Protein AF-A0A2N2J973-F1 (afdb_monomer_lite)

Foldseek 3Di:
DDPDPDPDDPDDPLNVVVVVVLVVCLDPVNVVVVLVVLLVVLCVLCPVPPLSVVLSVLVSVVSCCSSVPPPPDPPDPCDPVNVCVVCVVVVVVNVVSDDVVSVVVSCVVCVPVVVVVVVVVVVVVVVPVVVVVVVVVCVVSVVVVVVVVVVVVCVVVVVDDPVVNVVVVVVVVVVDDVVVVVVVVVVVVVVVVVVQVVQCVPDDPPDRPCVVVVVVVVVVVVVPDPVVVVVVVVVVVVVVVVVVVVVVVVVVVVPVVVVVVVVVVVVVVVVVVVVVVVVVVVVCPVPDDPVRCVVVVVVVVVPDDPVVVVVVVVVVVVVVVVCCVVPVVPVVVVVVVVVVPDDPVVVVVVCVVVVVVVVVVCVVVCVPPVVVVVVVVVVVLPDDPVDDDPVSVVVVVVVVCVVVVVVVVD

Sequence (410 aa):
MNCVEKSVQPDTAADVTGKIVWKVAKTPAARKLVIAVVREALKDWSGDSRLKARMSATVEQVVDQVLSSKAEVPGMIVSDADYAETLRPVVRELIESIDFGELKEAADFHKDNIAAVVRMANEEMWRYPAKVICLLSLLPAAVNMAVSATNETLKPINNLAPDLLGDVVFSLVDDIDGKNIGRLINELSELVRKIHIGSTLLGEPGKPQSANNLSRLTRETMSTVDINLLLKARTYITEIKEISLKTFIDQLEHSPELSSEFFQNHFLSIVAFIRTWSRKADAFERLFSEEDIAREFAKGMGEIDAQEVANTISRLCGIVNRVRAVTPGVIRNTLSQAVNSLDAQEVGETARWLTGDIVESLKPVASEVLPPLIRGIADLLRPDPAGGSREINEALAYLKSAINSKEAVL

pLDDT: mean 78.6, std 12.37, range [34.59, 93.0]

Secondary structure (DSSP, 8-state):
------------HHHHHHHHHHHHHTSHHHHHHHHHHHHHHHHHHHTT-HHHHHHHHHHHHHHHHHHH-----TT----HHHHHHHHHHHHHHHHHH--HHHHHHHHHHTHHHHHHHHHHHHHHHHT-HHHHHHHHTTHHHHHHHHHHHHHHHHHHHTTS-HHHHHHHHHHHHHT--HHHHHHHHHHHHHHHHHHHHHHHHHSBTTB-HHHHHHHHHHHHHHHHS-HHHHHHHHHHHHHHHHHHHHHHHHHHTT-HHHHHHHHHHHHHHHHHHHHHHHHHHHHHHHHS-HHHHHHHHHHHHHTS-HHHHHHHHHHHHHHHHHHHHH-HHHHHHHHHHHHTTS-HHHHHHHHHHHHHHHHHHHGGGHHHHHHHHHHHHHHHTSPPTT---HHHHHHHHHHHHHHHHHHT--

Structure (mmCIF, N/CA/C/O backbone):
data_AF-A0A2N2J973-F1
#
_entry.id   AF-A0A2N2J973-F1
#
loop_
_atom_site.group_PDB
_atom_site.id
_atom_site.type_symbol
_atom_site.label_atom_id
_atom_site.label_alt_id
_atom_site.label_comp_id
_atom_site.label_asym_id
_atom_site.label_entity_id
_atom_site.label_seq_id
_atom_site.pdbx_PDB_ins_code
_atom_site.Cartn_x
_atom_site.Cartn_y
_atom_site.Cartn_z
_atom_site.occupancy
_atom_site.B_iso_or_equiv
_atom_site.auth_seq_id
_atom_site.auth_comp_id
_atom_site.auth_asym_id
_atom_site.auth_atom_id
_atom_site.pdbx_PDB_model_num
ATOM 1 N N . MET A 1 1 ? 61.821 7.245 3.175 1.00 37.53 1 MET A N 1
ATOM 2 C CA . MET A 1 1 ? 61.093 6.149 2.500 1.00 37.53 1 MET A CA 1
ATOM 3 C C . MET A 1 1 ? 59.629 6.302 2.869 1.00 37.53 1 MET A C 1
ATOM 5 O O . MET A 1 1 ? 59.263 5.940 3.975 1.00 37.53 1 MET A O 1
ATOM 9 N N . ASN A 1 2 ? 58.829 6.925 2.001 1.00 34.59 2 ASN A N 1
ATOM 10 C CA . ASN A 1 2 ? 57.386 7.061 2.202 1.00 34.59 2 ASN A CA 1
ATOM 11 C C . ASN A 1 2 ? 56.704 5.917 1.447 1.00 34.59 2 ASN A C 1
ATOM 13 O O . ASN A 1 2 ? 56.583 5.979 0.224 1.00 34.59 2 ASN A O 1
ATOM 17 N N . CYS A 1 3 ? 56.312 4.862 2.163 1.00 39.69 3 CYS A N 1
ATOM 18 C CA . CYS A 1 3 ? 55.383 3.866 1.637 1.00 39.69 3 CYS A CA 1
ATOM 19 C C . CYS A 1 3 ? 53.994 4.501 1.593 1.00 39.69 3 CYS A C 1
ATOM 21 O O . CYS A 1 3 ? 53.332 4.641 2.616 1.00 39.69 3 CYS A O 1
ATOM 23 N N . VAL A 1 4 ? 53.581 4.922 0.402 1.00 41.97 4 VAL A N 1
ATOM 24 C CA . VAL A 1 4 ? 52.192 5.270 0.112 1.00 41.97 4 VAL A CA 1
ATOM 25 C C . VAL A 1 4 ? 51.436 3.954 -0.053 1.00 41.97 4 VAL A C 1
ATOM 27 O O . VAL A 1 4 ? 51.569 3.284 -1.078 1.00 41.97 4 VAL A O 1
ATOM 30 N N . GLU A 1 5 ? 50.673 3.562 0.965 1.00 37.84 5 GLU A N 1
ATOM 31 C CA . GLU A 1 5 ? 49.643 2.531 0.836 1.00 37.84 5 GLU A CA 1
ATOM 32 C C . GLU A 1 5 ? 48.567 3.042 -0.129 1.00 37.84 5 GLU A C 1
ATOM 34 O O . GLU A 1 5 ? 47.763 3.913 0.200 1.00 37.84 5 GLU A O 1
ATOM 39 N N . LYS A 1 6 ? 48.570 2.522 -1.360 1.00 37.09 6 LYS A N 1
ATOM 40 C CA . LYS A 1 6 ? 47.431 2.657 -2.270 1.00 37.09 6 LYS A CA 1
ATOM 41 C C . LYS A 1 6 ? 46.314 1.759 -1.748 1.00 37.09 6 LYS A C 1
ATOM 43 O O . LYS A 1 6 ? 46.415 0.538 -1.849 1.00 37.09 6 LYS A O 1
ATOM 48 N N . SER A 1 7 ? 45.252 2.359 -1.222 1.00 34.72 7 SER A N 1
ATOM 49 C CA . SER A 1 7 ? 44.003 1.650 -0.967 1.00 34.72 7 SER A CA 1
ATOM 50 C C . SER A 1 7 ? 43.410 1.198 -2.306 1.00 34.72 7 SER A C 1
ATOM 52 O O . SER A 1 7 ? 42.997 1.999 -3.141 1.00 34.72 7 SER A O 1
ATOM 54 N N . VAL A 1 8 ? 43.417 -0.111 -2.542 1.00 36.06 8 VAL A N 1
ATOM 55 C CA . VAL A 1 8 ? 42.703 -0.726 -3.662 1.00 36.06 8 VAL A CA 1
ATOM 56 C C . VAL A 1 8 ? 41.240 -0.824 -3.239 1.00 36.06 8 VAL A C 1
ATOM 58 O O . VAL A 1 8 ? 40.898 -1.655 -2.399 1.00 36.06 8 VAL A O 1
ATOM 61 N N . GLN A 1 9 ? 40.381 0.051 -3.767 1.00 42.12 9 GLN A N 1
ATOM 62 C CA . GLN A 1 9 ? 38.936 -0.151 -3.662 1.00 42.12 9 GLN A CA 1
ATOM 63 C C . GLN A 1 9 ? 38.563 -1.406 -4.469 1.00 42.12 9 GLN A C 1
ATOM 65 O O . GLN A 1 9 ? 39.000 -1.531 -5.614 1.00 42.12 9 GLN A O 1
ATOM 70 N N . PRO A 1 10 ? 37.807 -2.357 -3.897 1.00 43.53 10 PRO A N 1
ATOM 71 C CA . PRO A 1 10 ? 37.325 -3.499 -4.656 1.00 43.53 10 PRO A CA 1
ATOM 72 C C . PRO A 1 10 ? 36.281 -3.022 -5.673 1.00 43.53 10 PRO A C 1
ATOM 74 O O . PRO A 1 10 ? 35.293 -2.403 -5.281 1.00 43.53 10 PRO A O 1
ATOM 77 N N . ASP A 1 11 ? 36.507 -3.322 -6.959 1.00 49.56 11 ASP A N 1
ATOM 78 C CA . ASP A 1 11 ? 35.513 -3.163 -8.031 1.00 49.56 11 ASP A CA 1
ATOM 79 C C . ASP A 1 11 ? 34.160 -3.702 -7.541 1.00 49.56 11 ASP A C 1
ATOM 81 O O . ASP A 1 11 ? 34.072 -4.833 -7.040 1.00 49.56 11 ASP A O 1
ATOM 85 N N . THR A 1 12 ? 33.095 -2.908 -7.664 1.00 57.88 12 THR A N 1
ATOM 86 C CA . THR A 1 12 ? 31.776 -3.360 -7.227 1.00 57.88 12 THR A CA 1
ATOM 87 C C . THR A 1 12 ? 31.307 -4.501 -8.135 1.00 57.88 12 THR A C 1
ATOM 89 O O . THR A 1 12 ? 31.668 -4.595 -9.310 1.00 57.88 12 THR A O 1
ATOM 92 N N . ALA A 1 13 ? 30.479 -5.415 -7.621 1.00 45.31 13 ALA A N 1
ATOM 93 C CA . ALA A 1 13 ? 29.954 -6.526 -8.425 1.00 45.31 13 ALA A CA 1
ATOM 94 C C . ALA A 1 13 ? 29.183 -6.046 -9.679 1.00 45.31 13 ALA A C 1
ATOM 96 O O . ALA A 1 13 ? 29.111 -6.767 -10.680 1.00 45.31 13 ALA A O 1
ATOM 97 N N . ALA A 1 14 ? 28.647 -4.820 -9.644 1.00 43.47 14 ALA A N 1
ATOM 98 C CA . ALA A 1 14 ? 28.042 -4.150 -10.789 1.00 43.47 14 ALA A CA 1
ATOM 99 C C . ALA A 1 14 ? 29.081 -3.820 -11.875 1.00 43.47 14 ALA A C 1
ATOM 101 O O . ALA A 1 14 ? 28.824 -4.095 -13.047 1.00 43.47 14 ALA A O 1
ATOM 102 N N . ASP A 1 15 ? 30.277 -3.361 -11.498 1.00 55.12 15 ASP A N 1
ATOM 103 C CA . ASP A 1 15 ? 31.367 -3.036 -12.430 1.00 55.12 15 ASP A CA 1
ATOM 104 C C . ASP A 1 15 ? 31.890 -4.282 -13.131 1.00 55.12 15 ASP A C 1
ATOM 106 O O . ASP A 1 15 ? 32.106 -4.294 -14.344 1.00 55.12 15 ASP A O 1
ATOM 110 N N . VAL A 1 16 ? 32.050 -5.376 -12.385 1.00 56.62 16 VAL A N 1
ATOM 111 C CA . VAL A 1 16 ? 32.486 -6.657 -12.952 1.00 56.62 16 VAL A CA 1
ATOM 112 C C . VAL A 1 16 ? 31.434 -7.194 -13.924 1.00 56.62 16 VAL A C 1
ATOM 114 O O . VAL A 1 16 ? 31.775 -7.619 -15.030 1.00 56.62 16 VAL A O 1
ATOM 117 N N . THR A 1 17 ? 30.150 -7.114 -13.565 1.00 45.75 17 THR A N 1
ATOM 118 C CA . THR A 1 17 ? 29.047 -7.579 -14.420 1.00 45.75 17 THR A CA 1
ATOM 119 C C . THR A 1 17 ? 28.894 -6.704 -15.666 1.00 45.75 17 THR A C 1
ATOM 121 O O . THR A 1 17 ? 28.789 -7.237 -16.769 1.00 45.75 17 THR A O 1
ATOM 124 N N . GLY A 1 18 ? 28.981 -5.378 -15.530 1.00 50.25 18 GLY A N 1
ATOM 125 C CA . GLY A 1 18 ? 28.966 -4.430 -16.646 1.00 50.25 18 GLY A CA 1
ATOM 126 C C . GLY A 1 18 ? 30.138 -4.646 -17.603 1.00 50.25 18 GLY A C 1
ATOM 127 O O . GLY A 1 18 ? 29.937 -4.749 -18.814 1.00 50.25 18 GLY A O 1
ATOM 128 N N . LYS A 1 19 ? 31.355 -4.846 -17.074 1.00 61.28 19 LYS A N 1
ATOM 129 C CA . LYS A 1 19 ? 32.549 -5.191 -17.867 1.00 61.28 19 LYS A CA 1
ATOM 130 C C . LYS A 1 19 ? 32.376 -6.521 -18.611 1.00 61.28 19 LYS A C 1
ATOM 132 O O . LYS A 1 19 ? 32.827 -6.633 -19.751 1.00 61.28 19 LYS A O 1
ATOM 137 N N . ILE A 1 20 ? 31.736 -7.525 -18.005 1.00 59.41 20 ILE A N 1
ATOM 138 C CA . ILE A 1 20 ? 31.469 -8.823 -18.649 1.00 59.41 20 ILE A CA 1
ATOM 139 C C . ILE A 1 20 ? 30.407 -8.683 -19.743 1.00 59.41 20 ILE A C 1
ATOM 141 O O . ILE A 1 20 ? 30.661 -9.104 -20.869 1.00 59.41 20 ILE A O 1
ATOM 145 N N . VAL A 1 21 ? 29.262 -8.053 -19.460 1.00 57.09 21 VAL A N 1
ATOM 146 C CA . VAL A 1 21 ? 28.190 -7.818 -20.446 1.00 57.09 21 VAL A CA 1
ATOM 147 C C . VAL A 1 21 ? 28.720 -7.016 -21.633 1.00 57.09 21 VAL A C 1
ATOM 149 O O . VAL A 1 21 ? 28.484 -7.388 -22.780 1.00 57.09 21 VAL A O 1
ATOM 152 N N . TRP A 1 22 ? 29.525 -5.984 -21.380 1.00 66.75 22 TRP A N 1
ATOM 153 C CA . TRP A 1 22 ? 30.167 -5.183 -22.420 1.00 66.75 22 TRP A CA 1
ATOM 154 C C . TRP A 1 22 ? 31.164 -5.985 -23.263 1.00 66.75 22 TRP A C 1
ATOM 156 O O . TRP A 1 22 ? 31.155 -5.905 -24.492 1.00 66.75 22 TRP A O 1
ATOM 166 N N . LYS A 1 23 ? 32.000 -6.817 -22.628 1.00 69.50 23 LYS A N 1
ATOM 167 C CA . LYS A 1 23 ? 32.915 -7.722 -23.341 1.00 69.50 23 LYS A CA 1
ATOM 168 C C . LYS A 1 23 ? 32.160 -8.742 -24.192 1.00 69.50 23 LYS A C 1
ATOM 170 O O . LYS A 1 23 ? 32.586 -9.019 -25.310 1.00 69.50 23 LYS A O 1
ATOM 175 N N . VAL A 1 24 ? 31.042 -9.268 -23.691 1.00 64.25 24 VAL A N 1
ATOM 176 C CA . VAL A 1 24 ? 30.175 -10.199 -24.425 1.00 64.25 24 VAL A CA 1
ATOM 177 C C . VAL A 1 24 ? 29.510 -9.494 -25.607 1.00 64.25 24 VAL A C 1
ATOM 179 O O . VAL A 1 24 ? 29.578 -10.017 -26.717 1.00 64.25 24 VAL A O 1
ATOM 182 N N . ALA A 1 25 ? 28.960 -8.291 -25.415 1.00 63.19 25 ALA A N 1
ATOM 183 C CA . ALA A 1 25 ? 28.346 -7.480 -26.470 1.00 63.19 25 ALA A CA 1
ATOM 184 C C . ALA A 1 25 ? 29.337 -7.112 -27.590 1.00 63.19 25 ALA A C 1
ATOM 186 O O . ALA A 1 25 ? 28.960 -7.055 -28.760 1.00 63.19 25 ALA A O 1
ATOM 187 N N . LYS A 1 26 ? 30.622 -6.941 -27.252 1.00 71.06 26 LYS A N 1
ATOM 188 C CA . LYS A 1 26 ? 31.707 -6.698 -28.216 1.00 71.06 26 LYS A CA 1
ATOM 189 C C . LYS A 1 26 ? 32.214 -7.946 -28.940 1.00 71.06 26 LYS A C 1
ATOM 191 O O . LYS A 1 26 ? 33.024 -7.816 -29.860 1.00 71.06 26 LYS A O 1
ATOM 196 N N . THR A 1 27 ? 31.765 -9.151 -28.580 1.00 74.50 27 THR A N 1
ATOM 197 C CA . THR A 1 27 ? 32.134 -10.342 -29.359 1.00 74.50 27 THR A CA 1
ATOM 198 C C . THR A 1 27 ? 31.600 -10.212 -30.790 1.00 74.50 27 THR A C 1
ATOM 200 O O . THR A 1 27 ? 30.485 -9.725 -30.981 1.00 74.50 27 THR A O 1
ATOM 203 N N . PRO A 1 28 ? 32.336 -10.671 -31.821 1.00 72.44 28 PRO A N 1
ATOM 204 C CA . PRO A 1 28 ? 31.882 -10.554 -33.207 1.00 72.44 28 PRO A CA 1
ATOM 205 C C . PRO A 1 28 ? 30.499 -11.170 -33.454 1.00 72.44 28 PRO A C 1
ATOM 207 O O . PRO A 1 28 ? 29.755 -10.684 -34.301 1.00 72.44 28 PRO A O 1
ATOM 210 N N . ALA A 1 29 ? 30.145 -12.226 -32.713 1.00 64.88 29 ALA A N 1
ATOM 211 C CA . ALA A 1 29 ? 28.846 -12.882 -32.816 1.00 64.88 29 ALA A CA 1
ATOM 212 C C . ALA A 1 29 ? 27.722 -12.045 -32.178 1.00 64.88 29 ALA A C 1
ATOM 214 O O . ALA A 1 29 ? 26.703 -11.817 -32.826 1.00 64.88 29 ALA A O 1
ATOM 215 N N . ALA A 1 30 ? 27.920 -11.533 -30.957 1.00 65.44 30 ALA A N 1
ATOM 216 C CA . ALA A 1 30 ? 26.933 -10.682 -30.292 1.00 65.44 30 ALA A CA 1
ATOM 217 C C . ALA A 1 30 ? 26.776 -9.334 -30.999 1.00 65.44 30 ALA A C 1
ATOM 219 O O . ALA A 1 30 ? 25.655 -8.888 -31.196 1.00 65.44 30 ALA A O 1
ATOM 220 N N . ARG A 1 31 ? 27.870 -8.726 -31.471 1.00 79.19 31 ARG A N 1
ATOM 221 C CA . ARG A 1 31 ? 27.820 -7.499 -32.274 1.00 79.19 31 ARG A CA 1
ATOM 222 C C . ARG A 1 31 ? 27.002 -7.699 -33.546 1.00 79.19 31 ARG A C 1
ATOM 224 O O . ARG A 1 31 ? 26.146 -6.876 -33.843 1.00 79.19 31 ARG A O 1
ATOM 231 N N . LYS A 1 32 ? 27.232 -8.793 -34.284 1.00 75.50 32 LYS A N 1
ATOM 232 C CA . LYS A 1 32 ? 26.430 -9.120 -35.475 1.00 75.50 32 LYS A CA 1
ATOM 233 C C . LYS A 1 32 ? 24.955 -9.292 -35.130 1.00 75.50 32 LYS A C 1
ATOM 235 O O . LYS A 1 32 ? 24.120 -8.801 -35.876 1.00 75.50 32 LYS A O 1
ATOM 240 N N . LEU A 1 33 ? 24.649 -9.948 -34.011 1.00 64.62 33 LEU A N 1
ATOM 241 C CA . LEU A 1 33 ? 23.278 -10.129 -33.540 1.00 64.62 33 LEU A CA 1
ATOM 242 C C . LEU A 1 33 ? 22.625 -8.787 -33.179 1.00 64.62 33 LEU A C 1
ATOM 244 O O . LEU A 1 33 ? 21.550 -8.490 -33.679 1.00 64.62 33 LEU A O 1
ATOM 248 N N . VAL A 1 34 ? 23.285 -7.961 -32.363 1.00 71.06 34 VAL A N 1
ATOM 249 C CA . VAL A 1 34 ? 22.781 -6.647 -31.937 1.00 71.06 34 VAL A CA 1
ATOM 250 C C . VAL A 1 34 ? 22.574 -5.739 -33.143 1.00 71.06 34 VAL A C 1
ATOM 252 O O . VAL A 1 34 ? 21.501 -5.170 -33.280 1.00 71.06 34 VAL A O 1
ATOM 255 N N . ILE A 1 35 ? 23.544 -5.658 -34.059 1.00 79.75 35 ILE A N 1
ATOM 256 C CA . ILE A 1 35 ? 23.408 -4.856 -35.283 1.00 79.75 35 ILE A CA 1
ATOM 257 C C . ILE A 1 35 ? 22.289 -5.398 -36.170 1.00 79.75 35 ILE A C 1
ATOM 259 O O . ILE A 1 35 ? 21.535 -4.606 -36.716 1.00 79.75 35 ILE A O 1
ATOM 263 N N . ALA A 1 36 ? 22.148 -6.718 -36.317 1.00 74.56 36 ALA A N 1
ATOM 264 C CA . ALA A 1 36 ? 21.074 -7.298 -37.120 1.00 74.56 36 ALA A CA 1
ATOM 265 C C . ALA A 1 36 ? 19.690 -7.007 -36.523 1.00 74.56 36 ALA A C 1
ATOM 267 O O . ALA A 1 36 ? 18.786 -6.633 -37.260 1.00 74.56 36 ALA A O 1
ATOM 268 N N . VAL A 1 37 ? 19.537 -7.125 -35.201 1.00 69.56 37 VAL A N 1
ATOM 269 C CA . VAL A 1 37 ? 18.284 -6.814 -34.498 1.00 69.56 37 VAL A CA 1
ATOM 270 C C . VAL A 1 37 ? 17.970 -5.322 -34.579 1.00 69.56 37 VAL A C 1
ATOM 272 O O . VAL A 1 37 ? 16.848 -4.962 -34.915 1.00 69.56 37 VAL A O 1
ATOM 275 N N . VAL A 1 38 ? 18.957 -4.459 -34.321 1.00 72.38 38 VAL A N 1
ATOM 276 C CA . VAL A 1 38 ? 18.807 -3.000 -34.419 1.00 72.38 38 VAL A CA 1
ATOM 277 C C . VAL A 1 38 ? 18.446 -2.600 -35.845 1.00 72.38 38 VAL A C 1
ATOM 279 O O . VAL A 1 38 ? 17.493 -1.860 -36.034 1.00 72.38 38 VAL A O 1
ATOM 282 N N . ARG A 1 39 ? 19.140 -3.136 -36.852 1.00 83.81 39 ARG A N 1
ATOM 283 C CA . ARG A 1 39 ? 18.861 -2.864 -38.265 1.00 83.81 39 ARG A CA 1
ATOM 284 C C . ARG A 1 39 ? 17.472 -3.321 -38.681 1.00 83.81 39 ARG A C 1
ATOM 286 O O . ARG A 1 39 ? 16.779 -2.570 -39.352 1.00 83.81 39 ARG A O 1
ATOM 293 N N . GLU A 1 40 ? 17.053 -4.526 -38.303 1.00 74.50 40 GLU A N 1
ATOM 294 C CA . GLU A 1 40 ? 15.723 -5.020 -38.672 1.00 74.50 40 GLU A CA 1
ATOM 295 C C . GLU A 1 40 ? 14.621 -4.207 -37.979 1.00 74.50 40 GLU A C 1
ATOM 297 O O . GLU A 1 40 ? 13.669 -3.795 -38.634 1.00 74.50 40 GLU A O 1
ATOM 302 N N . ALA A 1 41 ? 14.791 -3.876 -36.693 1.00 63.78 41 ALA A N 1
ATOM 303 C CA . ALA A 1 41 ? 13.853 -3.030 -35.954 1.00 63.78 41 ALA A CA 1
ATOM 304 C C . ALA A 1 41 ? 13.779 -1.601 -36.519 1.00 63.78 41 ALA A C 1
ATOM 306 O O . ALA A 1 41 ? 12.695 -1.043 -36.659 1.00 63.78 41 ALA A O 1
ATOM 307 N N . LEU A 1 42 ? 14.921 -1.010 -36.879 1.00 73.00 42 LEU A N 1
ATOM 308 C CA . LEU A 1 42 ? 14.985 0.323 -37.477 1.00 73.00 42 LEU A CA 1
ATOM 309 C C . LEU A 1 42 ? 14.450 0.344 -38.911 1.00 73.00 42 LEU A C 1
ATOM 311 O O . LEU A 1 42 ? 13.844 1.326 -39.336 1.00 73.00 42 LEU A O 1
ATOM 315 N N . LYS A 1 43 ? 14.635 -0.739 -39.666 1.00 80.75 43 LYS A N 1
ATOM 316 C CA . LYS A 1 43 ? 14.061 -0.897 -41.003 1.00 80.75 43 LYS A CA 1
ATOM 317 C C . LYS A 1 43 ? 12.537 -1.007 -40.946 1.00 80.75 43 LYS A C 1
ATOM 319 O O . LYS A 1 43 ? 11.865 -0.334 -41.720 1.00 80.75 43 LYS A O 1
ATOM 324 N N . ASP A 1 44 ? 12.009 -1.801 -40.017 1.00 74.00 44 ASP A N 1
ATOM 325 C CA . ASP A 1 44 ? 10.564 -1.913 -39.792 1.00 74.00 44 ASP A CA 1
ATOM 326 C C . ASP A 1 44 ? 9.970 -0.574 -39.320 1.00 74.00 44 ASP A C 1
ATOM 328 O O . ASP A 1 44 ? 8.954 -0.120 -39.840 1.00 74.00 44 ASP A O 1
ATOM 332 N N . TRP A 1 45 ? 10.667 0.129 -38.419 1.00 74.81 45 TRP A N 1
ATOM 333 C CA . TRP A 1 45 ? 10.270 1.456 -37.936 1.00 74.81 45 TRP A CA 1
ATOM 334 C C . TRP A 1 45 ? 10.328 2.550 -39.014 1.00 74.81 45 TRP A C 1
ATOM 336 O O . TRP A 1 45 ? 9.466 3.434 -39.064 1.00 74.81 45 TRP A O 1
ATOM 346 N N . SER A 1 46 ? 11.352 2.531 -39.872 1.00 78.94 46 SER A N 1
ATOM 347 C CA . SER A 1 46 ? 11.540 3.578 -40.880 1.00 78.94 46 SER A CA 1
ATOM 348 C C . SER A 1 46 ? 10.564 3.484 -42.044 1.00 78.94 46 SER A C 1
ATOM 350 O O . SER A 1 46 ? 10.196 4.531 -42.589 1.00 78.94 46 SER A O 1
ATOM 352 N N . GLY A 1 47 ? 10.098 2.276 -42.383 1.00 83.75 47 GLY A N 1
ATOM 353 C CA . GLY A 1 47 ? 9.172 2.048 -43.491 1.00 83.75 47 GLY A CA 1
ATOM 354 C C . GLY A 1 47 ? 9.631 2.771 -44.763 1.00 83.75 47 GLY A C 1
ATOM 355 O O . GLY A 1 47 ? 10.796 2.686 -45.150 1.00 83.75 47 GLY A O 1
ATOM 356 N N . ASP A 1 48 ? 8.733 3.553 -45.371 1.00 84.44 48 ASP A N 1
ATOM 357 C CA . ASP A 1 48 ? 9.033 4.388 -46.548 1.00 84.44 48 ASP A CA 1
ATOM 358 C C . ASP A 1 48 ? 9.450 5.838 -46.200 1.00 84.44 48 ASP A C 1
ATOM 360 O O . ASP A 1 48 ? 9.681 6.665 -47.092 1.00 84.44 48 ASP A O 1
ATOM 364 N N . SER A 1 49 ? 9.546 6.196 -44.912 1.00 79.81 49 SER A N 1
ATOM 365 C CA . SER A 1 49 ? 9.847 7.571 -44.497 1.00 79.81 49 SER A CA 1
ATOM 366 C C . SER A 1 49 ? 11.334 7.891 -44.631 1.00 79.81 49 SER A C 1
ATOM 368 O O . SER A 1 49 ? 12.192 7.331 -43.949 1.00 79.81 49 SER A O 1
ATOM 370 N N . ARG A 1 50 ? 11.650 8.886 -45.468 1.00 71.94 50 ARG A N 1
ATOM 371 C CA . ARG A 1 50 ? 13.028 9.366 -45.676 1.00 71.94 50 ARG A CA 1
ATOM 372 C C . ARG A 1 50 ? 13.656 9.961 -44.415 1.00 71.94 50 ARG A C 1
ATOM 374 O O . ARG A 1 50 ? 14.866 9.843 -44.238 1.00 71.94 50 ARG A O 1
ATOM 381 N N . LEU A 1 51 ? 12.856 10.599 -43.558 1.00 61.56 51 LEU A N 1
ATOM 382 C CA . LEU A 1 51 ? 13.341 11.164 -42.298 1.00 61.56 51 LEU A CA 1
ATOM 383 C C . LEU A 1 51 ? 13.695 10.044 -41.314 1.00 61.56 51 LEU A C 1
ATOM 385 O O . LEU A 1 51 ? 14.816 10.005 -40.809 1.00 61.56 51 LEU A O 1
ATOM 389 N N . LYS A 1 52 ? 12.799 9.064 -41.150 1.00 66.06 52 LYS A N 1
ATOM 390 C CA . LYS A 1 52 ? 13.028 7.908 -40.275 1.00 66.06 52 LYS A CA 1
ATOM 391 C C . LYS A 1 52 ? 14.169 7.024 -40.768 1.00 66.06 52 LYS A C 1
ATOM 393 O O . LYS A 1 52 ? 14.953 6.531 -39.963 1.00 66.06 52 LYS A O 1
ATOM 398 N N . ALA A 1 53 ? 14.334 6.873 -42.082 1.00 78.19 53 ALA A N 1
ATOM 399 C CA . ALA A 1 53 ? 15.483 6.179 -42.661 1.00 78.19 53 ALA A CA 1
ATOM 400 C C . ALA A 1 53 ? 16.807 6.886 -42.321 1.00 78.19 53 ALA A C 1
ATOM 402 O O . ALA A 1 53 ? 17.807 6.232 -42.025 1.00 78.19 53 ALA A O 1
ATOM 403 N N . ARG A 1 54 ? 16.814 8.226 -42.303 1.00 70.56 54 ARG A N 1
ATOM 404 C CA . ARG A 1 54 ? 17.988 9.013 -41.906 1.00 70.56 54 ARG A CA 1
ATOM 405 C C . ARG A 1 54 ? 18.290 8.870 -40.414 1.00 70.56 54 ARG A C 1
ATOM 407 O O . ARG A 1 54 ? 19.443 8.653 -40.067 1.00 70.56 54 ARG A O 1
ATOM 414 N N . MET A 1 55 ? 17.273 8.924 -39.556 1.00 64.69 55 MET A N 1
ATOM 415 C CA . MET A 1 55 ? 17.431 8.693 -38.114 1.00 64.69 55 MET A CA 1
ATOM 416 C C . MET A 1 55 ? 17.913 7.269 -37.820 1.00 64.69 55 MET A C 1
ATOM 418 O O . MET A 1 55 ? 18.833 7.075 -37.033 1.00 64.69 55 MET A O 1
ATOM 422 N N . SER A 1 56 ? 17.358 6.279 -38.519 1.00 76.50 56 SER A N 1
ATOM 423 C CA . SER A 1 56 ? 17.774 4.877 -38.438 1.00 76.50 56 SER A CA 1
ATOM 424 C C . SER A 1 56 ? 19.242 4.700 -38.803 1.00 76.50 56 SER A C 1
ATOM 426 O O . SER A 1 56 ? 19.981 4.039 -38.083 1.00 76.50 56 SER A O 1
ATOM 428 N N . ALA A 1 57 ? 19.696 5.350 -39.876 1.00 77.75 57 ALA A N 1
ATOM 429 C CA . ALA A 1 57 ? 21.101 5.329 -40.259 1.00 77.75 57 ALA A CA 1
ATOM 430 C C . ALA A 1 57 ? 22.006 5.943 -39.176 1.00 77.75 57 ALA A C 1
ATOM 432 O O . ALA A 1 57 ? 23.059 5.379 -38.883 1.00 77.75 57 ALA A O 1
ATOM 433 N N . THR A 1 58 ? 21.585 7.042 -38.538 1.00 71.50 58 THR A N 1
ATOM 434 C CA . THR A 1 58 ? 22.317 7.646 -37.413 1.00 71.50 58 THR A CA 1
ATOM 435 C C . THR A 1 58 ? 22.382 6.697 -36.215 1.00 71.50 58 THR A C 1
ATOM 437 O O . THR A 1 58 ? 23.456 6.497 -35.655 1.00 71.50 58 THR A O 1
ATOM 440 N N . VAL A 1 59 ? 21.273 6.047 -35.846 1.00 71.88 59 VAL A N 1
ATOM 441 C CA . VAL A 1 59 ? 21.244 5.075 -34.740 1.00 71.88 59 VAL A CA 1
ATOM 442 C C . VAL A 1 59 ? 22.103 3.848 -35.058 1.00 71.88 59 VAL A C 1
ATOM 444 O O . VAL A 1 59 ? 22.882 3.421 -34.208 1.00 71.88 59 VAL A O 1
ATOM 447 N N . GLU A 1 60 ? 22.035 3.304 -36.278 1.00 80.94 60 GLU A N 1
ATOM 448 C CA . GLU A 1 60 ? 22.914 2.211 -36.714 1.00 80.94 60 GLU A CA 1
ATOM 449 C C . GLU A 1 60 ? 24.389 2.608 -36.637 1.00 80.94 60 GLU A C 1
ATOM 451 O O . GLU A 1 60 ? 25.206 1.828 -36.148 1.00 80.94 60 GLU A O 1
ATOM 456 N N . GLN A 1 61 ? 24.731 3.818 -37.085 1.00 78.00 61 GLN A N 1
ATOM 457 C CA . GLN A 1 61 ? 26.093 4.339 -37.042 1.00 78.00 61 GLN A CA 1
ATOM 458 C C . GLN A 1 61 ? 26.583 4.500 -35.601 1.00 78.00 61 GLN A C 1
ATOM 460 O O . GLN A 1 61 ? 27.709 4.111 -35.295 1.00 78.00 61 GLN A O 1
ATOM 465 N N . VAL A 1 62 ? 25.737 5.010 -34.704 1.00 72.62 62 VAL A N 1
ATOM 466 C CA . VAL A 1 62 ? 26.046 5.134 -33.276 1.00 72.62 62 VAL A CA 1
ATOM 467 C C . VAL A 1 62 ? 26.265 3.760 -32.651 1.00 72.62 62 VAL A C 1
ATOM 469 O O . VAL A 1 62 ? 27.289 3.537 -32.006 1.00 72.62 62 VAL A O 1
ATOM 472 N N . VAL A 1 63 ? 25.351 2.812 -32.869 1.00 75.31 63 VAL A N 1
ATOM 473 C CA . VAL A 1 63 ? 25.470 1.444 -32.344 1.00 75.31 63 VAL A CA 1
ATOM 474 C C . VAL A 1 63 ? 26.733 0.773 -32.878 1.00 75.31 63 VAL A C 1
ATOM 476 O O . VAL A 1 63 ? 27.485 0.171 -32.108 1.00 75.31 63 VAL A O 1
ATOM 479 N N . ASP A 1 64 ? 27.020 0.916 -34.171 1.00 80.38 64 ASP A N 1
ATOM 480 C CA . ASP A 1 64 ? 28.225 0.354 -34.766 1.00 80.38 64 ASP A CA 1
ATOM 481 C C . ASP A 1 64 ? 29.495 1.017 -34.227 1.00 80.38 64 ASP A C 1
ATOM 483 O O . ASP A 1 64 ? 30.441 0.308 -33.897 1.00 80.38 64 ASP A O 1
ATOM 487 N N . GLN A 1 65 ? 29.526 2.340 -34.049 1.00 76.50 65 GLN A N 1
ATOM 488 C CA . GLN A 1 65 ? 30.666 3.072 -33.489 1.00 76.50 65 GLN A CA 1
ATOM 489 C C . GLN A 1 65 ? 30.926 2.687 -32.027 1.00 76.50 65 GLN A C 1
ATOM 491 O O . GLN A 1 65 ? 32.067 2.426 -31.637 1.00 76.50 65 GLN A O 1
ATOM 496 N N . VAL A 1 66 ? 29.867 2.579 -31.225 1.00 72.25 66 VAL A N 1
ATOM 497 C CA . VAL A 1 66 ? 29.919 2.177 -29.814 1.00 72.25 66 VAL A CA 1
ATOM 498 C C . VAL A 1 66 ? 30.452 0.744 -29.685 1.00 72.25 66 VAL A C 1
ATOM 500 O O . VAL A 1 66 ? 31.375 0.495 -28.901 1.00 72.25 66 VAL A O 1
ATOM 503 N N . LEU A 1 67 ? 29.960 -0.183 -30.513 1.00 74.69 67 LEU A N 1
ATOM 504 C CA . LEU A 1 67 ? 30.402 -1.582 -30.530 1.00 74.69 67 LEU A CA 1
ATOM 505 C C . LEU A 1 67 ? 31.779 -1.775 -31.193 1.00 74.69 67 LEU A C 1
ATOM 507 O O . LEU A 1 67 ? 32.502 -2.706 -30.831 1.00 74.69 67 LEU A O 1
ATOM 511 N N . SER A 1 68 ? 32.162 -0.903 -32.131 1.00 75.38 68 SER A N 1
ATOM 512 C CA . SER A 1 68 ? 33.449 -0.928 -32.847 1.00 75.38 68 SER A CA 1
ATOM 513 C C . SER A 1 68 ? 34.578 -0.222 -32.124 1.00 75.38 68 SER A C 1
ATOM 515 O O . SER A 1 68 ? 35.732 -0.462 -32.476 1.00 75.38 68 SER A O 1
ATOM 517 N N . SER A 1 69 ? 34.276 0.647 -31.154 1.00 72.06 69 SER A N 1
ATOM 518 C CA . SER A 1 69 ? 35.286 1.375 -30.387 1.00 72.06 69 SER A CA 1
ATOM 519 C C . SER A 1 69 ? 36.312 0.387 -29.813 1.00 72.06 69 SER A C 1
ATOM 521 O O . SER A 1 69 ? 36.044 -0.375 -28.873 1.00 72.06 69 SER A O 1
ATOM 523 N N . LYS A 1 70 ? 37.499 0.334 -30.430 1.00 55.78 70 LYS A N 1
ATOM 524 C CA . LYS A 1 70 ? 38.624 -0.455 -29.932 1.00 55.78 70 LYS A CA 1
ATOM 525 C C . LYS A 1 70 ? 39.002 0.140 -28.583 1.00 55.78 70 LYS A C 1
ATOM 527 O O . LYS A 1 70 ? 39.461 1.274 -28.515 1.00 55.78 70 LYS A O 1
ATOM 532 N N . ALA A 1 71 ? 38.830 -0.628 -27.512 1.00 51.88 71 ALA A N 1
ATOM 533 C CA . ALA A 1 71 ? 39.458 -0.322 -26.235 1.00 51.88 71 ALA A CA 1
ATOM 534 C C . ALA A 1 71 ? 40.956 -0.665 -26.338 1.00 51.88 71 ALA A C 1
ATOM 536 O O . ALA A 1 71 ? 41.430 -1.611 -25.719 1.00 51.88 71 ALA A O 1
ATOM 537 N N . GLU A 1 72 ? 41.691 0.047 -27.190 1.00 47.09 72 GLU A N 1
ATOM 538 C CA . GLU A 1 72 ? 43.153 0.021 -27.201 1.00 47.09 72 GLU A CA 1
ATOM 539 C C . GLU A 1 72 ? 43.659 1.222 -26.401 1.00 47.09 72 GLU A C 1
ATOM 541 O O . GLU A 1 72 ? 44.138 2.206 -26.949 1.00 47.09 72 GLU A O 1
ATOM 546 N N . VAL A 1 73 ? 43.557 1.125 -25.075 1.00 46.56 73 VAL A N 1
ATOM 547 C CA . VAL A 1 73 ? 44.510 1.790 -24.179 1.00 46.56 73 VAL A CA 1
ATOM 548 C C . VAL A 1 73 ? 45.015 0.726 -23.203 1.00 46.56 73 VAL A C 1
ATOM 550 O O . VAL A 1 73 ? 44.348 0.423 -22.211 1.00 46.56 73 VAL A O 1
ATOM 553 N N . PRO A 1 74 ? 46.161 0.085 -23.490 1.00 40.19 74 PRO A N 1
ATOM 554 C CA . PRO A 1 74 ? 46.773 -0.856 -22.567 1.00 40.19 74 PRO A CA 1
ATOM 555 C C . PRO A 1 74 ? 47.253 -0.084 -21.331 1.00 40.19 74 PRO A C 1
ATOM 557 O O . PRO A 1 74 ? 48.196 0.696 -21.412 1.00 40.19 74 PRO A O 1
ATOM 560 N N . GLY A 1 75 ? 46.599 -0.297 -20.187 1.00 49.94 75 GLY A N 1
ATOM 561 C CA . GLY A 1 75 ? 47.100 0.142 -18.879 1.00 49.94 75 GLY A CA 1
ATOM 562 C C . GLY A 1 75 ? 46.366 1.301 -18.202 1.00 49.94 75 GLY A C 1
ATOM 563 O O . GLY A 1 75 ? 46.750 1.660 -17.092 1.00 49.94 75 GLY A O 1
ATOM 564 N N . MET A 1 76 ? 45.306 1.856 -18.793 1.00 42.41 76 MET A N 1
ATOM 565 C CA . MET A 1 76 ? 44.488 2.868 -18.120 1.00 42.41 76 MET A CA 1
ATOM 566 C C . MET A 1 76 ? 43.231 2.198 -17.562 1.00 42.41 76 MET A C 1
ATOM 568 O O . MET A 1 76 ? 42.415 1.660 -18.309 1.00 42.41 76 MET A O 1
ATOM 572 N N . ILE A 1 77 ? 43.108 2.170 -16.234 1.00 47.94 77 ILE A N 1
ATOM 573 C CA . ILE A 1 77 ? 41.841 1.870 -15.565 1.00 47.94 77 ILE A CA 1
ATOM 574 C C . ILE A 1 77 ? 40.887 2.970 -16.033 1.00 47.94 77 ILE A C 1
ATOM 576 O O . ILE A 1 77 ? 41.019 4.107 -15.592 1.00 47.94 77 ILE A O 1
ATOM 580 N N . VAL A 1 78 ? 40.020 2.660 -16.999 1.00 50.34 78 VAL A N 1
ATOM 581 C CA . VAL A 1 78 ? 38.969 3.575 -17.453 1.00 50.34 78 VAL A CA 1
ATOM 582 C C . VAL A 1 78 ? 38.111 3.854 -16.228 1.00 50.34 78 VAL A C 1
ATOM 584 O O . VAL A 1 78 ? 37.480 2.932 -15.708 1.00 50.34 78 VAL A O 1
ATOM 587 N N . SER A 1 79 ? 38.176 5.081 -15.718 1.00 56.25 79 SER A N 1
ATOM 588 C CA . SER A 1 79 ? 37.330 5.498 -14.605 1.00 56.25 79 SER A CA 1
ATOM 589 C C . SER A 1 79 ? 35.904 5.705 -15.121 1.00 56.25 79 SER A C 1
ATOM 591 O O . SER A 1 79 ? 35.716 6.022 -16.297 1.00 56.25 79 SER A O 1
ATOM 593 N N . ASP A 1 80 ? 34.888 5.552 -14.272 1.00 54.69 80 ASP A N 1
ATOM 594 C CA . ASP A 1 80 ? 33.482 5.750 -14.669 1.00 54.69 80 ASP A CA 1
ATOM 595 C C . ASP A 1 80 ? 33.227 7.139 -15.288 1.00 54.69 80 ASP A C 1
ATOM 597 O O . ASP A 1 80 ? 32.373 7.297 -16.165 1.00 54.69 80 ASP A O 1
ATOM 601 N N . ALA A 1 81 ? 34.030 8.135 -14.894 1.00 57.69 81 ALA A N 1
ATOM 602 C CA . ALA A 1 81 ? 34.007 9.481 -15.455 1.00 57.69 81 ALA A CA 1
ATOM 603 C C . ALA A 1 81 ? 34.408 9.513 -16.943 1.00 57.69 81 ALA A C 1
ATOM 605 O O . ALA A 1 81 ? 33.804 10.249 -17.722 1.00 57.69 81 ALA A O 1
ATOM 606 N N . ASP A 1 82 ? 35.354 8.673 -17.372 1.00 66.06 82 ASP A N 1
ATOM 607 C CA . ASP A 1 82 ? 35.830 8.642 -18.761 1.00 66.06 82 ASP A CA 1
ATOM 608 C C . ASP A 1 82 ? 34.774 8.056 -19.719 1.00 66.06 82 ASP A C 1
ATOM 610 O O . ASP A 1 82 ? 34.687 8.452 -20.885 1.00 66.06 82 ASP A O 1
ATOM 614 N N . TYR A 1 83 ? 33.924 7.139 -19.240 1.00 68.62 83 TYR A N 1
ATOM 615 C CA . TYR A 1 83 ? 32.864 6.528 -20.049 1.00 68.62 83 TYR A CA 1
ATOM 616 C C . TYR A 1 83 ? 31.688 7.483 -20.291 1.00 68.62 83 TYR A C 1
ATOM 618 O O . TYR A 1 83 ? 31.241 7.644 -21.430 1.00 68.62 83 TYR A O 1
ATOM 626 N N . ALA A 1 84 ? 31.210 8.155 -19.239 1.00 72.69 84 ALA A N 1
ATOM 627 C CA . ALA A 1 84 ? 30.102 9.102 -19.345 1.00 72.69 84 ALA A CA 1
ATOM 628 C C . ALA A 1 84 ? 30.458 10.313 -20.225 1.00 72.69 84 ALA A C 1
ATOM 630 O O . ALA A 1 84 ? 29.646 10.732 -21.052 1.00 72.69 84 ALA A O 1
ATOM 631 N N . GLU A 1 85 ? 31.681 10.842 -20.104 1.00 77.06 85 GLU A N 1
ATOM 632 C CA . GLU A 1 85 ? 32.159 11.944 -20.951 1.00 77.06 85 GLU A CA 1
ATOM 633 C C . GLU A 1 85 ? 32.288 11.532 -22.424 1.00 77.06 85 GLU A C 1
ATOM 635 O O . GLU A 1 85 ? 31.966 12.316 -23.316 1.00 77.06 85 GLU A O 1
ATOM 640 N N . THR A 1 86 ? 32.657 10.275 -22.693 1.00 74.38 86 THR A N 1
ATOM 641 C CA . THR A 1 86 ? 32.715 9.737 -24.061 1.00 74.38 86 THR A CA 1
ATOM 642 C C . THR A 1 86 ? 31.322 9.582 -24.686 1.00 74.38 86 THR A C 1
ATOM 644 O O . THR A 1 86 ? 31.153 9.817 -25.882 1.00 74.38 86 THR A O 1
ATOM 647 N N . LEU A 1 87 ? 30.305 9.211 -23.898 1.00 72.12 87 LEU A N 1
ATOM 648 C CA . LEU A 1 87 ? 28.928 9.047 -24.385 1.00 72.12 87 LEU A CA 1
ATOM 649 C C . LEU A 1 87 ? 28.136 10.355 -24.465 1.00 72.12 87 LEU A C 1
ATOM 651 O O . LEU A 1 87 ? 27.193 10.442 -25.250 1.00 72.12 87 LEU A O 1
ATOM 655 N N . ARG A 1 88 ? 28.497 11.381 -23.689 1.00 78.00 88 ARG A N 1
ATOM 656 C CA . ARG A 1 88 ? 27.777 12.662 -23.645 1.00 78.00 88 ARG A CA 1
ATOM 657 C C . ARG A 1 88 ? 27.519 13.302 -25.019 1.00 78.00 88 ARG A C 1
ATOM 659 O O . ARG A 1 88 ? 26.372 13.691 -25.242 1.00 78.00 88 ARG A O 1
ATOM 666 N N . PRO A 1 89 ? 28.500 13.445 -25.936 1.00 78.56 89 PRO A N 1
ATOM 667 C CA . PRO A 1 89 ? 28.231 14.037 -27.248 1.00 78.56 89 PRO A CA 1
ATOM 668 C C . PRO A 1 89 ? 27.254 13.192 -28.074 1.00 78.56 89 PRO A C 1
ATOM 670 O O . PRO A 1 89 ? 26.367 13.749 -28.708 1.00 78.56 89 PRO A O 1
ATOM 673 N N . VAL A 1 90 ? 27.354 11.862 -27.987 1.00 68.94 90 VAL A N 1
ATOM 674 C CA . VAL A 1 90 ? 26.467 10.921 -28.689 1.00 68.94 90 VAL A CA 1
ATOM 675 C C . VAL A 1 90 ? 25.032 11.026 -28.170 1.00 68.94 90 VAL A C 1
ATOM 677 O O . VAL A 1 90 ? 24.092 11.110 -28.952 1.00 68.94 90 VAL A O 1
ATOM 680 N N . VAL A 1 91 ? 24.852 11.058 -26.847 1.00 72.31 91 VAL A N 1
ATOM 681 C CA . VAL A 1 91 ? 23.529 11.221 -26.226 1.00 72.31 91 VAL A CA 1
ATOM 682 C C . VAL A 1 91 ? 22.927 12.580 -26.574 1.00 72.31 91 VAL A C 1
ATOM 684 O O . VAL A 1 91 ? 21.733 12.661 -26.844 1.00 72.31 91 VAL A O 1
ATOM 687 N N . ARG A 1 92 ? 23.737 13.646 -26.605 1.00 80.44 92 ARG A N 1
ATOM 688 C CA . ARG A 1 92 ? 23.275 14.981 -27.000 1.00 80.44 92 ARG A CA 1
ATOM 689 C C . ARG A 1 92 ? 22.781 15.001 -28.442 1.00 80.44 92 ARG A C 1
ATOM 691 O O . ARG A 1 92 ? 21.661 15.434 -28.674 1.00 80.44 92 ARG A O 1
ATOM 698 N N . GLU A 1 93 ? 23.584 14.502 -29.377 1.00 75.69 93 GLU A N 1
ATOM 699 C CA . GLU A 1 93 ? 23.210 14.426 -30.793 1.00 75.69 93 GLU A CA 1
ATOM 700 C C . GLU A 1 93 ? 21.949 13.572 -30.996 1.00 75.69 93 GLU A C 1
ATOM 702 O O . GLU A 1 93 ? 21.070 13.921 -31.784 1.00 75.69 93 GLU A O 1
ATOM 707 N N . LEU A 1 94 ? 21.808 12.484 -30.232 1.00 68.31 94 LEU A N 1
ATOM 708 C CA . LEU A 1 94 ? 20.605 11.659 -30.235 1.00 68.31 94 LEU A CA 1
ATOM 709 C C . LEU A 1 94 ? 19.375 12.441 -29.738 1.00 68.31 94 LEU A C 1
ATOM 711 O O . LEU A 1 94 ? 18.351 12.438 -30.407 1.00 68.31 94 LEU A O 1
ATOM 715 N N . ILE A 1 95 ? 19.465 13.140 -28.603 1.00 76.69 95 ILE A N 1
ATOM 716 C CA . ILE A 1 95 ? 18.347 13.937 -28.063 1.00 76.69 95 ILE A CA 1
ATOM 717 C C . ILE A 1 95 ? 17.969 15.080 -29.013 1.00 76.69 95 ILE A C 1
ATOM 719 O O . ILE A 1 95 ? 16.786 15.326 -29.217 1.00 76.69 95 ILE A O 1
ATOM 723 N N . GLU A 1 96 ? 18.950 15.763 -29.607 1.00 80.88 96 GLU A N 1
ATOM 724 C CA . GLU A 1 96 ? 18.720 16.863 -30.554 1.00 80.88 96 GLU A CA 1
ATOM 725 C C . GLU A 1 96 ? 18.082 16.392 -31.872 1.00 80.88 96 GLU A C 1
ATOM 727 O O . GLU A 1 96 ? 17.431 17.183 -32.554 1.00 80.88 96 GLU A O 1
ATOM 732 N N . SER A 1 97 ? 18.263 15.119 -32.240 1.00 73.44 97 SER A N 1
ATOM 733 C CA . SER A 1 97 ? 17.743 14.545 -33.488 1.00 73.44 97 SER A CA 1
ATOM 734 C C . SER A 1 97 ? 16.454 13.738 -33.330 1.00 73.44 97 SER A C 1
ATOM 736 O O . SER A 1 97 ? 15.797 13.473 -34.338 1.00 73.44 97 SER A O 1
ATOM 738 N N . ILE A 1 98 ? 16.079 13.343 -32.109 1.00 76.31 98 ILE A N 1
ATOM 739 C CA . ILE A 1 98 ? 14.832 12.618 -31.845 1.00 76.31 98 ILE A CA 1
ATOM 740 C C . ILE A 1 98 ? 13.657 13.594 -31.772 1.00 76.31 98 ILE A C 1
ATOM 742 O O . ILE A 1 98 ? 13.583 14.444 -30.886 1.00 76.31 98 ILE A O 1
ATOM 746 N N . ASP A 1 99 ? 12.677 13.388 -32.650 1.00 81.06 99 ASP A N 1
ATOM 747 C CA . ASP A 1 99 ? 11.332 13.918 -32.459 1.00 81.06 99 ASP A CA 1
ATOM 748 C C . ASP A 1 99 ? 10.548 12.981 -31.522 1.00 81.06 99 ASP A C 1
ATOM 750 O O . ASP A 1 99 ? 10.155 11.869 -31.888 1.00 81.06 99 ASP A O 1
ATOM 754 N N . PHE A 1 100 ? 10.343 13.417 -30.277 1.00 77.12 100 PHE A N 1
ATOM 755 C CA . PHE A 1 100 ? 9.608 12.642 -29.275 1.00 77.12 100 PHE A CA 1
ATOM 756 C C . PHE A 1 100 ? 8.115 12.482 -29.617 1.00 77.12 100 PHE A C 1
ATOM 758 O O . PHE A 1 100 ? 7.487 11.536 -29.137 1.00 77.12 100 PHE A O 1
ATOM 765 N N . GLY A 1 101 ? 7.553 13.352 -30.465 1.00 80.25 101 GLY A N 1
ATOM 766 C CA . GLY A 1 101 ? 6.200 13.208 -31.001 1.00 80.25 101 GLY A CA 1
ATOM 767 C C . GLY A 1 101 ? 6.106 12.028 -31.966 1.00 80.25 101 GLY A C 1
ATOM 768 O O . GLY A 1 101 ? 5.273 11.143 -31.771 1.00 80.25 101 GLY A O 1
ATOM 769 N N . GLU A 1 102 ? 7.028 11.937 -32.930 1.00 76.62 102 GLU A N 1
ATOM 770 C CA . GLU A 1 102 ? 7.104 10.780 -33.837 1.00 76.62 102 GLU A CA 1
ATOM 771 C C . GLU A 1 102 ? 7.423 9.474 -33.090 1.00 76.62 102 GLU A C 1
ATOM 773 O O . GLU A 1 102 ? 6.949 8.401 -33.476 1.00 76.62 102 GLU A O 1
ATOM 778 N N . LEU A 1 103 ? 8.208 9.544 -32.006 1.00 74.38 103 LEU A N 1
ATOM 779 C CA . LEU A 1 103 ? 8.466 8.394 -31.137 1.00 74.38 103 LEU A CA 1
ATOM 780 C C . LEU A 1 103 ? 7.178 7.902 -30.461 1.00 74.38 103 LEU A C 1
ATOM 782 O O . LEU A 1 103 ? 6.954 6.690 -30.421 1.00 74.38 103 LEU A O 1
ATOM 786 N N . LYS A 1 104 ? 6.328 8.814 -29.963 1.00 75.81 104 LYS A N 1
ATOM 787 C CA . LYS A 1 104 ? 5.010 8.464 -29.410 1.00 75.81 104 LYS A CA 1
ATOM 788 C C . LYS A 1 104 ? 4.140 7.800 -30.478 1.00 75.81 104 LYS A C 1
ATOM 790 O O . LYS A 1 104 ? 3.640 6.705 -30.241 1.00 75.81 104 LYS A O 1
ATOM 795 N N . GLU A 1 105 ? 4.026 8.402 -31.662 1.00 77.69 105 GLU A N 1
ATOM 796 C CA . GLU A 1 105 ? 3.228 7.848 -32.767 1.00 77.69 105 GLU A CA 1
ATOM 797 C C . GLU A 1 105 ? 3.706 6.454 -33.189 1.00 77.69 105 GLU A C 1
ATOM 799 O O . GLU A 1 105 ? 2.901 5.551 -33.418 1.00 77.69 105 GLU A O 1
ATOM 804 N N . ALA A 1 106 ? 5.023 6.248 -33.255 1.00 73.31 106 ALA A N 1
ATOM 805 C CA . ALA A 1 106 ? 5.594 4.939 -33.531 1.00 73.31 106 ALA A CA 1
ATOM 806 C C . ALA A 1 106 ? 5.269 3.935 -32.415 1.00 73.31 106 ALA A C 1
ATOM 808 O O . ALA A 1 106 ? 4.820 2.824 -32.697 1.00 73.31 106 ALA A O 1
ATOM 809 N N . ALA A 1 107 ? 5.452 4.315 -31.149 1.00 74.19 107 ALA A N 1
ATOM 810 C CA . ALA A 1 107 ? 5.111 3.454 -30.022 1.00 74.19 107 ALA A CA 1
ATOM 811 C C . ALA A 1 107 ? 3.625 3.059 -30.043 1.00 74.19 107 ALA A C 1
ATOM 813 O O . ALA A 1 107 ? 3.308 1.892 -29.819 1.00 74.19 107 ALA A O 1
ATOM 814 N N . ASP A 1 108 ? 2.735 3.996 -30.381 1.00 76.00 108 ASP A N 1
ATOM 815 C CA . ASP A 1 108 ? 1.299 3.761 -30.527 1.00 76.00 108 ASP A CA 1
ATOM 816 C C . ASP A 1 108 ? 0.970 2.815 -31.690 1.00 76.00 108 ASP A C 1
ATOM 818 O O . ASP A 1 108 ? 0.134 1.924 -31.530 1.00 76.00 108 ASP A O 1
ATOM 822 N N . PHE A 1 109 ? 1.666 2.941 -32.823 1.00 75.50 109 PHE A N 1
ATOM 823 C CA . PHE A 1 109 ? 1.477 2.080 -33.993 1.00 75.50 109 PHE A CA 1
ATOM 824 C C . PHE A 1 109 ? 1.959 0.636 -33.769 1.00 75.50 109 PHE A C 1
ATOM 826 O O . PHE A 1 109 ? 1.388 -0.308 -34.312 1.00 75.50 109 PHE A O 1
ATOM 833 N N . HIS A 1 110 ? 2.995 0.438 -32.948 1.00 72.12 110 HIS A N 1
ATOM 834 C CA . HIS A 1 110 ? 3.618 -0.874 -32.743 1.00 72.12 110 HIS A CA 1
ATOM 835 C C . HIS A 1 110 ? 3.110 -1.642 -31.510 1.00 72.12 110 HIS A C 1
ATOM 837 O O . HIS A 1 110 ? 3.623 -2.733 -31.242 1.00 72.12 110 HIS A O 1
ATOM 843 N N . LYS A 1 111 ? 2.104 -1.140 -30.773 1.00 72.56 111 LYS A N 1
ATOM 844 C CA . LYS A 1 111 ? 1.584 -1.777 -29.539 1.00 72.56 111 LYS A CA 1
ATOM 845 C C . LYS A 1 111 ? 1.287 -3.273 -29.711 1.00 72.56 111 LYS A C 1
ATOM 847 O O . LYS A 1 111 ? 1.735 -4.088 -28.902 1.00 72.56 111 LYS A O 1
ATOM 852 N N . ASP A 1 112 ? 0.614 -3.647 -30.797 1.00 73.12 112 ASP A N 1
ATOM 853 C CA . ASP A 1 112 ? 0.242 -5.044 -31.062 1.00 73.12 112 ASP A CA 1
ATOM 854 C C . ASP A 1 112 ? 1.433 -5.902 -31.520 1.00 73.12 112 ASP A C 1
ATOM 856 O O . ASP A 1 112 ? 1.569 -7.067 -31.129 1.00 73.12 112 ASP A O 1
ATOM 860 N N . ASN A 1 113 ? 2.350 -5.315 -32.292 1.00 76.94 113 ASN A N 1
ATOM 861 C CA . ASN A 1 113 ? 3.531 -6.010 -32.805 1.00 76.94 113 ASN A CA 1
ATOM 862 C C . ASN A 1 113 ? 4.534 -6.319 -31.685 1.00 76.94 113 ASN A C 1
ATOM 864 O O . ASN A 1 113 ? 5.096 -7.415 -31.641 1.00 76.94 113 ASN A O 1
ATOM 868 N N . ILE A 1 114 ? 4.704 -5.405 -30.725 1.00 76.31 114 ILE A N 1
ATOM 869 C CA . ILE A 1 114 ? 5.560 -5.624 -29.551 1.00 76.31 114 ILE A CA 1
ATOM 870 C C . ILE A 1 114 ? 5.038 -6.804 -28.727 1.00 76.31 114 ILE A C 1
ATOM 872 O O . ILE A 1 114 ? 5.819 -7.674 -28.338 1.00 76.31 114 ILE A O 1
ATOM 876 N N . ALA A 1 115 ? 3.724 -6.893 -28.504 1.00 77.31 115 ALA A N 1
ATOM 877 C CA . ALA A 1 115 ? 3.135 -8.009 -27.767 1.00 77.31 115 ALA A CA 1
ATOM 878 C C . ALA A 1 115 ? 3.386 -9.363 -28.459 1.00 77.31 115 ALA A C 1
ATOM 880 O O . ALA A 1 115 ? 3.680 -10.356 -27.785 1.00 77.31 115 ALA A O 1
ATOM 881 N N . ALA A 1 116 ? 3.319 -9.411 -29.794 1.00 79.69 116 ALA A N 1
ATOM 882 C CA . ALA A 1 116 ? 3.628 -10.613 -30.569 1.00 79.69 116 ALA A CA 1
ATOM 883 C C . ALA A 1 116 ? 5.108 -11.018 -30.452 1.00 79.69 116 ALA A C 1
ATOM 885 O O . ALA A 1 116 ? 5.410 -12.192 -30.221 1.00 79.69 116 ALA A O 1
ATOM 886 N N . VAL A 1 117 ? 6.028 -10.052 -30.531 1.00 76.69 117 VAL A N 1
ATOM 887 C CA . VAL A 1 117 ? 7.470 -10.293 -30.355 1.00 76.69 117 VAL A CA 1
ATOM 888 C C . VAL A 1 117 ? 7.777 -10.791 -28.944 1.00 76.69 117 VAL A C 1
ATOM 890 O O . VAL A 1 117 ? 8.490 -11.782 -28.787 1.00 76.69 117 VAL A O 1
ATOM 893 N N . VAL A 1 118 ? 7.204 -10.159 -27.915 1.00 80.31 118 VAL A N 1
ATOM 894 C CA . VAL A 1 118 ? 7.366 -10.585 -26.517 1.00 80.31 118 VAL A CA 1
ATOM 895 C C . VAL A 1 118 ? 6.837 -12.003 -26.320 1.00 80.31 118 VAL A C 1
ATOM 897 O O . VAL A 1 118 ? 7.498 -12.808 -25.666 1.00 80.31 118 VAL A O 1
ATOM 900 N N . ARG A 1 119 ? 5.689 -12.348 -26.917 1.00 85.44 119 ARG A N 1
ATOM 901 C CA . ARG A 1 119 ? 5.133 -13.706 -26.854 1.00 85.44 119 ARG A CA 1
ATOM 902 C C . ARG A 1 119 ? 6.077 -14.731 -27.476 1.00 85.44 119 ARG A C 1
ATOM 904 O O . ARG A 1 119 ? 6.416 -15.702 -26.808 1.00 85.44 119 ARG A O 1
ATOM 911 N N . MET A 1 120 ? 6.535 -14.489 -28.702 1.00 89.06 120 MET A N 1
ATOM 912 C CA . MET A 1 120 ? 7.488 -15.360 -29.396 1.00 89.06 120 MET A CA 1
ATOM 913 C C . MET A 1 120 ? 8.781 -15.537 -28.585 1.00 89.06 120 MET A C 1
ATOM 915 O O . MET A 1 120 ? 9.250 -16.658 -28.397 1.00 89.06 120 MET A O 1
ATOM 919 N N . ALA A 1 121 ? 9.349 -14.442 -28.067 1.00 79.06 121 ALA A N 1
ATOM 920 C CA . ALA A 1 121 ? 10.553 -14.491 -27.244 1.00 79.06 121 ALA A CA 1
ATOM 921 C C . ALA A 1 121 ? 10.323 -15.291 -25.953 1.00 79.06 121 ALA A C 1
ATOM 923 O O . ALA A 1 121 ? 11.155 -16.118 -25.584 1.00 79.06 121 ALA A O 1
ATOM 924 N N . ASN A 1 122 ? 9.186 -15.084 -25.283 1.00 82.88 122 ASN A N 1
ATOM 925 C CA . ASN A 1 122 ? 8.818 -15.819 -24.078 1.00 82.88 122 ASN A CA 1
ATOM 926 C C . ASN A 1 122 ? 8.671 -17.323 -24.362 1.00 82.88 122 ASN A C 1
ATOM 928 O O . ASN A 1 122 ? 9.260 -18.135 -23.651 1.00 82.88 122 ASN A O 1
ATOM 932 N N . GLU A 1 123 ? 7.959 -17.699 -25.426 1.00 89.44 123 GLU A N 1
ATOM 933 C CA . GLU A 1 123 ? 7.812 -19.095 -25.858 1.00 89.44 123 GLU A CA 1
ATOM 934 C C . GLU A 1 123 ? 9.170 -19.766 -26.101 1.00 89.44 123 GLU A C 1
ATOM 936 O O . GLU A 1 123 ? 9.405 -20.874 -25.616 1.00 89.44 123 GLU A O 1
ATOM 941 N N . GLU A 1 124 ? 10.089 -19.089 -26.793 1.00 88.00 124 GLU A N 1
ATOM 942 C CA . GLU A 1 124 ? 11.412 -19.641 -27.085 1.00 88.00 124 GLU A CA 1
ATOM 943 C C . GLU A 1 124 ? 12.303 -19.716 -25.835 1.00 88.00 124 GLU A C 1
ATOM 945 O O . GLU A 1 124 ? 13.019 -20.700 -25.644 1.00 88.00 124 GLU A O 1
ATOM 950 N N . MET A 1 125 ? 12.236 -18.728 -24.936 1.00 81.50 125 MET A N 1
ATOM 951 C CA . MET A 1 125 ? 12.986 -18.747 -23.674 1.00 81.50 125 MET A CA 1
ATOM 952 C C . MET A 1 125 ? 12.592 -19.938 -22.794 1.00 81.50 125 MET A C 1
ATOM 954 O O . MET A 1 125 ? 13.469 -20.639 -22.282 1.00 81.50 125 MET A O 1
ATOM 958 N N . TRP A 1 126 ? 11.292 -20.217 -22.650 1.00 88.44 126 TRP A N 1
ATOM 959 C CA . TRP A 1 126 ? 10.809 -21.307 -21.794 1.00 88.44 126 TRP A CA 1
ATOM 960 C C . TRP A 1 126 ? 11.100 -22.710 -22.340 1.00 88.44 126 TRP A C 1
ATOM 962 O O . TRP A 1 126 ? 11.086 -23.667 -21.565 1.00 88.44 126 TRP A O 1
ATOM 972 N N . ARG A 1 127 ? 11.471 -22.850 -23.621 1.00 92.06 127 ARG A N 1
ATOM 973 C CA . ARG A 1 127 ? 12.027 -24.110 -24.158 1.00 92.06 127 ARG A CA 1
ATOM 974 C C . ARG A 1 127 ? 13.382 -24.467 -23.540 1.00 92.06 127 ARG A C 1
ATOM 976 O O . ARG A 1 127 ? 13.770 -25.633 -23.556 1.00 92.06 127 ARG A O 1
ATOM 983 N N . TYR A 1 128 ? 14.089 -23.493 -22.962 1.00 89.06 128 TYR A N 1
ATOM 984 C CA . TYR A 1 128 ? 15.399 -23.675 -22.334 1.00 89.06 128 TYR A CA 1
ATOM 985 C C . TYR A 1 128 ? 15.383 -23.225 -20.861 1.00 89.06 128 TYR A C 1
ATOM 987 O O . TYR A 1 128 ? 16.046 -22.245 -20.507 1.00 89.06 128 TYR A O 1
ATOM 995 N N . PRO A 1 129 ? 14.692 -23.948 -19.959 1.00 82.94 129 PRO A N 1
ATOM 996 C CA . PRO A 1 129 ? 14.478 -23.516 -18.572 1.00 82.94 129 PRO A CA 1
ATOM 997 C C . PRO A 1 129 ? 15.781 -23.263 -17.799 1.00 82.94 129 PRO A C 1
ATOM 999 O O . PRO A 1 129 ? 15.856 -22.334 -17.001 1.00 82.94 129 PRO A O 1
ATOM 1002 N N . ALA A 1 130 ? 16.847 -24.020 -18.079 1.00 85.69 130 ALA A N 1
ATOM 1003 C CA . ALA A 1 130 ? 18.158 -23.783 -17.474 1.00 85.69 130 ALA A CA 1
ATOM 1004 C C . ALA A 1 130 ? 18.726 -22.391 -17.818 1.00 85.69 130 ALA A C 1
ATOM 1006 O O . ALA A 1 130 ? 19.272 -21.719 -16.946 1.00 85.69 130 ALA A O 1
ATOM 1007 N N . LYS A 1 131 ? 18.549 -21.921 -19.063 1.00 80.88 131 LYS A N 1
ATOM 1008 C CA . LYS A 1 131 ? 18.976 -20.573 -19.473 1.00 80.88 131 LYS A CA 1
ATOM 1009 C C . LYS A 1 131 ? 18.146 -19.502 -18.773 1.00 80.88 131 LYS A C 1
ATOM 1011 O O . LYS A 1 131 ? 18.712 -18.500 -18.353 1.00 80.88 131 LYS A O 1
ATOM 1016 N N . VAL A 1 132 ? 16.843 -19.736 -18.594 1.00 83.38 132 VAL A N 1
ATOM 1017 C CA . VAL A 1 132 ? 15.971 -18.837 -17.823 1.00 83.38 132 VAL A CA 1
ATOM 1018 C C . VAL A 1 132 ? 16.471 -18.721 -16.384 1.00 83.38 132 VAL A C 1
ATOM 1020 O O . VAL A 1 132 ? 16.668 -17.613 -15.907 1.00 83.38 132 VAL A O 1
ATOM 1023 N N . ILE A 1 133 ? 16.782 -19.834 -15.715 1.00 81.69 133 ILE A N 1
ATOM 1024 C CA . ILE A 1 133 ? 17.332 -19.816 -14.347 1.00 81.69 133 ILE A CA 1
ATOM 1025 C C . ILE A 1 133 ? 18.664 -19.049 -14.287 1.00 81.69 133 ILE A C 1
ATOM 1027 O O . ILE A 1 133 ? 18.868 -18.236 -13.385 1.00 81.69 133 ILE A O 1
ATOM 1031 N N . CYS A 1 134 ? 19.557 -19.250 -15.261 1.00 80.25 134 CYS A N 1
ATOM 1032 C CA . CYS A 1 134 ? 20.797 -18.477 -15.352 1.00 80.25 134 CYS A CA 1
ATOM 1033 C C . CYS A 1 134 ? 20.533 -16.975 -15.541 1.00 80.25 134 CYS A C 1
ATOM 1035 O O . CYS A 1 134 ? 21.192 -16.164 -14.896 1.00 80.25 134 CYS A O 1
ATOM 1037 N N . LEU A 1 135 ? 19.557 -16.586 -16.364 1.00 75.31 135 LEU A N 1
ATOM 1038 C CA . LEU A 1 135 ? 19.151 -15.183 -16.510 1.00 75.31 135 LEU A CA 1
ATOM 1039 C C . LEU A 1 135 ? 18.563 -14.626 -15.206 1.00 75.31 135 LEU A C 1
ATOM 1041 O O . LEU A 1 135 ? 18.902 -13.513 -14.816 1.00 75.31 135 LEU A O 1
ATOM 1045 N N . LEU A 1 136 ? 17.757 -15.411 -14.484 1.00 77.81 136 LEU A N 1
ATOM 1046 C CA . LEU A 1 136 ? 17.208 -15.014 -13.184 1.00 77.81 136 LEU A CA 1
ATOM 1047 C C . LEU A 1 136 ? 18.313 -14.742 -12.149 1.00 77.81 136 LEU A C 1
ATOM 1049 O O . LEU A 1 136 ? 18.150 -13.875 -11.295 1.00 77.81 136 LEU A O 1
ATOM 1053 N N . SER A 1 137 ? 19.463 -15.416 -12.250 1.00 81.19 137 SER A N 1
ATOM 1054 C CA . SER A 1 137 ? 20.620 -15.152 -11.379 1.00 81.19 137 SER A CA 1
ATOM 1055 C C . SER A 1 137 ? 21.243 -13.764 -11.583 1.00 81.19 137 SER A C 1
ATOM 1057 O O . SER A 1 137 ? 21.896 -13.250 -10.677 1.00 81.19 137 SER A O 1
ATOM 1059 N N . LEU A 1 138 ? 21.000 -13.128 -12.736 1.00 80.81 138 LEU A N 1
ATOM 1060 C CA . LEU A 1 138 ? 21.440 -11.761 -13.026 1.00 80.81 138 LEU A CA 1
ATOM 1061 C C . LEU A 1 138 ? 20.490 -10.706 -12.447 1.00 80.81 138 LEU A C 1
ATOM 1063 O O . LEU A 1 138 ? 20.869 -9.537 -12.363 1.00 80.81 138 LEU A O 1
ATOM 1067 N N . LEU A 1 139 ? 19.276 -11.094 -12.029 1.00 78.38 139 LEU A N 1
ATOM 1068 C CA . LEU A 1 139 ? 18.268 -10.154 -11.538 1.00 78.38 139 LEU A CA 1
ATOM 1069 C C . LEU A 1 139 ? 18.760 -9.283 -10.380 1.00 78.38 139 LEU A C 1
ATOM 1071 O O . LEU A 1 139 ? 18.532 -8.083 -10.457 1.00 78.38 139 LEU A O 1
ATOM 1075 N N . PRO A 1 140 ? 19.458 -9.790 -9.343 1.00 81.62 140 PRO A N 1
ATOM 1076 C CA . PRO A 1 140 ? 19.919 -8.926 -8.257 1.00 81.62 140 PRO A CA 1
ATOM 1077 C C . PRO A 1 140 ? 20.863 -7.816 -8.739 1.00 81.62 140 PRO A C 1
ATOM 1079 O O . PRO A 1 140 ? 20.727 -6.667 -8.327 1.00 81.62 140 PRO A O 1
ATOM 1082 N N . ALA A 1 141 ? 21.787 -8.135 -9.653 1.00 78.88 141 ALA A N 1
ATOM 1083 C CA . ALA A 1 141 ? 22.697 -7.149 -10.233 1.00 78.88 141 ALA A CA 1
ATOM 1084 C C . ALA A 1 141 ? 21.942 -6.131 -11.101 1.00 78.88 141 ALA A C 1
ATOM 1086 O O . ALA A 1 141 ? 22.194 -4.931 -10.997 1.00 78.88 141 ALA A O 1
ATOM 1087 N N . ALA A 1 142 ? 20.984 -6.600 -11.906 1.00 71.81 142 ALA A N 1
ATOM 1088 C CA . ALA A 1 142 ? 20.131 -5.737 -12.716 1.00 71.81 142 ALA A CA 1
ATOM 1089 C C . ALA A 1 142 ? 19.262 -4.808 -11.852 1.00 71.81 142 ALA A C 1
ATOM 1091 O O . ALA A 1 142 ? 19.171 -3.622 -12.147 1.00 71.81 142 ALA A O 1
ATOM 1092 N N . VAL A 1 143 ? 18.679 -5.314 -10.761 1.00 73.81 143 VAL A N 1
ATOM 1093 C CA . VAL A 1 143 ? 17.892 -4.522 -9.803 1.00 73.81 143 VAL A CA 1
ATOM 1094 C C . VAL A 1 143 ? 18.760 -3.456 -9.149 1.00 73.81 143 VAL A C 1
ATOM 1096 O O . VAL A 1 143 ? 18.366 -2.297 -9.134 1.00 73.81 143 VAL A O 1
ATOM 1099 N N . ASN A 1 144 ? 19.955 -3.804 -8.667 1.00 83.00 144 ASN A N 1
ATOM 1100 C CA . ASN A 1 144 ? 20.859 -2.825 -8.059 1.00 83.00 144 ASN A CA 1
ATOM 1101 C C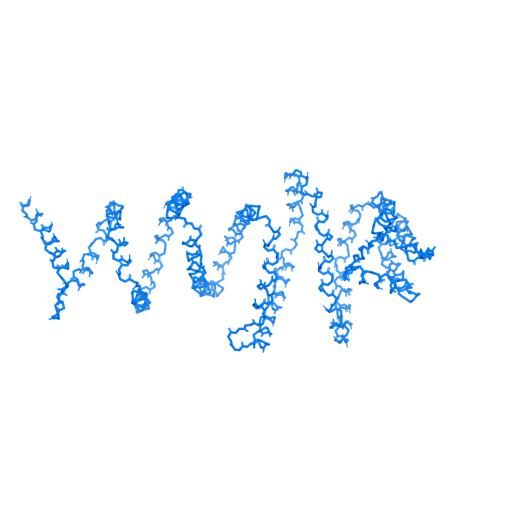 . ASN A 1 144 ? 21.253 -1.723 -9.052 1.00 83.00 144 ASN A C 1
ATOM 1103 O O . ASN A 1 144 ? 21.187 -0.543 -8.720 1.00 83.00 144 ASN A O 1
ATOM 1107 N N . MET A 1 145 ? 21.591 -2.099 -10.288 1.00 77.69 145 MET A N 1
ATOM 1108 C CA . MET A 1 145 ? 21.891 -1.141 -11.352 1.00 77.69 145 MET A CA 1
ATOM 1109 C C . MET A 1 145 ? 20.684 -0.248 -11.669 1.00 77.69 145 MET A C 1
ATOM 1111 O O . MET A 1 145 ? 20.837 0.965 -11.791 1.00 77.69 145 MET A O 1
ATOM 1115 N N . ALA A 1 146 ? 19.483 -0.826 -11.755 1.00 74.38 146 ALA A N 1
ATOM 1116 C CA . ALA A 1 146 ? 18.250 -0.087 -11.996 1.00 74.38 146 ALA A CA 1
ATOM 1117 C C . ALA A 1 146 ? 17.932 0.884 -10.851 1.00 74.38 146 ALA A C 1
ATOM 1119 O O . ALA A 1 146 ? 17.547 2.018 -11.120 1.00 74.38 146 ALA A O 1
ATOM 1120 N N . VAL A 1 147 ? 18.136 0.488 -9.591 1.00 76.50 147 VAL A N 1
ATOM 1121 C CA . VAL A 1 147 ? 17.971 1.363 -8.418 1.00 76.50 147 VAL A CA 1
ATOM 1122 C C . VAL A 1 147 ? 18.946 2.538 -8.487 1.00 76.50 147 VAL A C 1
ATOM 1124 O O . VAL A 1 147 ? 18.520 3.682 -8.341 1.00 76.50 147 VAL A O 1
ATOM 1127 N N . SER A 1 148 ? 20.227 2.289 -8.777 1.00 81.81 148 SER A N 1
ATOM 1128 C CA . SER A 1 148 ? 21.224 3.355 -8.942 1.00 81.81 148 SER A CA 1
ATOM 1129 C C . SER A 1 148 ? 20.867 4.309 -10.086 1.00 81.81 148 SER A C 1
ATOM 1131 O O . SER A 1 148 ? 20.876 5.523 -9.896 1.00 81.81 148 SER A O 1
ATOM 1133 N N . ALA A 1 149 ? 20.488 3.778 -11.251 1.00 78.81 149 ALA A N 1
ATOM 1134 C CA . ALA A 1 149 ? 20.089 4.582 -12.405 1.00 78.81 149 ALA A CA 1
ATOM 1135 C C . ALA A 1 149 ? 18.815 5.401 -12.133 1.00 78.81 149 ALA A C 1
ATOM 1137 O O . ALA A 1 149 ? 18.742 6.583 -12.475 1.00 78.81 149 ALA A O 1
ATOM 1138 N N . THR A 1 150 ? 17.827 4.796 -11.470 1.00 83.44 150 THR A N 1
ATOM 1139 C CA . THR A 1 150 ? 16.586 5.469 -11.066 1.00 83.44 150 THR A CA 1
ATOM 1140 C C . THR A 1 150 ? 16.887 6.602 -10.091 1.00 83.44 150 THR A C 1
ATOM 1142 O O . THR A 1 150 ? 16.362 7.698 -10.257 1.00 83.44 150 THR A O 1
ATOM 1145 N N . ASN A 1 151 ? 17.779 6.387 -9.120 1.00 84.69 151 ASN A N 1
ATOM 1146 C CA . ASN A 1 151 ? 18.178 7.420 -8.167 1.00 84.69 151 ASN A CA 1
ATOM 1147 C C . ASN A 1 151 ? 18.799 8.644 -8.864 1.00 84.69 151 ASN A C 1
ATOM 1149 O O . ASN A 1 151 ? 18.418 9.774 -8.571 1.00 84.69 151 ASN A O 1
ATOM 1153 N N . GLU A 1 152 ? 19.706 8.439 -9.824 1.00 85.50 152 GLU A N 1
ATOM 1154 C CA . GLU A 1 152 ? 20.280 9.549 -10.603 1.00 85.50 152 GLU A CA 1
ATOM 1155 C C . GLU A 1 152 ? 19.242 10.244 -11.497 1.00 85.50 152 GLU A C 1
ATOM 1157 O O . GLU A 1 152 ? 19.274 11.464 -11.643 1.00 85.50 152 GLU A O 1
ATOM 1162 N N . THR A 1 153 ? 18.279 9.494 -12.041 1.00 83.06 153 THR A N 1
ATOM 1163 C CA . THR A 1 153 ? 17.208 10.034 -12.899 1.00 83.06 153 THR A CA 1
ATOM 1164 C C . THR A 1 153 ? 16.182 10.854 -12.113 1.00 83.06 153 THR A C 1
ATOM 1166 O O . THR A 1 153 ? 15.680 11.861 -12.608 1.00 83.06 153 THR A O 1
ATOM 1169 N N . LEU A 1 154 ? 15.878 10.461 -10.873 1.00 88.50 154 LEU A N 1
ATOM 1170 C CA . LEU A 1 154 ? 14.917 11.169 -10.024 1.00 88.50 154 LEU A CA 1
ATOM 1171 C C . LEU A 1 154 ? 15.472 12.488 -9.471 1.00 88.50 154 LEU A C 1
ATOM 1173 O O . LEU A 1 154 ? 14.693 13.394 -9.184 1.00 88.50 154 LEU A O 1
ATOM 1177 N N . LYS A 1 155 ? 16.799 12.641 -9.349 1.00 90.56 155 LYS A N 1
ATOM 1178 C CA . LYS A 1 155 ? 17.418 13.877 -8.833 1.00 90.56 155 LYS A CA 1
ATOM 1179 C C . LYS A 1 155 ? 16.988 15.131 -9.617 1.00 90.56 155 LYS A C 1
ATOM 1181 O O . LYS A 1 155 ? 16.541 16.074 -8.970 1.00 90.56 155 LYS A O 1
ATOM 1186 N N . PRO A 1 156 ? 17.072 15.181 -10.963 1.00 88.81 156 PRO A N 1
ATOM 1187 C CA . PRO A 1 156 ? 16.531 16.300 -11.735 1.00 88.81 156 PRO A CA 1
ATOM 1188 C C . PRO A 1 156 ? 15.019 16.490 -11.585 1.00 88.81 156 PRO A C 1
ATOM 1190 O O . PRO A 1 156 ? 14.569 17.626 -11.486 1.00 88.81 156 PRO A O 1
ATOM 1193 N N . ILE A 1 157 ? 14.244 15.401 -11.541 1.00 88.38 157 ILE A N 1
ATOM 1194 C CA . ILE A 1 157 ? 12.775 15.452 -11.430 1.00 88.38 157 ILE A CA 1
ATOM 1195 C C . ILE A 1 157 ? 12.356 16.100 -10.107 1.00 88.38 157 ILE A C 1
ATOM 1197 O O . ILE A 1 157 ? 11.454 16.929 -10.089 1.00 88.38 157 ILE A O 1
ATOM 1201 N N . ASN A 1 158 ? 13.070 15.806 -9.019 1.00 87.50 158 ASN A N 1
ATOM 1202 C CA . ASN A 1 158 ? 12.836 16.411 -7.706 1.00 87.50 158 ASN A CA 1
ATOM 1203 C C . ASN A 1 158 ? 13.106 17.929 -7.665 1.00 87.50 158 ASN A C 1
ATOM 1205 O O . ASN A 1 158 ? 12.738 18.573 -6.686 1.00 87.50 158 ASN A O 1
ATOM 1209 N N . ASN A 1 159 ? 13.738 18.500 -8.698 1.00 90.69 159 ASN A N 1
ATOM 1210 C CA . ASN A 1 159 ? 13.935 19.946 -8.835 1.00 90.69 159 ASN A CA 1
ATOM 1211 C C . ASN A 1 159 ? 12.849 20.625 -9.688 1.00 90.69 159 ASN A C 1
ATOM 1213 O O . ASN A 1 159 ? 12.879 21.847 -9.837 1.00 90.69 159 ASN A O 1
ATOM 1217 N N . LEU A 1 160 ? 11.922 19.864 -10.279 1.00 90.12 160 LEU A N 1
ATOM 1218 C CA . LEU A 1 160 ? 10.792 20.428 -11.012 1.00 90.12 160 LEU A CA 1
ATOM 1219 C C . LEU A 1 160 ? 9.773 21.034 -10.046 1.00 90.12 160 LEU A C 1
ATOM 1221 O O . LEU A 1 160 ? 9.619 20.592 -8.906 1.00 90.12 160 LEU A O 1
ATOM 1225 N N . ALA A 1 161 ? 9.054 22.047 -10.524 1.00 92.88 161 ALA A N 1
ATOM 1226 C CA . ALA A 1 161 ? 7.958 22.625 -9.768 1.00 92.88 161 ALA A CA 1
ATOM 1227 C C . ALA A 1 161 ? 6.812 21.589 -9.631 1.00 92.88 161 ALA A C 1
ATOM 1229 O O . ALA A 1 161 ? 6.515 20.887 -10.606 1.00 92.88 161 ALA A O 1
ATOM 1230 N N . PRO A 1 162 ? 6.192 21.438 -8.440 1.00 90.06 162 PRO A N 1
ATOM 1231 C CA . PRO A 1 162 ? 5.184 20.401 -8.202 1.00 90.06 162 PRO A CA 1
ATOM 1232 C C . PRO A 1 162 ? 3.960 20.468 -9.124 1.00 90.06 162 PRO A C 1
ATOM 1234 O O . PRO A 1 162 ? 3.396 19.429 -9.450 1.00 90.06 162 PRO A O 1
ATOM 1237 N N . ASP A 1 163 ? 3.564 21.669 -9.543 1.00 92.31 163 ASP A N 1
ATOM 1238 C CA . ASP A 1 163 ? 2.479 21.924 -10.495 1.00 92.31 163 ASP A CA 1
ATOM 1239 C C . ASP A 1 163 ? 2.793 21.334 -11.874 1.00 92.31 163 ASP A C 1
ATOM 1241 O O . ASP A 1 163 ? 2.027 20.522 -12.385 1.00 92.31 163 ASP A O 1
ATOM 1245 N N . LEU A 1 164 ? 3.974 21.636 -12.421 1.00 90.88 164 LEU A N 1
ATOM 1246 C CA . LEU A 1 164 ? 4.413 21.105 -13.714 1.00 90.88 164 LEU A CA 1
ATOM 1247 C C . LEU A 1 164 ? 4.533 19.578 -13.699 1.00 90.88 164 LEU A C 1
ATOM 1249 O O . LEU A 1 164 ? 4.150 18.910 -14.659 1.00 90.88 164 LEU A O 1
ATOM 1253 N N . LEU A 1 165 ? 5.077 19.014 -12.616 1.00 90.44 165 LEU A N 1
ATOM 1254 C CA . LEU A 1 165 ? 5.175 17.563 -12.473 1.00 90.44 165 LEU A CA 1
ATOM 1255 C C . LEU A 1 165 ? 3.785 16.923 -12.365 1.00 90.44 165 LEU A C 1
ATOM 1257 O O . LEU A 1 165 ? 3.547 15.889 -12.986 1.00 90.44 165 LEU A O 1
ATOM 1261 N N . GLY A 1 166 ? 2.877 17.542 -11.605 1.00 89.38 166 GLY A N 1
ATOM 1262 C CA . GLY A 1 166 ? 1.492 17.102 -11.476 1.00 89.38 166 GLY A CA 1
ATOM 1263 C C . GLY A 1 166 ? 0.787 17.037 -12.828 1.00 89.38 166 GLY A C 1
ATOM 1264 O O . GLY A 1 166 ? 0.263 15.983 -13.181 1.00 89.38 166 GLY A O 1
ATOM 1265 N N . ASP A 1 167 ? 0.851 18.112 -13.612 1.00 91.00 167 ASP A N 1
ATOM 1266 C CA . ASP A 1 167 ? 0.215 18.194 -14.932 1.00 91.00 167 ASP A CA 1
ATOM 1267 C C . ASP A 1 167 ? 0.708 17.095 -15.882 1.00 91.00 167 ASP A C 1
ATOM 1269 O O . ASP A 1 167 ? -0.092 16.408 -16.525 1.00 91.00 167 ASP A O 1
ATOM 1273 N N . VAL A 1 168 ? 2.027 16.876 -15.937 1.00 87.00 168 VAL A N 1
ATOM 1274 C CA . VAL A 1 168 ? 2.619 15.818 -16.767 1.00 87.00 168 VAL A CA 1
ATOM 1275 C C . VAL A 1 168 ? 2.164 14.437 -16.296 1.00 87.00 168 VAL A C 1
ATOM 1277 O O . VAL A 1 168 ? 1.779 13.607 -17.117 1.00 87.00 168 VAL A O 1
ATOM 1280 N N . VAL A 1 169 ? 2.183 14.172 -14.987 1.00 87.38 169 VAL A N 1
ATOM 1281 C CA . VAL A 1 169 ? 1.773 12.871 -14.442 1.00 87.38 169 VAL A CA 1
ATOM 1282 C C . VAL A 1 169 ? 0.293 12.604 -14.708 1.00 87.38 169 VAL A C 1
ATOM 1284 O O . VAL A 1 169 ? -0.035 11.514 -15.171 1.00 87.38 169 VAL A O 1
ATOM 1287 N N . PHE A 1 170 ? -0.598 13.570 -14.476 1.00 87.38 170 PHE A N 1
ATOM 1288 C CA . PHE A 1 170 ? -2.030 13.385 -14.727 1.00 87.38 170 PHE A CA 1
ATOM 1289 C C . PHE A 1 170 ? -2.333 13.184 -16.213 1.00 87.38 170 PHE A C 1
ATOM 1291 O O . PHE A 1 170 ? -3.068 12.259 -16.552 1.00 87.38 170 PHE A O 1
ATOM 1298 N N . SER A 1 171 ? -1.682 13.941 -17.103 1.00 87.50 171 SER A N 1
ATOM 1299 C CA . SER A 1 171 ? -1.811 13.728 -18.549 1.00 87.50 171 SER A CA 1
ATOM 1300 C C . SER A 1 171 ? -1.362 12.331 -18.983 1.00 87.50 171 SER A C 1
ATOM 1302 O O . SER A 1 171 ? -1.925 11.779 -19.924 1.00 87.50 171 SER A O 1
ATOM 1304 N N . LEU A 1 172 ? -0.346 11.759 -18.331 1.00 85.38 172 LEU A N 1
ATOM 1305 C CA . LEU A 1 172 ? 0.096 10.394 -18.614 1.00 85.38 172 LEU A CA 1
ATOM 1306 C C . LEU A 1 172 ? -0.877 9.348 -18.076 1.00 85.38 172 LEU A C 1
ATOM 1308 O O . LEU A 1 172 ? -1.046 8.316 -18.716 1.00 85.38 172 LEU A O 1
ATOM 1312 N N . VAL A 1 173 ? -1.493 9.597 -16.917 1.00 86.12 173 VAL A N 1
ATOM 1313 C CA . VAL A 1 173 ? -2.473 8.691 -16.301 1.00 86.12 173 VAL A CA 1
ATOM 1314 C C . VAL A 1 173 ? -3.712 8.526 -17.182 1.00 86.12 173 VAL A C 1
ATOM 1316 O O . VAL A 1 173 ? -4.203 7.403 -17.305 1.00 86.12 173 VAL A O 1
ATOM 1319 N N . ASP A 1 174 ? -4.166 9.595 -17.838 1.00 85.75 174 ASP A N 1
ATOM 1320 C CA . ASP A 1 174 ? -5.332 9.565 -18.733 1.00 85.75 174 ASP A CA 1
ATOM 1321 C C . ASP A 1 174 ? -5.143 8.632 -19.945 1.00 85.75 174 ASP A C 1
ATOM 1323 O O . ASP A 1 174 ? -6.103 8.026 -20.423 1.00 85.75 174 ASP A O 1
ATOM 1327 N N . ASP A 1 175 ? -3.901 8.453 -20.404 1.00 84.50 175 ASP A N 1
ATOM 1328 C CA . ASP A 1 175 ? -3.556 7.585 -21.537 1.00 84.50 175 ASP A CA 1
ATOM 1329 C C . ASP A 1 175 ? -3.403 6.094 -21.129 1.00 84.50 175 ASP A C 1
ATOM 1331 O O . ASP A 1 175 ? -3.156 5.234 -21.985 1.00 84.50 175 ASP A O 1
ATOM 1335 N N . ILE A 1 176 ? -3.541 5.739 -19.839 1.00 86.50 176 ILE A N 1
ATOM 1336 C CA . ILE A 1 176 ? -3.311 4.364 -19.361 1.00 86.50 176 ILE A CA 1
ATOM 1337 C C . ILE A 1 176 ? -4.566 3.484 -19.478 1.00 86.50 176 ILE A C 1
ATOM 1339 O O . ILE A 1 176 ? -5.614 3.742 -18.889 1.00 86.50 176 ILE A O 1
ATOM 1343 N N . ASP A 1 177 ? -4.429 2.337 -20.152 1.00 85.88 177 ASP A N 1
ATOM 1344 C CA . ASP A 1 177 ? -5.498 1.339 -20.255 1.00 85.88 177 ASP A CA 1
ATOM 1345 C C . ASP A 1 177 ? -5.668 0.521 -18.960 1.00 85.88 177 ASP A C 1
ATOM 1347 O O . ASP A 1 177 ? -5.009 -0.504 -18.736 1.00 85.88 177 ASP A O 1
ATOM 1351 N N . GLY A 1 178 ? -6.639 0.931 -18.141 1.00 87.75 178 GLY A N 1
ATOM 1352 C CA . GLY A 1 178 ? -7.014 0.242 -16.906 1.00 87.75 178 GLY A CA 1
ATOM 1353 C C . GLY A 1 178 ? -7.391 -1.238 -17.080 1.00 87.75 178 GLY A C 1
ATOM 1354 O O . GLY A 1 178 ? -7.177 -2.029 -16.159 1.00 87.75 178 GLY A O 1
ATOM 1355 N N . LYS A 1 179 ? -7.884 -1.676 -18.251 1.00 90.50 179 LYS A N 1
ATOM 1356 C CA . LYS A 1 179 ? -8.201 -3.100 -18.486 1.00 90.50 179 LYS A CA 1
ATOM 1357 C C . LYS A 1 179 ? -6.935 -3.939 -18.580 1.00 90.50 179 LYS A C 1
ATOM 1359 O O . LYS A 1 179 ? -6.877 -5.035 -18.020 1.00 90.50 179 LYS A O 1
ATOM 1364 N N . ASN A 1 180 ? -5.923 -3.434 -19.280 1.00 82.56 180 ASN A N 1
ATOM 1365 C CA . ASN A 1 180 ? -4.630 -4.103 -19.371 1.00 82.56 180 ASN A CA 1
ATOM 1366 C C . ASN A 1 180 ? -3.907 -4.112 -18.020 1.00 82.56 180 ASN A C 1
ATOM 1368 O O . ASN A 1 180 ? -3.344 -5.148 -17.661 1.00 82.56 180 ASN A O 1
ATOM 1372 N N . ILE A 1 181 ? -4.016 -3.039 -17.224 1.00 84.88 181 ILE A N 1
ATOM 1373 C CA . ILE A 1 181 ? -3.566 -3.060 -15.823 1.00 84.88 181 ILE A CA 1
ATOM 1374 C C . ILE A 1 181 ? -4.276 -4.179 -15.051 1.00 84.88 181 ILE A C 1
ATOM 1376 O O . ILE A 1 181 ? -3.612 -4.968 -14.388 1.00 84.88 181 ILE A O 1
ATOM 1380 N N . GLY A 1 182 ? -5.604 -4.292 -15.153 1.00 86.31 182 GLY A N 1
ATOM 1381 C CA . GLY A 1 182 ? -6.367 -5.331 -14.452 1.00 86.31 182 GLY A CA 1
ATOM 1382 C C . GLY A 1 182 ? -5.901 -6.751 -14.796 1.00 86.31 182 GLY A C 1
ATOM 1383 O O . GLY A 1 182 ? -5.714 -7.580 -13.907 1.00 86.31 182 GLY A O 1
ATOM 1384 N N . ARG A 1 183 ? -5.622 -7.023 -16.078 1.00 91.19 183 ARG A N 1
ATOM 1385 C CA . ARG A 1 183 ? -5.039 -8.307 -16.513 1.00 91.19 183 ARG A CA 1
ATOM 1386 C C . ARG A 1 183 ? -3.662 -8.544 -15.899 1.00 91.19 183 ARG A C 1
ATOM 1388 O O . ARG A 1 183 ? -3.398 -9.637 -15.408 1.00 91.19 183 ARG A O 1
ATOM 1395 N N . LEU A 1 184 ? -2.804 -7.525 -15.900 1.00 83.19 184 LEU A N 1
ATOM 1396 C CA . LEU A 1 184 ? -1.483 -7.610 -15.285 1.00 83.19 184 LEU A CA 1
ATOM 1397 C C . LEU A 1 184 ? -1.581 -7.872 -13.774 1.00 83.19 184 LEU A C 1
ATOM 1399 O O . LEU A 1 184 ? -0.865 -8.729 -13.262 1.00 83.19 184 LEU A O 1
ATOM 1403 N N . ILE A 1 185 ? -2.486 -7.188 -13.068 1.00 84.25 185 ILE A N 1
ATOM 1404 C CA . ILE A 1 185 ? -2.737 -7.398 -11.635 1.00 84.25 185 ILE A CA 1
ATOM 1405 C C . ILE A 1 185 ? -3.136 -8.852 -11.356 1.00 84.25 185 ILE A C 1
ATOM 1407 O O . ILE A 1 185 ? -2.650 -9.426 -10.381 1.00 84.25 185 ILE A O 1
ATOM 1411 N N . ASN A 1 186 ? -3.962 -9.472 -12.203 1.00 91.25 186 ASN A N 1
ATOM 1412 C CA . ASN A 1 186 ? -4.339 -10.880 -12.043 1.00 91.25 186 ASN A CA 1
ATOM 1413 C C . ASN A 1 186 ? -3.122 -11.813 -12.145 1.00 91.25 186 ASN A C 1
ATOM 1415 O O . ASN A 1 186 ? -2.904 -12.640 -11.259 1.00 91.25 186 ASN A O 1
ATOM 1419 N N . GLU A 1 187 ? -2.290 -11.644 -13.177 1.00 91.69 187 GLU A N 1
ATOM 1420 C CA . GLU A 1 187 ? -1.078 -12.456 -13.356 1.00 91.69 187 GLU A CA 1
ATOM 1421 C C . GLU A 1 187 ? -0.074 -12.250 -12.210 1.00 91.69 187 GLU A C 1
ATOM 1423 O O . GLU A 1 187 ? 0.517 -13.207 -11.700 1.00 91.69 187 GLU A O 1
ATOM 1428 N N . LEU A 1 188 ? 0.084 -11.007 -11.743 1.00 82.38 188 LEU A N 1
ATOM 1429 C CA . LEU A 1 188 ? 0.912 -10.689 -10.580 1.00 82.38 188 LEU A CA 1
ATOM 1430 C C . LEU A 1 188 ? 0.351 -11.291 -9.287 1.00 82.38 188 LEU A C 1
ATOM 1432 O O . LEU A 1 188 ? 1.124 -11.780 -8.466 1.00 82.38 188 LEU A O 1
ATOM 1436 N N . SER A 1 189 ? -0.969 -11.303 -9.102 1.00 84.94 189 SER A N 1
ATOM 1437 C CA . SER A 1 189 ? -1.607 -11.915 -7.929 1.00 84.94 189 SER A CA 1
ATOM 1438 C C . SER A 1 189 ? -1.350 -13.421 -7.889 1.00 84.94 189 SER A C 1
ATOM 1440 O O . SER A 1 189 ? -0.967 -13.964 -6.849 1.00 84.94 189 SER A O 1
ATOM 1442 N N . GLU A 1 190 ? -1.446 -14.091 -9.039 1.00 92.94 190 GLU A N 1
ATOM 1443 C CA . GLU A 1 190 ? -1.081 -15.502 -9.174 1.00 92.94 190 GLU A CA 1
ATOM 1444 C C . GLU A 1 190 ? 0.412 -15.751 -8.927 1.00 92.94 190 GLU A C 1
ATOM 1446 O O . GLU A 1 190 ? 0.788 -16.739 -8.285 1.00 92.94 190 GLU A O 1
ATOM 1451 N N . LEU A 1 191 ? 1.283 -14.848 -9.382 1.00 87.56 191 LEU A N 1
ATOM 1452 C CA . LEU A 1 191 ? 2.713 -14.920 -9.097 1.00 87.56 191 LEU A CA 1
ATOM 1453 C C . LEU A 1 191 ? 2.998 -14.779 -7.595 1.00 87.56 191 LEU A C 1
ATOM 1455 O O . LEU A 1 191 ? 3.717 -15.608 -7.034 1.00 87.56 191 LEU A O 1
ATOM 1459 N N . VAL A 1 192 ? 2.408 -13.785 -6.924 1.00 83.62 192 VAL A N 1
ATOM 1460 C CA . VAL A 1 192 ? 2.535 -13.584 -5.470 1.00 83.62 192 VAL A CA 1
ATOM 1461 C C . VAL A 1 192 ? 2.049 -14.818 -4.717 1.00 83.62 192 VAL A C 1
ATOM 1463 O O . VAL A 1 192 ? 2.749 -15.302 -3.826 1.00 83.62 192 VAL A O 1
ATOM 1466 N N . ARG A 1 193 ? 0.903 -15.387 -5.111 1.00 89.44 193 ARG A N 1
ATOM 1467 C CA . ARG A 1 193 ? 0.374 -16.631 -4.537 1.00 89.44 193 ARG A CA 1
ATOM 1468 C C . ARG A 1 193 ? 1.382 -17.777 -4.656 1.00 89.44 193 ARG A C 1
ATOM 1470 O O . ARG A 1 193 ? 1.657 -18.455 -3.665 1.00 89.44 193 ARG A O 1
ATOM 1477 N N . LYS A 1 194 ? 1.974 -17.980 -5.839 1.00 90.38 194 LYS A N 1
ATOM 1478 C CA . LYS A 1 194 ? 2.985 -19.027 -6.085 1.00 90.38 194 LYS A CA 1
ATOM 1479 C C . LYS A 1 194 ? 4.258 -18.810 -5.269 1.00 90.38 194 LYS A C 1
ATOM 1481 O O . LYS A 1 194 ? 4.760 -19.763 -4.677 1.00 90.38 194 LYS A O 1
ATOM 1486 N N . ILE A 1 195 ? 4.756 -17.576 -5.200 1.00 85.12 195 ILE A N 1
ATOM 1487 C CA . ILE A 1 195 ? 5.933 -17.224 -4.394 1.00 85.12 195 ILE A CA 1
ATOM 1488 C C . ILE A 1 195 ? 5.655 -17.470 -2.910 1.00 85.12 195 ILE A C 1
ATOM 1490 O O . ILE A 1 195 ? 6.490 -18.056 -2.224 1.00 85.12 195 ILE A O 1
ATOM 1494 N N . HIS A 1 196 ? 4.484 -17.069 -2.412 1.00 81.88 196 HIS A N 1
ATOM 1495 C CA . HIS A 1 196 ? 4.103 -17.279 -1.019 1.00 81.88 196 HIS A CA 1
ATOM 1496 C C . HIS A 1 196 ? 4.040 -18.771 -0.668 1.00 81.88 196 HIS A C 1
ATOM 1498 O O . HIS A 1 196 ? 4.657 -19.199 0.307 1.00 81.88 196 HIS A O 1
ATOM 1504 N N . ILE A 1 197 ? 3.366 -19.579 -1.494 1.00 87.19 197 ILE A N 1
ATOM 1505 C CA . ILE A 1 197 ? 3.303 -21.037 -1.314 1.00 87.19 197 ILE A CA 1
ATOM 1506 C C . ILE A 1 197 ? 4.709 -21.641 -1.361 1.00 87.19 197 ILE A C 1
ATOM 1508 O O . ILE A 1 197 ? 5.078 -22.395 -0.464 1.00 87.19 197 ILE A O 1
ATOM 1512 N N . GLY A 1 198 ? 5.522 -21.266 -2.352 1.00 86.06 198 GLY A N 1
ATOM 1513 C CA . GLY A 1 198 ? 6.908 -21.720 -2.461 1.00 86.06 198 GLY A CA 1
ATOM 1514 C C . GLY A 1 198 ? 7.742 -21.357 -1.232 1.00 86.06 198 GLY A C 1
ATOM 1515 O O . GLY A 1 198 ? 8.461 -22.199 -0.704 1.00 86.06 198 GLY A O 1
ATOM 1516 N N . SER A 1 199 ? 7.596 -20.139 -0.706 1.00 83.56 199 SER A N 1
ATOM 1517 C CA . SER A 1 199 ? 8.301 -19.715 0.505 1.00 83.56 199 SER A CA 1
ATOM 1518 C C . SER A 1 199 ? 7.873 -20.490 1.751 1.00 83.56 199 SER A C 1
ATOM 1520 O O . SER A 1 199 ? 8.698 -20.649 2.654 1.00 83.56 199 SER A O 1
ATOM 1522 N N . THR A 1 200 ? 6.611 -20.905 1.840 1.00 84.44 200 THR A N 1
ATOM 1523 C CA . THR A 1 200 ? 6.114 -21.747 2.935 1.00 84.44 200 THR A CA 1
ATOM 1524 C C . THR A 1 200 ? 6.626 -23.179 2.806 1.00 84.44 200 THR A C 1
ATOM 1526 O O . THR A 1 200 ? 6.986 -23.778 3.811 1.00 84.44 200 THR A O 1
ATOM 1529 N N . LEU A 1 201 ? 6.721 -23.710 1.583 1.00 85.31 201 LEU A N 1
ATOM 1530 C CA . LEU A 1 201 ? 7.248 -25.055 1.322 1.00 85.31 201 LEU A CA 1
ATOM 1531 C C . LEU A 1 201 ? 8.762 -25.170 1.562 1.00 85.31 201 LEU A C 1
ATOM 1533 O O . LEU A 1 201 ? 9.230 -26.226 1.972 1.00 85.31 201 LEU A O 1
ATOM 1537 N N . LEU A 1 202 ? 9.524 -24.106 1.289 1.00 82.69 202 LEU A N 1
ATOM 1538 C CA . LEU A 1 202 ? 10.980 -24.066 1.490 1.00 82.69 202 LEU A CA 1
ATOM 1539 C C . LEU A 1 202 ? 11.394 -23.666 2.916 1.00 82.69 202 LEU A C 1
ATOM 1541 O O . LEU A 1 202 ? 12.553 -23.835 3.289 1.00 82.69 202 LEU A O 1
ATOM 1545 N N . GLY A 1 203 ? 10.476 -23.077 3.686 1.00 77.88 203 GLY A N 1
ATOM 1546 C CA . GLY A 1 203 ? 10.714 -22.663 5.067 1.00 77.88 203 GLY A CA 1
ATOM 1547 C C . GLY A 1 203 ? 10.584 -23.807 6.072 1.00 77.88 203 GLY A C 1
ATOM 1548 O O . GLY A 1 203 ? 10.151 -24.911 5.752 1.00 77.88 203 GLY A O 1
ATOM 1549 N N . GLU A 1 204 ? 10.926 -23.523 7.326 1.00 80.62 204 GLU A N 1
ATOM 1550 C CA . GLU A 1 204 ? 10.620 -24.424 8.440 1.00 80.62 204 GLU A CA 1
ATOM 1551 C C . GLU A 1 204 ? 9.121 -24.336 8.795 1.00 80.62 204 GLU A C 1
ATOM 1553 O O . GLU A 1 204 ? 8.499 -23.287 8.572 1.00 80.62 204 GLU A O 1
ATOM 1558 N N . PRO A 1 205 ? 8.515 -25.383 9.391 1.00 72.38 205 PRO A N 1
ATOM 1559 C CA . PRO A 1 205 ? 7.134 -25.324 9.865 1.00 72.38 205 PRO A CA 1
ATOM 1560 C C . PRO A 1 205 ? 6.885 -24.090 10.749 1.00 72.38 205 PRO A C 1
ATOM 1562 O O . PRO A 1 205 ? 7.485 -23.929 11.809 1.00 72.38 205 PRO A O 1
ATOM 1565 N N . GLY A 1 206 ? 6.000 -23.197 10.297 1.00 71.31 206 GLY A N 1
ATOM 1566 C CA . GLY A 1 206 ? 5.651 -21.957 11.002 1.00 71.31 206 GLY A CA 1
ATOM 1567 C C . GLY A 1 206 ? 6.581 -20.759 10.757 1.00 71.31 206 GLY A C 1
ATOM 1568 O O . GLY A 1 206 ? 6.310 -19.683 11.291 1.00 71.31 206 GLY A O 1
ATOM 1569 N N . LYS A 1 207 ? 7.638 -20.891 9.942 1.00 77.38 207 LYS A N 1
ATOM 1570 C CA . LYS A 1 207 ? 8.558 -19.792 9.590 1.00 77.38 207 LYS A CA 1
ATOM 1571 C C . LYS A 1 207 ? 8.897 -19.796 8.090 1.00 77.38 207 LYS A C 1
ATOM 1573 O O . LYS A 1 207 ? 9.846 -20.462 7.675 1.00 77.38 207 LYS A O 1
ATOM 1578 N N . PRO A 1 208 ? 8.169 -19.016 7.265 1.00 78.00 208 PRO A N 1
ATOM 1579 C CA . PRO A 1 208 ? 8.476 -18.882 5.844 1.00 78.00 208 PRO A CA 1
ATOM 1580 C C . PRO A 1 208 ? 9.887 -18.319 5.631 1.00 78.00 208 PRO A C 1
ATOM 1582 O O . PRO A 1 208 ? 10.275 -17.343 6.276 1.00 78.00 208 PRO A O 1
ATOM 1585 N N . GLN A 1 209 ? 10.636 -18.878 4.678 1.00 76.38 209 GLN A N 1
ATOM 1586 C CA . GLN A 1 209 ? 12.016 -18.456 4.389 1.00 76.38 209 GLN A CA 1
ATOM 1587 C C . GLN A 1 209 ? 12.129 -16.966 3.997 1.00 76.38 209 GLN A C 1
ATOM 1589 O O . GLN A 1 209 ? 13.118 -16.298 4.308 1.00 76.38 209 GLN A O 1
ATOM 1594 N N . SER A 1 210 ? 11.092 -16.424 3.351 1.00 78.94 210 SER A N 1
ATOM 1595 C CA . SER A 1 210 ? 10.999 -15.017 2.941 1.00 78.94 210 SER A CA 1
ATOM 1596 C C . SER A 1 210 ? 11.066 -14.028 4.106 1.00 78.94 210 SER A C 1
ATOM 1598 O O . SER A 1 210 ? 11.597 -12.934 3.925 1.00 78.94 210 SER A O 1
ATOM 1600 N N . ALA A 1 211 ? 10.604 -14.403 5.304 1.00 76.94 211 ALA A N 1
ATOM 1601 C CA . ALA A 1 211 ? 10.562 -13.498 6.452 1.00 76.94 211 ALA A CA 1
ATOM 1602 C C . ALA A 1 211 ? 11.963 -13.013 6.869 1.00 76.94 211 ALA A C 1
ATOM 1604 O O . ALA A 1 211 ? 12.162 -11.822 7.113 1.00 76.94 211 ALA A O 1
ATOM 1605 N N . ASN A 1 212 ? 12.952 -13.912 6.889 1.00 76.56 212 ASN A N 1
ATOM 1606 C CA . ASN A 1 212 ? 14.317 -13.584 7.314 1.00 76.56 212 ASN A CA 1
ATOM 1607 C C . ASN A 1 212 ? 15.034 -12.689 6.294 1.00 76.56 212 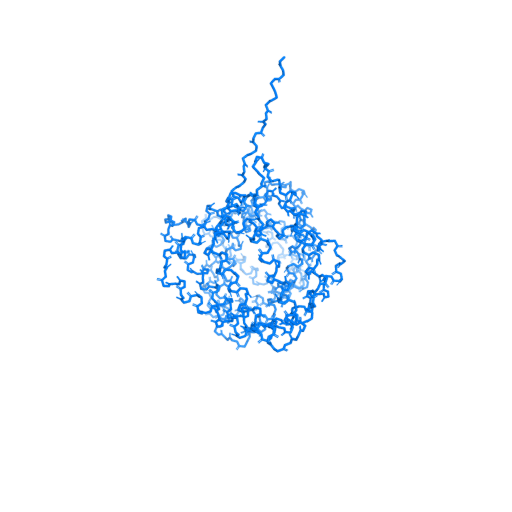ASN A C 1
ATOM 1609 O O . ASN A 1 212 ? 15.632 -11.675 6.659 1.00 76.56 212 ASN A O 1
ATOM 1613 N N . ASN A 1 213 ? 14.934 -13.034 5.007 1.00 80.50 213 ASN A N 1
ATOM 1614 C CA . ASN A 1 213 ? 15.567 -12.267 3.934 1.00 80.50 213 ASN A CA 1
ATOM 1615 C C . ASN A 1 213 ? 14.953 -10.870 3.804 1.00 80.50 213 ASN A C 1
ATOM 1617 O O . ASN A 1 213 ? 15.685 -9.887 3.675 1.00 80.50 213 ASN A O 1
ATOM 1621 N N . LEU A 1 214 ? 13.623 -10.775 3.902 1.00 84.31 214 LEU A N 1
ATOM 1622 C CA . LEU A 1 214 ? 12.918 -9.501 3.849 1.00 84.31 214 LEU A CA 1
ATOM 1623 C C . LEU A 1 214 ? 13.252 -8.633 5.063 1.00 84.31 214 LEU A C 1
ATOM 1625 O O . LEU A 1 214 ? 13.497 -7.445 4.903 1.00 84.31 214 LEU A O 1
ATOM 1629 N N . SER A 1 215 ? 13.345 -9.208 6.267 1.00 83.31 215 SER A N 1
ATOM 1630 C CA . SER A 1 215 ? 13.712 -8.436 7.459 1.00 83.31 215 SER A CA 1
ATOM 1631 C C . SER A 1 215 ? 15.097 -7.797 7.346 1.00 83.31 215 SER A C 1
ATOM 1633 O O . SER A 1 215 ? 15.266 -6.668 7.811 1.00 83.31 215 SER A O 1
ATOM 1635 N N . ARG A 1 216 ? 16.080 -8.496 6.762 1.00 87.00 216 ARG A N 1
ATOM 1636 C CA . ARG A 1 216 ? 17.420 -7.935 6.537 1.00 87.00 216 ARG A CA 1
ATOM 1637 C C . ARG A 1 216 ? 17.367 -6.776 5.544 1.00 87.00 216 ARG A C 1
ATOM 1639 O O . ARG A 1 216 ? 17.814 -5.685 5.879 1.00 87.00 216 ARG A O 1
ATOM 1646 N N . LEU A 1 217 ? 16.758 -6.996 4.377 1.00 87.44 217 LEU A N 1
ATOM 1647 C CA . LEU A 1 217 ? 16.645 -5.975 3.333 1.00 87.44 217 LEU A CA 1
ATOM 1648 C C . LEU A 1 217 ? 15.881 -4.734 3.821 1.00 87.44 217 LEU A C 1
ATOM 1650 O O . LEU A 1 217 ? 16.306 -3.606 3.583 1.00 87.44 217 LEU A O 1
ATOM 1654 N N . THR A 1 218 ? 14.784 -4.931 4.558 1.00 87.50 218 THR A N 1
ATOM 1655 C CA . THR A 1 218 ? 14.015 -3.837 5.164 1.00 87.50 218 THR A CA 1
ATOM 1656 C C . THR A 1 218 ? 14.865 -3.038 6.145 1.00 87.50 218 THR A C 1
ATOM 1658 O O . THR A 1 218 ? 14.789 -1.815 6.143 1.00 87.50 218 THR A O 1
ATOM 1661 N N . ARG A 1 219 ? 15.694 -3.694 6.969 1.00 90.06 219 ARG A N 1
ATOM 1662 C CA . ARG A 1 219 ? 16.577 -2.998 7.918 1.00 90.06 219 ARG A CA 1
ATOM 1663 C C . ARG A 1 219 ? 17.618 -2.144 7.199 1.00 90.06 219 ARG A C 1
ATOM 1665 O O . ARG A 1 219 ? 17.802 -0.990 7.569 1.00 90.06 219 ARG A O 1
ATOM 1672 N N . GLU A 1 220 ? 18.267 -2.702 6.181 1.00 89.81 220 GLU A N 1
ATOM 1673 C CA . GLU A 1 220 ? 19.243 -1.981 5.356 1.00 89.81 220 GLU A CA 1
ATOM 1674 C C . GLU A 1 220 ? 18.585 -0.775 4.672 1.00 89.81 220 GLU A C 1
ATOM 1676 O O . GLU A 1 220 ? 19.070 0.346 4.797 1.00 89.81 220 GLU A O 1
ATOM 1681 N N . THR A 1 221 ? 17.412 -0.968 4.067 1.00 87.44 221 THR A N 1
ATOM 1682 C CA . THR A 1 221 ? 16.661 0.108 3.400 1.00 87.44 221 THR A CA 1
ATOM 1683 C C . THR A 1 221 ? 16.254 1.210 4.382 1.00 87.44 221 THR A C 1
ATOM 1685 O O . THR A 1 221 ? 16.513 2.389 4.145 1.00 87.44 221 THR A O 1
ATOM 1688 N N . MET A 1 222 ? 15.665 0.843 5.525 1.00 88.56 222 MET A N 1
ATOM 1689 C CA . MET A 1 222 ? 15.209 1.806 6.534 1.00 88.56 222 MET A CA 1
ATOM 1690 C C . MET A 1 222 ? 16.354 2.617 7.145 1.00 88.56 222 MET A C 1
ATOM 1692 O O . MET A 1 222 ? 16.117 3.726 7.605 1.00 88.56 222 MET A O 1
ATOM 1696 N N . SER A 1 223 ? 17.591 2.109 7.119 1.00 90.94 223 SER A N 1
ATOM 1697 C CA . SER A 1 223 ? 18.759 2.860 7.597 1.00 90.94 223 SER A CA 1
ATOM 1698 C C . SER A 1 223 ? 19.159 4.032 6.691 1.00 90.94 223 SER A C 1
ATOM 1700 O O . SER A 1 223 ? 19.854 4.938 7.142 1.00 90.94 223 SER A O 1
ATOM 1702 N N . THR A 1 224 ? 18.708 4.033 5.432 1.00 90.69 224 THR A N 1
ATOM 1703 C CA . THR A 1 224 ? 19.025 5.078 4.441 1.00 90.69 224 THR A CA 1
ATOM 1704 C C . THR A 1 224 ? 17.861 6.016 4.131 1.00 90.69 224 THR A C 1
ATOM 1706 O O . THR A 1 224 ? 18.067 7.075 3.546 1.00 90.69 224 THR A O 1
ATOM 1709 N N . VAL A 1 225 ? 16.633 5.629 4.483 1.00 90.88 225 VAL A N 1
ATOM 1710 C CA . VAL A 1 225 ? 15.429 6.399 4.157 1.00 90.88 225 VAL A CA 1
ATOM 1711 C C . VAL A 1 225 ? 15.267 7.574 5.121 1.00 90.88 225 VAL A C 1
ATOM 1713 O O . VAL A 1 225 ? 15.311 7.399 6.337 1.00 90.88 225 VAL A O 1
ATOM 1716 N N . ASP A 1 226 ? 14.993 8.765 4.581 1.00 93.00 226 ASP A N 1
ATOM 1717 C CA . ASP A 1 226 ? 14.489 9.886 5.378 1.00 93.00 226 ASP A CA 1
ATOM 1718 C C . ASP A 1 226 ? 13.067 9.564 5.862 1.00 93.00 226 ASP A C 1
ATOM 1720 O O . ASP A 1 226 ? 12.089 9.624 5.109 1.00 93.00 226 ASP A O 1
ATOM 1724 N N . ILE A 1 227 ? 12.959 9.204 7.141 1.00 90.38 227 ILE A N 1
ATOM 1725 C CA . ILE A 1 227 ? 11.695 8.816 7.770 1.00 90.38 227 ILE A CA 1
ATOM 1726 C C . ILE A 1 227 ? 10.690 9.974 7.778 1.00 90.38 227 ILE A C 1
ATOM 1728 O O . ILE A 1 227 ? 9.495 9.733 7.617 1.00 90.38 227 ILE A O 1
ATOM 1732 N N . ASN A 1 228 ? 11.134 11.227 7.902 1.00 91.88 228 ASN A N 1
ATOM 1733 C CA . ASN A 1 228 ? 10.223 12.371 7.907 1.00 91.88 228 ASN A CA 1
ATOM 1734 C C . ASN A 1 228 ? 9.607 12.584 6.525 1.00 91.88 228 ASN A C 1
ATOM 1736 O O . ASN A 1 228 ? 8.398 12.804 6.412 1.00 91.88 228 ASN A O 1
ATOM 1740 N N . LEU A 1 229 ? 10.420 12.483 5.470 1.00 91.12 229 LEU A N 1
ATOM 1741 C CA . LEU A 1 229 ? 9.923 12.542 4.098 1.00 91.12 229 LEU A CA 1
ATOM 1742 C C . LEU A 1 229 ? 8.979 11.369 3.803 1.00 91.12 229 LEU A C 1
ATOM 1744 O O . LEU A 1 229 ? 7.906 11.574 3.235 1.00 91.12 229 LEU A O 1
ATOM 1748 N N . LEU A 1 230 ? 9.331 10.160 4.252 1.00 89.88 230 LEU A N 1
ATOM 1749 C CA . LEU A 1 230 ? 8.495 8.969 4.099 1.00 89.88 230 LEU A CA 1
ATOM 1750 C C . LEU A 1 230 ? 7.125 9.132 4.775 1.00 89.88 230 LEU A C 1
ATOM 1752 O O . LEU A 1 230 ? 6.105 8.764 4.193 1.00 89.88 230 LEU A O 1
ATOM 1756 N N . LEU A 1 231 ? 7.083 9.681 5.992 1.00 88.12 231 LEU A N 1
ATOM 1757 C CA . LEU A 1 231 ? 5.832 9.906 6.719 1.00 88.12 231 LEU A CA 1
ATOM 1758 C C . LEU A 1 231 ? 4.936 10.929 6.012 1.00 88.12 231 LEU A C 1
ATOM 1760 O O . LEU A 1 231 ? 3.736 10.689 5.905 1.00 88.12 231 LEU A O 1
ATOM 1764 N N . LYS A 1 232 ? 5.506 12.008 5.462 1.00 89.56 232 LYS A N 1
ATOM 1765 C CA . LYS A 1 232 ? 4.751 12.976 4.646 1.00 89.56 232 LYS A CA 1
ATOM 1766 C C . LYS A 1 232 ? 4.201 12.336 3.373 1.00 89.56 232 LYS A C 1
ATOM 1768 O O . LYS A 1 232 ? 3.015 12.461 3.087 1.00 89.56 232 LYS A O 1
ATOM 1773 N N . ALA A 1 233 ? 5.041 11.598 2.645 1.00 90.25 233 ALA A N 1
ATOM 1774 C CA . ALA A 1 233 ? 4.627 10.881 1.440 1.00 90.25 233 ALA A CA 1
ATOM 1775 C C . ALA A 1 233 ? 3.497 9.881 1.730 1.00 90.25 233 ALA A C 1
ATOM 1777 O O . ALA A 1 233 ? 2.549 9.759 0.956 1.00 90.25 233 ALA A O 1
ATOM 1778 N N . ARG A 1 234 ? 3.554 9.199 2.880 1.00 90.12 234 ARG A N 1
ATOM 1779 C CA . ARG A 1 234 ? 2.503 8.280 3.323 1.00 90.12 234 ARG A CA 1
ATOM 1780 C C . ARG A 1 234 ? 1.149 8.974 3.502 1.00 90.12 234 ARG A C 1
ATOM 1782 O O . ARG A 1 234 ? 0.140 8.341 3.193 1.00 90.12 234 ARG A O 1
ATOM 1789 N N . THR A 1 235 ? 1.104 10.212 3.993 1.00 87.56 235 THR A N 1
ATOM 1790 C CA . THR A 1 235 ? -0.156 10.967 4.118 1.00 87.56 235 THR A CA 1
ATOM 1791 C C . THR A 1 235 ? -0.804 11.157 2.747 1.00 87.56 235 THR A C 1
ATOM 1793 O O . THR A 1 235 ? -1.930 10.708 2.556 1.00 87.56 235 THR A O 1
ATOM 1796 N N . TYR A 1 236 ? -0.055 11.650 1.755 1.00 87.25 236 TYR A N 1
ATOM 1797 C CA . TYR A 1 236 ? -0.565 11.813 0.385 1.00 87.25 236 TYR A CA 1
ATOM 1798 C C . TYR A 1 236 ? -1.005 10.483 -0.251 1.00 87.25 236 TYR A C 1
ATOM 1800 O O . TYR A 1 236 ? -2.048 10.398 -0.894 1.00 87.25 236 TYR A O 1
ATOM 1808 N N . ILE A 1 237 ? -0.256 9.398 -0.023 1.00 87.12 237 ILE A N 1
ATOM 1809 C CA . ILE A 1 237 ? -0.647 8.058 -0.494 1.00 87.12 237 ILE A CA 1
ATOM 1810 C C . ILE A 1 237 ? -1.944 7.583 0.178 1.00 87.12 237 ILE A C 1
ATOM 1812 O O . ILE A 1 237 ? -2.727 6.859 -0.436 1.00 87.12 237 ILE A O 1
ATOM 1816 N N . THR A 1 238 ? -2.175 7.957 1.437 1.00 86.62 238 THR A N 1
ATOM 1817 C CA . THR A 1 238 ? -3.383 7.564 2.173 1.00 86.62 238 THR A CA 1
ATOM 1818 C C . THR A 1 238 ? -4.625 8.219 1.572 1.00 86.62 238 THR A C 1
ATOM 1820 O O . THR A 1 238 ? -5.612 7.519 1.366 1.00 86.62 238 THR A O 1
ATOM 1823 N N . GLU A 1 239 ? -4.544 9.493 1.189 1.00 87.06 239 GLU A N 1
ATOM 1824 C CA . GLU A 1 239 ? -5.621 10.205 0.485 1.00 87.06 239 GLU A CA 1
ATOM 1825 C C . GLU A 1 239 ? -5.937 9.551 -0.874 1.00 87.06 239 GLU A C 1
ATOM 1827 O O . GLU A 1 239 ? -7.089 9.237 -1.178 1.00 87.06 239 GLU A O 1
ATOM 1832 N N . ILE A 1 240 ? -4.909 9.229 -1.670 1.00 86.81 240 ILE A N 1
ATOM 1833 C CA . ILE A 1 240 ? -5.084 8.525 -2.957 1.00 86.81 240 ILE A CA 1
ATOM 1834 C C . ILE A 1 240 ? -5.725 7.143 -2.749 1.00 86.81 240 ILE A C 1
ATOM 1836 O O . ILE A 1 240 ? -6.604 6.714 -3.510 1.00 86.81 240 ILE A O 1
ATOM 1840 N N . LYS A 1 241 ? -5.295 6.426 -1.704 1.00 88.56 241 LYS A N 1
ATOM 1841 C CA . LYS A 1 241 ? -5.852 5.121 -1.342 1.00 88.56 241 LYS A CA 1
ATOM 1842 C C . LYS A 1 241 ? -7.324 5.234 -0.953 1.00 88.56 241 LYS A C 1
ATOM 1844 O O . LYS A 1 241 ? -8.087 4.339 -1.303 1.00 88.56 241 LYS A O 1
ATOM 1849 N N . GLU A 1 242 ? -7.721 6.285 -0.245 1.00 89.00 242 GLU A N 1
ATOM 1850 C CA . GLU A 1 242 ? -9.112 6.512 0.148 1.00 89.00 242 GLU A CA 1
ATOM 1851 C C . GLU A 1 242 ? -10.022 6.673 -1.076 1.00 89.00 242 GLU A C 1
ATOM 1853 O O . GLU A 1 242 ? -11.026 5.968 -1.188 1.00 89.00 242 GLU A O 1
ATOM 1858 N N . ILE A 1 243 ? -9.619 7.499 -2.048 1.00 89.75 243 ILE A N 1
ATOM 1859 C CA . ILE A 1 243 ? -10.349 7.692 -3.314 1.00 89.75 243 ILE A CA 1
ATOM 1860 C C . ILE A 1 243 ? -10.486 6.363 -4.074 1.00 89.75 243 ILE A C 1
ATOM 1862 O O . ILE A 1 243 ? -11.568 6.004 -4.557 1.00 89.75 243 ILE A O 1
ATOM 1866 N N . SER A 1 244 ? -9.393 5.599 -4.142 1.00 87.00 244 SER A N 1
ATOM 1867 C CA . SER A 1 244 ? -9.369 4.291 -4.806 1.00 87.00 244 SER A CA 1
ATOM 1868 C C . SER A 1 244 ? -10.278 3.279 -4.101 1.00 87.00 244 SER A C 1
ATOM 1870 O O . SER A 1 244 ? -11.036 2.559 -4.750 1.00 87.00 244 SER A O 1
ATOM 1872 N N . LEU A 1 245 ? -10.234 3.238 -2.765 1.00 87.75 245 LEU A N 1
ATOM 1873 C CA . LEU A 1 245 ? -11.043 2.332 -1.955 1.00 87.75 245 LEU A CA 1
ATOM 1874 C C . LEU A 1 245 ? -12.530 2.671 -2.055 1.00 87.75 245 LEU A C 1
ATOM 1876 O O . LEU A 1 245 ? -13.337 1.756 -2.160 1.00 87.75 245 LEU A O 1
ATOM 1880 N N . LYS A 1 246 ? -12.891 3.956 -2.069 1.00 90.69 246 LYS A N 1
ATOM 1881 C CA . LYS A 1 246 ? -14.274 4.396 -2.269 1.00 90.69 246 LYS A CA 1
ATOM 1882 C C . LYS A 1 246 ? -14.827 3.885 -3.598 1.00 90.69 246 LYS A C 1
ATOM 1884 O O . LYS A 1 246 ? -15.841 3.200 -3.612 1.00 90.69 246 LYS A O 1
ATOM 1889 N N . THR A 1 247 ? -14.091 4.111 -4.685 1.00 90.00 247 THR A N 1
ATOM 1890 C CA . THR A 1 247 ? -14.471 3.629 -6.024 1.00 90.00 247 THR A CA 1
ATOM 1891 C C . THR A 1 247 ? -14.609 2.102 -6.061 1.00 90.00 247 THR A C 1
ATOM 1893 O O . THR A 1 247 ? -15.506 1.559 -6.704 1.00 90.00 247 THR A O 1
ATOM 1896 N N . PHE A 1 248 ? -13.734 1.387 -5.351 1.00 88.38 248 PHE A N 1
ATOM 1897 C CA . PHE A 1 248 ? -13.822 -0.065 -5.222 1.00 88.38 248 PHE A CA 1
ATOM 1898 C C . PHE A 1 248 ? -15.043 -0.519 -4.407 1.00 88.38 248 PHE A C 1
ATOM 1900 O O . PHE A 1 248 ? -15.703 -1.479 -4.791 1.00 88.38 248 PHE A O 1
ATOM 1907 N N . ILE A 1 249 ? -15.375 0.165 -3.309 1.00 88.69 249 ILE A N 1
ATOM 1908 C CA . ILE A 1 249 ? -16.574 -0.126 -2.512 1.00 88.69 249 ILE A CA 1
ATOM 1909 C C . ILE A 1 249 ? -17.837 0.076 -3.358 1.00 88.69 249 ILE A C 1
ATOM 1911 O O . ILE A 1 249 ? -18.696 -0.802 -3.356 1.00 88.69 249 ILE A O 1
ATOM 1915 N N . ASP A 1 250 ? -17.907 1.146 -4.152 1.00 90.69 250 ASP A N 1
ATOM 1916 C CA . ASP A 1 250 ? -19.027 1.390 -5.070 1.00 90.69 250 ASP A CA 1
ATOM 1917 C C . ASP A 1 250 ? -19.173 0.243 -6.098 1.00 90.69 250 ASP A C 1
ATOM 1919 O O . ASP A 1 250 ? -20.278 -0.162 -6.465 1.00 90.69 250 ASP A O 1
ATOM 1923 N N . GLN A 1 251 ? -18.060 -0.355 -6.540 1.00 87.44 251 GLN A N 1
ATOM 1924 C CA . GLN A 1 251 ? -18.076 -1.549 -7.397 1.00 87.44 251 GLN A CA 1
ATOM 1925 C C . GLN A 1 251 ? -18.569 -2.804 -6.654 1.00 87.44 251 GLN A C 1
ATOM 1927 O O . GLN A 1 251 ? -19.305 -3.606 -7.235 1.00 87.44 251 GLN A O 1
ATOM 1932 N N . LEU A 1 252 ? -18.209 -2.982 -5.377 1.00 88.62 252 LEU A N 1
ATOM 1933 C CA . LEU A 1 252 ? -18.655 -4.124 -4.569 1.00 88.62 252 LEU A CA 1
ATOM 1934 C C . LEU A 1 252 ? -20.179 -4.168 -4.411 1.00 88.62 252 LEU A C 1
ATOM 1936 O O . LEU A 1 252 ? -20.746 -5.263 -4.418 1.00 88.62 252 LEU A O 1
ATOM 1940 N N . GLU A 1 253 ? -20.851 -3.014 -4.344 1.00 87.38 253 GLU A N 1
ATOM 1941 C CA . GLU A 1 253 ? -22.320 -2.936 -4.263 1.00 87.38 253 GLU A CA 1
ATOM 1942 C C . GLU A 1 253 ? -23.019 -3.650 -5.431 1.00 87.38 253 GLU A C 1
ATOM 1944 O O . GLU A 1 253 ? -24.116 -4.189 -5.277 1.00 87.38 253 GLU A O 1
ATOM 1949 N N . HIS A 1 254 ? -22.354 -3.729 -6.584 1.00 91.00 254 HIS A N 1
ATOM 1950 C CA . HIS A 1 254 ? -22.869 -4.375 -7.787 1.00 91.00 254 HIS A CA 1
ATOM 1951 C C . HIS A 1 254 ? -22.543 -5.879 -7.854 1.00 91.00 254 HIS A C 1
ATOM 1953 O O . HIS A 1 254 ? -22.994 -6.562 -8.773 1.00 91.00 254 HIS A O 1
ATOM 1959 N N . SER A 1 255 ? -21.768 -6.412 -6.901 1.00 90.25 255 SER A N 1
ATOM 1960 C CA . SER A 1 255 ? -21.288 -7.801 -6.882 1.00 90.25 255 SER A CA 1
ATOM 1961 C C . SER A 1 255 ? -21.440 -8.444 -5.491 1.00 90.25 255 SER A C 1
ATOM 1963 O O . SER A 1 255 ? -20.519 -8.384 -4.670 1.00 90.25 255 SER A O 1
ATOM 1965 N N . PRO A 1 256 ? -22.575 -9.118 -5.208 1.00 86.56 256 PRO A N 1
ATOM 1966 C CA . PRO A 1 256 ? -22.852 -9.714 -3.896 1.00 86.56 256 PRO A CA 1
ATOM 1967 C C . PRO A 1 256 ? -21.832 -10.768 -3.443 1.00 86.56 256 PRO A C 1
ATOM 1969 O O . PRO A 1 256 ? -21.498 -10.838 -2.260 1.00 86.56 256 PRO A O 1
ATOM 1972 N N . GLU A 1 257 ? -21.316 -11.575 -4.374 1.00 89.19 257 GLU A N 1
ATOM 1973 C CA . GLU A 1 257 ? -20.305 -12.602 -4.082 1.00 89.19 257 GLU A CA 1
ATOM 1974 C C . GLU A 1 257 ? -18.991 -11.967 -3.604 1.00 89.19 257 GLU A C 1
ATOM 1976 O O . GLU A 1 257 ? -18.500 -12.299 -2.523 1.00 89.19 257 GLU A O 1
ATOM 1981 N N . LEU A 1 258 ? -18.486 -10.975 -4.349 1.00 86.62 258 LEU A N 1
ATOM 1982 C CA . LEU A 1 258 ? -17.280 -10.222 -3.987 1.00 86.62 258 LEU A CA 1
ATOM 1983 C C . LEU A 1 258 ? -17.452 -9.477 -2.661 1.00 86.62 258 LEU A C 1
ATOM 1985 O O . LEU A 1 258 ? -16.541 -9.471 -1.836 1.00 86.62 258 LEU A O 1
ATOM 1989 N N . SER A 1 259 ? -18.629 -8.893 -2.423 1.00 88.44 259 SER A N 1
ATOM 1990 C CA . SER A 1 259 ? -18.959 -8.243 -1.151 1.00 88.44 259 SER A CA 1
ATOM 1991 C C . SER A 1 259 ? -18.859 -9.202 0.038 1.00 88.44 259 SER A C 1
ATOM 1993 O O . SER A 1 259 ? -18.348 -8.826 1.093 1.00 88.44 259 SER A O 1
ATOM 1995 N N . SER A 1 260 ? -19.317 -10.449 -0.119 1.00 87.81 260 SER A N 1
ATOM 1996 C CA . SER A 1 260 ? -19.251 -11.458 0.943 1.00 87.81 260 SER A CA 1
ATOM 1997 C C . SER A 1 260 ? -17.812 -11.866 1.258 1.00 87.81 260 SER A C 1
ATOM 1999 O O . SER A 1 260 ? -17.414 -11.877 2.425 1.00 87.81 260 SER A O 1
ATOM 2001 N N . GLU A 1 261 ? -17.014 -12.153 0.229 1.00 87.38 261 GLU A N 1
ATOM 2002 C CA . GLU A 1 261 ? -15.605 -12.513 0.398 1.00 87.38 261 GLU A CA 1
ATOM 2003 C C . GLU A 1 261 ? -14.801 -11.352 0.999 1.00 87.38 261 GLU A C 1
ATOM 2005 O O . GLU A 1 261 ? -14.043 -11.536 1.956 1.00 87.38 261 GLU A O 1
ATOM 2010 N N . PHE A 1 262 ? -15.025 -10.131 0.505 1.00 87.19 262 PHE A N 1
ATOM 2011 C CA . PHE A 1 262 ? -14.421 -8.922 1.055 1.00 87.19 262 PHE A CA 1
ATOM 2012 C C . PHE A 1 262 ? -14.770 -8.741 2.537 1.00 87.19 262 PHE A C 1
ATOM 2014 O O . PHE A 1 262 ? -13.880 -8.498 3.354 1.00 87.19 262 PHE A O 1
ATOM 2021 N N . PHE A 1 263 ? -16.041 -8.924 2.910 1.00 86.69 263 PHE A N 1
ATOM 2022 C CA . PHE A 1 263 ? -16.492 -8.829 4.298 1.00 86.69 263 PHE A CA 1
ATOM 2023 C C . PHE A 1 263 ? -15.794 -9.852 5.205 1.00 86.69 263 PHE A C 1
ATOM 2025 O O . PHE A 1 263 ? -15.323 -9.491 6.283 1.00 86.69 263 PHE A O 1
ATOM 2032 N N . GLN A 1 264 ? -15.657 -11.109 4.773 1.00 86.44 264 GLN A N 1
ATOM 2033 C CA . GLN A 1 264 ? -14.954 -12.144 5.543 1.00 86.44 264 GLN A CA 1
ATOM 2034 C C . GLN A 1 264 ? -13.463 -11.822 5.710 1.00 86.44 264 GLN A C 1
ATOM 2036 O O . GLN A 1 264 ? -12.927 -11.867 6.824 1.00 86.44 264 GLN A O 1
ATOM 2041 N N . ASN A 1 265 ? -12.803 -11.428 4.619 1.00 86.50 265 ASN A N 1
ATOM 2042 C CA . ASN A 1 265 ? -11.394 -11.043 4.626 1.00 86.50 265 ASN A CA 1
ATOM 2043 C C . ASN A 1 265 ? -11.141 -9.804 5.495 1.00 86.50 265 ASN A C 1
ATOM 2045 O O . ASN A 1 265 ? -10.087 -9.698 6.132 1.00 86.50 265 ASN A O 1
ATOM 2049 N N . HIS A 1 266 ? -12.120 -8.902 5.601 1.00 85.06 266 HIS A N 1
ATOM 2050 C CA . HIS A 1 266 ? -12.032 -7.739 6.472 1.00 85.06 266 HIS A CA 1
ATOM 2051 C C . HIS A 1 266 ? -11.853 -8.137 7.946 1.00 85.06 266 HIS A C 1
ATOM 2053 O O . HIS A 1 266 ? -10.958 -7.606 8.603 1.00 85.06 266 HIS A O 1
ATOM 2059 N N . PHE A 1 267 ? -12.581 -9.135 8.463 1.00 81.44 267 PHE A N 1
ATOM 2060 C CA . PHE A 1 267 ? -12.388 -9.596 9.850 1.00 81.44 267 PHE A CA 1
ATOM 2061 C C . PHE A 1 267 ? -11.000 -10.189 10.094 1.00 81.44 267 PHE A C 1
ATOM 2063 O O . PHE A 1 267 ? -10.374 -9.897 11.115 1.00 81.44 267 PHE A O 1
ATOM 2070 N N . LEU A 1 268 ? -10.477 -10.976 9.150 1.00 81.56 268 LEU A N 1
ATOM 2071 C CA . LEU A 1 268 ? -9.111 -11.499 9.248 1.00 81.56 268 LEU A CA 1
ATOM 2072 C C . LEU A 1 268 ? -8.082 -10.361 9.259 1.00 81.56 268 LEU A C 1
ATOM 2074 O O . LEU A 1 268 ? -7.121 -10.394 10.036 1.00 81.56 268 LEU A O 1
ATOM 2078 N N . SER A 1 269 ? -8.317 -9.326 8.447 1.00 82.38 269 SER A N 1
ATOM 2079 C CA . SER A 1 269 ? -7.474 -8.133 8.405 1.00 82.38 269 SER A CA 1
ATOM 2080 C C . SER A 1 269 ? -7.516 -7.344 9.718 1.00 82.38 269 SER A C 1
ATOM 2082 O O . SER A 1 269 ? -6.461 -6.922 10.188 1.00 82.38 269 SER A O 1
ATOM 2084 N N . ILE A 1 270 ? -8.680 -7.241 10.376 1.00 82.25 270 ILE A N 1
ATOM 2085 C CA . ILE A 1 270 ? -8.820 -6.605 11.696 1.00 82.25 270 ILE A CA 1
ATOM 2086 C C . ILE A 1 270 ? -7.968 -7.348 12.730 1.00 82.25 270 ILE A C 1
ATOM 2088 O O . ILE A 1 270 ? -7.218 -6.725 13.476 1.00 82.25 270 ILE A O 1
ATOM 2092 N N . VAL A 1 271 ? -8.000 -8.682 12.755 1.00 81.25 271 VAL A N 1
ATOM 2093 C CA . VAL A 1 271 ? -7.188 -9.460 13.709 1.00 81.25 271 VAL A CA 1
ATOM 2094 C C . VAL A 1 271 ? -5.685 -9.283 13.448 1.00 81.25 271 VAL A C 1
ATOM 2096 O O . VAL A 1 271 ? -4.883 -9.233 14.385 1.00 81.25 271 VAL A O 1
ATOM 2099 N N . ALA A 1 272 ? -5.262 -9.199 12.185 1.00 80.81 272 ALA A N 1
ATOM 2100 C CA . ALA A 1 272 ? -3.872 -8.893 11.837 1.00 80.81 272 ALA A CA 1
ATOM 2101 C C . ALA A 1 272 ? -3.481 -7.447 12.206 1.00 80.81 272 ALA A C 1
ATOM 2103 O O . ALA A 1 272 ? -2.359 -7.203 12.668 1.00 80.81 272 ALA A O 1
ATOM 2104 N N . PHE A 1 273 ? -4.414 -6.505 12.049 1.00 85.56 273 PHE A N 1
ATOM 2105 C CA . PHE A 1 273 ? -4.264 -5.113 12.451 1.00 85.56 273 PHE A CA 1
ATOM 2106 C C . PHE A 1 273 ? -4.095 -4.991 13.966 1.00 85.56 273 PHE A C 1
ATOM 2108 O O . PHE A 1 273 ? -3.101 -4.413 14.393 1.00 85.56 273 PHE A O 1
ATOM 2115 N N . ILE A 1 274 ? -4.962 -5.616 14.771 1.00 80.69 274 ILE A N 1
ATOM 2116 C CA . ILE A 1 274 ? -4.876 -5.623 16.244 1.00 80.69 274 ILE A CA 1
ATOM 2117 C C . ILE A 1 274 ? -3.515 -6.156 16.704 1.00 80.69 274 ILE A C 1
ATOM 2119 O O . ILE A 1 274 ? -2.830 -5.509 17.491 1.00 80.69 274 ILE A O 1
ATOM 2123 N N . ARG A 1 275 ? -3.061 -7.291 16.152 1.00 84.50 275 ARG A N 1
ATOM 2124 C CA . ARG A 1 275 ? -1.727 -7.849 16.453 1.00 84.50 275 ARG A CA 1
ATOM 2125 C C . ARG A 1 275 ? -0.590 -6.885 16.112 1.00 84.50 275 ARG A C 1
ATOM 2127 O O . ARG A 1 275 ? 0.427 -6.842 16.796 1.00 84.50 275 ARG A O 1
ATOM 2134 N N . THR A 1 276 ? -0.732 -6.132 15.027 1.00 85.75 276 THR A N 1
ATOM 2135 C CA . THR A 1 276 ? 0.265 -5.136 14.623 1.00 85.75 276 THR A CA 1
ATOM 2136 C C . THR A 1 276 ? 0.206 -3.891 15.498 1.00 85.75 276 THR A C 1
ATOM 2138 O O . THR A 1 276 ? 1.254 -3.339 15.811 1.00 85.75 276 THR A O 1
ATOM 2141 N N . TRP A 1 277 ? -0.989 -3.475 15.913 1.00 87.19 277 TRP A N 1
ATOM 2142 C CA . TRP A 1 277 ? -1.196 -2.351 16.812 1.00 87.19 277 TRP A CA 1
ATOM 2143 C C . TRP A 1 277 ? -0.640 -2.626 18.206 1.00 87.19 277 TRP A C 1
ATOM 2145 O O . TRP A 1 277 ? 0.092 -1.792 18.714 1.00 87.19 277 TRP A O 1
ATOM 2155 N N . SER A 1 278 ? -0.872 -3.816 18.767 1.00 84.69 278 SER A N 1
ATOM 2156 C CA . SER A 1 278 ? -0.268 -4.231 20.042 1.00 84.69 278 SER A CA 1
ATOM 2157 C C . SER A 1 278 ? 1.258 -4.096 20.009 1.00 84.69 278 SER A C 1
ATOM 2159 O O . SER A 1 278 ? 1.824 -3.400 20.838 1.00 84.69 278 SER A O 1
ATOM 2161 N N . ARG A 1 279 ? 1.925 -4.605 18.963 1.00 88.31 279 ARG A N 1
ATOM 2162 C CA . ARG A 1 279 ? 3.383 -4.428 18.810 1.00 88.31 279 ARG A CA 1
A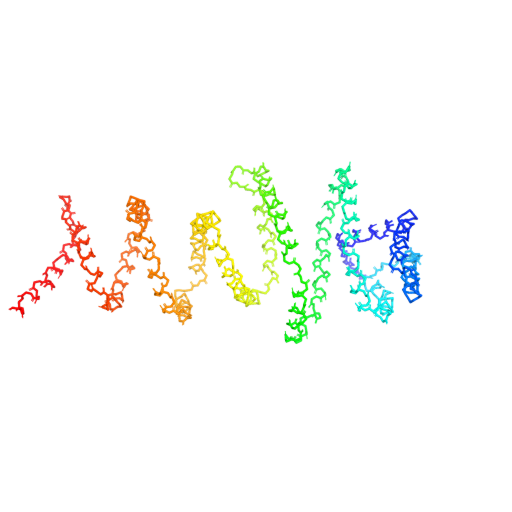TOM 2163 C C . ARG A 1 279 ? 3.824 -2.966 18.699 1.00 88.31 279 ARG A C 1
ATOM 2165 O O . ARG A 1 279 ? 4.958 -2.652 19.045 1.00 88.31 279 ARG A O 1
ATOM 2172 N N . LYS A 1 280 ? 2.979 -2.090 18.146 1.00 88.56 280 LYS A N 1
ATOM 2173 C CA . LYS A 1 280 ? 3.258 -0.648 18.084 1.00 88.56 280 LYS A CA 1
ATOM 2174 C C . LYS A 1 280 ? 3.070 0.009 19.445 1.00 88.56 280 LYS A C 1
ATOM 2176 O O . LYS A 1 280 ? 3.906 0.824 19.799 1.00 88.56 280 LYS A O 1
ATOM 2181 N N . ALA A 1 281 ? 2.030 -0.361 20.188 1.00 87.25 281 ALA A N 1
ATOM 2182 C CA . ALA A 1 281 ? 1.797 0.118 21.544 1.00 87.25 281 ALA A CA 1
ATOM 2183 C C . ALA A 1 281 ? 2.988 -0.229 22.451 1.00 87.25 281 ALA A C 1
ATOM 2185 O O . ALA A 1 281 ? 3.568 0.680 23.035 1.00 87.25 281 ALA A O 1
ATOM 2186 N N . ASP A 1 282 ? 3.458 -1.482 22.419 1.00 88.88 282 ASP A N 1
ATOM 2187 C CA . ASP A 1 282 ? 4.660 -1.913 23.153 1.00 88.88 282 ASP A CA 1
ATOM 2188 C C . ASP A 1 282 ? 5.905 -1.095 22.766 1.00 88.88 282 ASP A C 1
ATOM 2190 O O . ASP A 1 282 ? 6.803 -0.858 23.572 1.00 88.88 282 ASP A O 1
ATOM 2194 N N . ALA A 1 283 ? 6.012 -0.703 21.493 1.00 89.19 283 ALA A N 1
ATOM 2195 C CA . ALA A 1 283 ? 7.111 0.131 21.028 1.00 89.19 283 ALA A CA 1
ATOM 2196 C C . ALA A 1 283 ? 6.956 1.581 21.501 1.00 89.19 283 ALA A C 1
ATOM 2198 O O . ALA A 1 283 ? 7.952 2.195 21.867 1.00 89.19 283 ALA A O 1
ATOM 2199 N N . PHE A 1 284 ? 5.741 2.129 21.510 1.00 88.50 284 PHE A N 1
ATOM 2200 C CA . PHE A 1 284 ? 5.486 3.488 21.977 1.00 88.50 284 PHE A CA 1
ATOM 2201 C C . PHE A 1 284 ? 5.760 3.636 23.468 1.00 88.50 284 PHE A C 1
ATOM 2203 O O . PHE A 1 284 ? 6.459 4.569 23.844 1.00 88.50 284 PHE A O 1
ATOM 2210 N N . GLU A 1 285 ? 5.329 2.672 24.278 1.00 86.81 285 GLU A N 1
ATOM 2211 C CA . GLU A 1 285 ? 5.619 2.625 25.715 1.00 86.81 285 GLU A CA 1
ATOM 2212 C C . GLU A 1 285 ? 7.131 2.609 26.005 1.00 86.81 285 GLU A C 1
ATOM 2214 O O . GLU A 1 285 ? 7.602 3.192 26.975 1.00 86.81 285 GLU A O 1
ATOM 2219 N N . ARG A 1 286 ? 7.928 1.983 25.131 1.00 91.25 286 ARG A N 1
ATOM 2220 C CA . ARG A 1 286 ? 9.395 1.954 25.266 1.00 91.25 286 ARG A CA 1
ATOM 2221 C C . ARG A 1 286 ? 10.094 3.214 24.768 1.00 91.25 286 ARG A C 1
ATOM 2223 O O . ARG A 1 286 ? 11.222 3.471 25.183 1.00 91.25 286 ARG A O 1
ATOM 2230 N N . LEU A 1 287 ? 9.507 3.911 23.797 1.00 89.38 287 LEU A N 1
ATOM 2231 C CA . LEU A 1 287 ? 10.164 5.001 23.069 1.00 89.38 287 LEU A CA 1
ATOM 2232 C C . LEU A 1 287 ? 9.765 6.390 23.573 1.00 89.38 287 LEU A C 1
ATOM 2234 O O . LEU A 1 287 ? 10.541 7.326 23.390 1.00 89.38 287 LEU A O 1
ATOM 2238 N N . PHE A 1 288 ? 8.585 6.531 24.173 1.00 89.00 288 PHE A N 1
ATOM 2239 C CA . PHE A 1 288 ? 8.026 7.810 24.597 1.00 89.00 288 PHE A CA 1
ATOM 2240 C C . PHE A 1 288 ? 7.794 7.839 26.107 1.00 89.00 288 PHE A C 1
ATOM 2242 O O . PHE A 1 288 ? 7.499 6.817 26.719 1.00 89.00 288 PHE A O 1
ATOM 2249 N N . SER A 1 289 ? 7.917 9.029 26.696 1.00 90.62 289 SER A N 1
ATOM 2250 C CA . SER A 1 289 ? 7.442 9.280 28.058 1.00 90.62 289 SER A CA 1
ATOM 2251 C C . SER A 1 289 ? 5.909 9.305 28.097 1.00 90.62 289 SER A C 1
ATOM 2253 O O . SER A 1 289 ? 5.261 9.525 27.069 1.00 90.62 289 SER A O 1
ATOM 2255 N N . GLU A 1 290 ? 5.319 9.126 29.280 1.00 89.88 290 GLU A N 1
ATOM 2256 C CA . GLU A 1 290 ? 3.867 9.246 29.465 1.00 89.88 290 GLU A CA 1
ATOM 2257 C C . GLU A 1 290 ? 3.354 10.623 29.013 1.00 89.88 290 GLU A C 1
ATOM 2259 O O . GLU A 1 290 ? 2.317 10.713 28.350 1.00 89.88 290 GLU A O 1
ATOM 2264 N N . GLU A 1 291 ? 4.108 11.698 29.280 1.00 91.19 291 GLU A N 1
ATOM 2265 C CA . GLU A 1 291 ? 3.735 13.050 28.860 1.00 91.19 291 GLU A CA 1
ATOM 2266 C C . GLU A 1 291 ? 3.780 13.238 27.339 1.00 91.19 291 GLU A C 1
ATOM 2268 O O . GLU A 1 291 ? 2.957 13.974 26.783 1.00 91.19 291 GLU A O 1
ATOM 2273 N N . ASP A 1 292 ? 4.726 12.597 26.650 1.00 90.81 292 ASP A N 1
ATOM 2274 C CA . ASP A 1 292 ? 4.814 12.664 25.190 1.00 90.81 292 ASP A CA 1
ATOM 2275 C C . ASP A 1 292 ? 3.692 11.855 24.531 1.00 90.81 292 ASP A C 1
ATOM 2277 O O . ASP A 1 292 ? 3.076 12.337 23.578 1.00 90.81 292 ASP A O 1
ATOM 2281 N N . ILE A 1 293 ? 3.358 10.677 25.077 1.00 89.00 293 ILE A N 1
ATOM 2282 C CA . ILE A 1 293 ? 2.207 9.882 24.623 1.00 89.00 293 ILE A CA 1
ATOM 2283 C C . ILE A 1 293 ? 0.923 10.693 24.782 1.00 89.00 293 ILE A C 1
ATOM 2285 O O . ILE A 1 293 ? 0.166 10.820 23.820 1.00 89.00 293 ILE A O 1
ATOM 2289 N N . ALA A 1 294 ? 0.687 11.282 25.957 1.00 89.00 294 ALA A N 1
ATOM 2290 C CA . ALA A 1 294 ? -0.509 12.081 26.208 1.00 89.00 294 ALA A CA 1
ATOM 2291 C C . ALA A 1 294 ? -0.613 13.277 25.247 1.00 89.00 294 ALA A C 1
ATOM 2293 O O . ALA A 1 294 ? -1.688 13.555 24.711 1.00 89.00 294 ALA A O 1
ATOM 2294 N N . ARG A 1 295 ? 0.506 13.965 24.982 1.00 91.94 295 ARG A N 1
ATOM 2295 C CA . ARG A 1 295 ? 0.551 15.120 24.075 1.00 91.94 295 ARG A CA 1
ATOM 2296 C C . ARG A 1 295 ? 0.248 14.736 22.629 1.00 91.94 295 ARG A C 1
ATOM 2298 O O . ARG A 1 295 ? -0.593 15.377 21.998 1.00 91.94 295 ARG A O 1
ATOM 2305 N N . GLU A 1 296 ? 0.913 13.710 22.103 1.00 90.25 296 GLU A N 1
ATOM 2306 C CA . GLU A 1 296 ? 0.698 13.261 20.723 1.00 90.25 296 GLU A CA 1
ATOM 2307 C C . GLU A 1 296 ? -0.682 12.617 20.548 1.00 90.25 296 GLU A C 1
ATOM 2309 O O . GLU A 1 296 ? -1.329 12.816 19.520 1.00 90.25 296 GLU A O 1
ATOM 2314 N N . PHE A 1 297 ? -1.190 11.923 21.572 1.00 87.81 297 PHE A N 1
ATOM 2315 C CA . PHE A 1 297 ? -2.555 11.404 21.578 1.00 87.81 297 PHE A CA 1
ATOM 2316 C C . PHE A 1 297 ? -3.589 12.534 21.538 1.00 87.81 297 PHE A C 1
ATOM 2318 O O . PHE A 1 297 ? -4.492 12.496 20.708 1.00 87.81 297 PHE A O 1
ATOM 2325 N N . ALA A 1 298 ? -3.440 13.573 22.369 1.00 89.06 298 ALA A N 1
ATOM 2326 C CA . ALA A 1 298 ? -4.340 14.727 22.362 1.00 89.06 298 ALA A CA 1
ATOM 2327 C C . ALA A 1 298 ? -4.329 15.458 21.010 1.00 89.06 298 ALA A C 1
ATOM 2329 O O . ALA A 1 298 ? -5.383 15.834 20.498 1.00 89.06 298 ALA A O 1
ATOM 2330 N N . LYS A 1 299 ? -3.145 15.610 20.405 1.00 90.50 299 LYS A N 1
ATOM 2331 C CA . LYS A 1 299 ? -2.997 16.185 19.065 1.00 90.50 299 LYS A CA 1
ATOM 2332 C C . LYS A 1 299 ? -3.711 15.340 18.009 1.00 90.50 299 LYS A C 1
ATOM 2334 O O . LYS A 1 299 ? -4.493 15.885 17.240 1.00 90.50 299 LYS A O 1
ATOM 2339 N N . GLY A 1 300 ? -3.492 14.024 18.013 1.00 87.38 300 GLY A N 1
ATOM 2340 C CA . GLY A 1 300 ? -4.143 13.104 17.080 1.00 87.38 300 GLY A CA 1
ATOM 2341 C C . GLY A 1 300 ? -5.664 13.064 17.246 1.00 87.38 300 GLY A C 1
ATOM 2342 O O . GLY A 1 300 ? -6.386 13.111 16.258 1.00 87.38 300 GLY A O 1
ATOM 2343 N N . MET A 1 301 ? -6.167 13.047 18.484 1.00 84.69 301 MET A N 1
ATOM 2344 C CA . MET A 1 301 ? -7.607 13.099 18.765 1.00 84.69 301 MET A CA 1
ATOM 2345 C C . MET A 1 301 ? -8.252 14.408 18.298 1.00 84.69 301 MET A C 1
ATOM 2347 O O . MET A 1 301 ? -9.413 14.397 17.901 1.00 84.69 301 MET A O 1
ATOM 2351 N N . GLY A 1 302 ? -7.512 15.521 18.314 1.00 86.69 302 GLY A N 1
ATOM 2352 C CA . GLY A 1 302 ? -7.985 16.813 17.810 1.00 86.69 302 GLY A CA 1
ATOM 2353 C C . GLY A 1 302 ? -8.185 16.867 16.291 1.00 86.69 302 GLY A C 1
ATOM 2354 O O . GLY A 1 302 ? -8.930 17.719 15.816 1.00 86.69 302 GLY A O 1
ATOM 2355 N N . GLU A 1 303 ? -7.554 15.967 15.532 1.00 88.06 303 GLU A N 1
ATOM 2356 C CA . GLU A 1 303 ? -7.716 15.859 14.073 1.00 88.06 303 GLU A CA 1
ATOM 2357 C C . GLU A 1 303 ? -8.915 14.979 13.673 1.00 88.06 303 GLU A C 1
ATOM 2359 O O . GLU A 1 303 ? -9.309 14.962 12.508 1.00 88.06 303 GLU A O 1
ATOM 2364 N N . ILE A 1 304 ? -9.511 14.249 14.621 1.00 87.62 304 ILE A N 1
ATOM 2365 C CA . ILE A 1 304 ? -10.621 13.330 14.355 1.00 87.62 304 ILE A CA 1
ATOM 2366 C C . ILE A 1 304 ? -11.944 14.100 14.295 1.00 87.62 304 ILE A C 1
ATOM 2368 O O . ILE A 1 304 ? -12.355 14.735 15.268 1.00 87.62 304 ILE A O 1
ATOM 2372 N N . ASP A 1 305 ? -12.674 13.962 13.185 1.00 89.31 305 ASP A N 1
ATOM 2373 C CA . ASP A 1 305 ? -14.049 14.452 13.085 1.00 89.31 305 ASP A CA 1
ATOM 2374 C C . ASP A 1 305 ? -14.986 13.593 13.957 1.00 89.31 305 ASP A C 1
ATOM 2376 O O . ASP A 1 305 ? -15.372 12.468 13.616 1.00 89.31 305 ASP A O 1
ATOM 2380 N N . ALA A 1 306 ? -15.377 14.143 15.109 1.00 87.56 306 ALA A N 1
ATOM 2381 C CA . ALA A 1 306 ? -16.279 13.492 16.054 1.00 87.56 306 ALA A CA 1
ATOM 2382 C C . ALA A 1 306 ? -17.637 13.116 15.429 1.00 87.56 306 ALA A C 1
ATOM 2384 O O . ALA A 1 306 ? -18.233 12.105 15.815 1.00 87.56 306 ALA A O 1
ATOM 2385 N N . GLN A 1 307 ? -18.128 13.885 14.451 1.00 88.94 307 GLN A N 1
ATOM 2386 C CA . GLN A 1 307 ? -19.386 13.600 13.765 1.00 88.94 307 GLN A CA 1
ATOM 2387 C C . GLN A 1 307 ? -19.245 12.397 12.829 1.00 88.94 307 GLN A C 1
ATOM 2389 O O . GLN A 1 307 ? -20.135 11.541 12.781 1.00 88.94 307 GLN A O 1
ATOM 2394 N N . GLU A 1 308 ? -18.130 12.297 12.106 1.00 88.12 308 GLU A N 1
ATOM 2395 C CA . GLU A 1 308 ? -17.841 11.145 11.250 1.00 88.12 308 GLU A CA 1
ATOM 2396 C C . GLU A 1 308 ? -17.697 9.858 12.074 1.00 88.12 308 GLU A C 1
ATOM 2398 O O . GLU A 1 308 ? -18.278 8.818 11.730 1.00 88.12 308 GLU A O 1
ATOM 2403 N N . VAL A 1 309 ? -17.015 9.940 13.220 1.00 85.81 309 VAL A N 1
ATOM 2404 C CA . VAL A 1 309 ? -16.915 8.831 14.177 1.00 85.81 309 VAL A CA 1
ATOM 2405 C C . VAL A 1 309 ? -18.294 8.427 14.692 1.00 85.81 309 VAL A C 1
ATOM 2407 O O . VAL A 1 309 ? -18.639 7.245 14.644 1.00 85.81 309 VAL A O 1
ATOM 2410 N N . ALA A 1 310 ? -19.124 9.381 15.125 1.00 84.62 310 ALA A N 1
ATOM 2411 C CA . ALA A 1 310 ? -20.472 9.097 15.620 1.00 84.62 310 ALA A CA 1
ATOM 2412 C C . ALA A 1 310 ? -21.359 8.424 14.556 1.00 84.62 310 ALA A C 1
ATOM 2414 O O . ALA A 1 310 ? -22.064 7.446 14.842 1.00 84.62 310 ALA A O 1
ATOM 2415 N N . ASN A 1 311 ? -21.289 8.897 13.309 1.00 89.31 311 ASN A N 1
ATOM 2416 C CA . ASN A 1 311 ? -21.997 8.305 12.176 1.00 89.31 311 ASN A CA 1
ATOM 2417 C C . ASN A 1 311 ? -21.525 6.867 11.909 1.00 89.31 311 ASN A C 1
ATOM 2419 O O . ASN A 1 311 ? -22.343 5.964 11.704 1.00 89.31 311 ASN A O 1
ATOM 2423 N N . THR A 1 312 ? -20.213 6.636 11.955 1.00 86.31 312 THR A N 1
ATOM 2424 C CA . THR A 1 312 ? -19.608 5.314 11.757 1.00 86.31 312 THR A CA 1
ATOM 2425 C C . THR A 1 312 ? -20.012 4.344 12.865 1.00 86.31 312 THR A C 1
ATOM 2427 O O . THR A 1 312 ? -20.489 3.246 12.572 1.00 86.31 312 THR A O 1
ATOM 2430 N N . ILE A 1 313 ? -19.926 4.761 14.132 1.00 81.06 313 ILE A N 1
ATOM 2431 C CA . ILE A 1 313 ? -20.363 3.965 15.288 1.00 81.06 313 ILE A CA 1
ATOM 2432 C C . ILE A 1 313 ? -21.842 3.599 15.156 1.00 81.06 313 ILE A C 1
ATOM 2434 O O . ILE A 1 313 ? -22.205 2.436 15.319 1.00 81.06 313 ILE A O 1
ATOM 2438 N N . SER A 1 314 ? -22.699 4.553 14.790 1.00 86.12 314 SER A N 1
ATOM 2439 C CA . SER A 1 314 ? -24.135 4.306 14.614 1.00 86.12 314 SER A CA 1
ATOM 2440 C C . SER A 1 314 ? -24.411 3.247 13.539 1.00 86.12 314 SER A C 1
ATOM 2442 O O . SER A 1 314 ? -25.216 2.332 13.750 1.00 86.12 314 SER A O 1
ATOM 2444 N N . ARG A 1 315 ? -23.703 3.311 12.401 1.00 88.56 315 ARG A N 1
ATOM 2445 C CA . ARG A 1 315 ? -23.795 2.303 11.328 1.00 88.56 315 ARG A CA 1
ATOM 2446 C C . ARG A 1 315 ? -23.328 0.927 11.803 1.00 88.56 315 ARG A C 1
ATOM 2448 O O . ARG A 1 315 ? -24.015 -0.066 11.545 1.00 88.56 315 ARG A O 1
ATOM 2455 N N . LEU A 1 316 ? -22.213 0.867 12.532 1.00 83.06 316 LEU A N 1
ATOM 2456 C CA . LEU A 1 316 ? -21.684 -0.372 13.107 1.00 83.06 316 LEU A CA 1
ATOM 2457 C C . LEU A 1 316 ? -22.654 -0.987 14.121 1.00 83.06 316 LEU A C 1
ATOM 2459 O O . LEU A 1 316 ? -22.962 -2.172 14.014 1.00 83.06 316 LEU A O 1
ATOM 2463 N N . CYS A 1 317 ? -23.213 -0.194 15.036 1.00 82.75 317 CYS A N 1
ATOM 2464 C CA . CYS A 1 317 ? -24.249 -0.638 15.971 1.00 82.75 317 CYS A CA 1
ATOM 2465 C C . CYS A 1 317 ? -25.456 -1.230 15.232 1.00 82.75 317 CYS A C 1
ATOM 2467 O O . CYS A 1 317 ? -25.953 -2.292 15.604 1.00 82.75 317 CYS A O 1
ATOM 2469 N N . GLY A 1 318 ? -25.890 -0.597 14.137 1.00 88.44 318 GLY A N 1
ATOM 2470 C CA . GLY A 1 318 ? -26.941 -1.132 13.272 1.00 88.44 318 GLY A CA 1
ATOM 2471 C C . GLY A 1 318 ? -26.601 -2.510 12.691 1.00 88.44 318 GLY A C 1
ATOM 2472 O O . GLY A 1 318 ? -27.445 -3.408 12.709 1.00 88.44 318 GLY A O 1
ATOM 2473 N N . ILE A 1 319 ? -25.367 -2.707 12.212 1.00 86.81 319 ILE A N 1
ATOM 2474 C CA . ILE A 1 319 ? -24.887 -4.007 11.709 1.00 86.81 319 ILE A CA 1
ATOM 2475 C C . ILE A 1 319 ? -24.863 -5.044 12.837 1.00 86.81 319 ILE A C 1
ATOM 2477 O O . ILE A 1 319 ? -25.427 -6.125 12.680 1.00 86.81 319 ILE A O 1
ATOM 2481 N N . VAL A 1 320 ? -24.270 -4.712 13.986 1.00 83.56 320 VAL A N 1
ATOM 2482 C CA . VAL A 1 320 ? -24.152 -5.615 15.142 1.00 83.56 320 VAL A CA 1
ATOM 2483 C C . VAL A 1 320 ? -25.525 -6.038 15.658 1.00 83.56 320 VAL A C 1
ATOM 2485 O O . VAL A 1 320 ? -25.733 -7.217 15.932 1.00 83.56 320 VAL A O 1
ATOM 2488 N N . ASN A 1 321 ? -26.489 -5.118 15.729 1.00 86.00 321 ASN A N 1
ATOM 2489 C CA . ASN A 1 321 ? -27.859 -5.432 16.135 1.00 86.00 321 ASN A CA 1
ATOM 2490 C C . ASN A 1 321 ? -28.527 -6.423 15.172 1.00 86.00 321 ASN A C 1
ATOM 2492 O O . ASN A 1 321 ? -29.157 -7.380 15.625 1.00 86.00 321 ASN A O 1
ATOM 2496 N N . ARG A 1 322 ? -28.339 -6.252 13.854 1.00 89.50 322 ARG A N 1
ATOM 2497 C CA . ARG A 1 322 ? -28.832 -7.208 12.847 1.00 89.50 322 ARG A CA 1
ATOM 2498 C C . ARG A 1 322 ? -28.162 -8.574 12.984 1.00 89.50 322 ARG A C 1
ATOM 2500 O O . ARG A 1 322 ? -28.852 -9.587 12.990 1.00 89.50 322 ARG A O 1
ATOM 2507 N N . VAL A 1 323 ? -26.840 -8.612 13.161 1.00 86.06 323 VAL A N 1
ATOM 2508 C CA . VAL A 1 323 ? -26.097 -9.866 13.372 1.00 86.06 323 VAL A CA 1
ATOM 2509 C C . VAL A 1 323 ? -26.558 -10.563 14.650 1.00 86.06 323 VAL A C 1
ATOM 2511 O O . VAL A 1 323 ? -26.825 -11.759 14.629 1.00 86.06 323 VAL A O 1
ATOM 2514 N N . ARG A 1 324 ? -26.723 -9.834 15.760 1.00 84.75 324 ARG A N 1
ATOM 2515 C CA . ARG A 1 324 ? -27.225 -10.384 17.027 1.00 84.75 324 ARG A CA 1
ATOM 2516 C C . ARG A 1 324 ? -28.619 -10.990 16.878 1.00 84.75 324 ARG A C 1
ATOM 2518 O O . ARG A 1 324 ? -28.880 -12.024 17.485 1.00 84.75 324 ARG A O 1
ATOM 2525 N N . ALA A 1 325 ? -29.495 -10.354 16.099 1.00 90.50 325 ALA A N 1
ATOM 2526 C CA . ALA A 1 325 ? -30.848 -10.848 15.857 1.00 90.50 325 ALA A CA 1
ATOM 2527 C C . ALA A 1 325 ? -30.857 -12.198 15.116 1.00 90.50 325 ALA A C 1
ATOM 2529 O O . ALA A 1 325 ? -31.733 -13.019 15.371 1.00 90.50 325 ALA A O 1
ATOM 2530 N N . VAL A 1 326 ? -29.874 -12.446 14.243 1.00 92.56 326 VAL A N 1
ATOM 2531 C CA . VAL A 1 326 ? -29.764 -13.692 13.462 1.00 92.56 326 VAL A CA 1
ATOM 2532 C C . VAL A 1 326 ? -28.926 -14.755 14.186 1.00 92.56 326 VAL A C 1
ATOM 2534 O O . VAL A 1 326 ? -29.295 -15.926 14.214 1.00 92.56 326 VAL A O 1
ATOM 2537 N N . THR A 1 327 ? -27.808 -14.367 14.803 1.00 88.00 327 THR A N 1
ATOM 2538 C CA . THR A 1 327 ? -26.838 -15.270 15.449 1.00 88.00 327 THR A CA 1
ATOM 2539 C C . THR A 1 327 ? -26.455 -14.781 16.855 1.00 88.00 327 THR A C 1
ATOM 2541 O O . THR A 1 327 ? -25.338 -14.296 17.069 1.00 88.00 327 THR A O 1
ATOM 2544 N N . PRO A 1 328 ? -27.340 -14.913 17.859 1.00 79.88 328 PRO A N 1
ATOM 2545 C CA . PRO A 1 328 ? -27.132 -14.315 19.182 1.00 79.88 328 PRO A CA 1
ATOM 2546 C C . PRO A 1 328 ? -25.932 -14.887 19.960 1.00 79.88 328 PRO A C 1
ATOM 2548 O O . PRO A 1 328 ? -25.379 -14.204 20.821 1.00 79.88 328 PRO A O 1
ATOM 2551 N N . GLY A 1 329 ? -25.504 -16.122 19.670 1.00 84.94 329 GLY A N 1
ATOM 2552 C CA . GLY A 1 329 ? -24.418 -16.794 20.398 1.00 84.94 329 GLY A CA 1
ATOM 2553 C C . GLY A 1 329 ? -23.002 -16.335 20.029 1.00 84.94 329 GLY A C 1
ATOM 2554 O O . GLY A 1 329 ? -22.115 -16.370 20.878 1.00 84.94 329 GLY A O 1
ATOM 2555 N N . VAL A 1 330 ? -22.781 -15.873 18.793 1.00 84.75 330 VAL A N 1
ATOM 2556 C CA . VAL A 1 330 ? -21.431 -15.562 18.283 1.00 84.75 330 VAL A CA 1
ATOM 2557 C C . VAL A 1 330 ? -20.822 -14.379 19.031 1.00 84.75 330 VAL A C 1
ATOM 2559 O O . VAL A 1 330 ? -19.723 -14.487 19.567 1.00 84.75 330 VAL A O 1
ATOM 2562 N N . ILE A 1 331 ? -21.568 -13.276 19.141 1.00 82.88 331 ILE A N 1
ATOM 2563 C CA . ILE A 1 331 ? -21.102 -12.061 19.824 1.00 82.88 331 ILE A CA 1
ATOM 2564 C C . ILE A 1 331 ? -20.813 -12.356 21.297 1.00 82.88 331 ILE A C 1
ATOM 2566 O O . ILE A 1 331 ? -19.777 -11.946 21.811 1.00 82.88 331 ILE A O 1
ATOM 2570 N N . ARG A 1 332 ? -21.696 -13.109 21.968 1.00 83.69 332 ARG A N 1
ATOM 2571 C CA . ARG A 1 332 ? -21.510 -13.481 23.375 1.00 83.69 332 ARG A CA 1
ATOM 2572 C C . ARG A 1 332 ? -20.213 -14.262 23.580 1.00 83.69 332 ARG A C 1
ATOM 2574 O O . ARG A 1 332 ? -19.445 -13.907 24.464 1.00 83.69 332 ARG A O 1
ATOM 2581 N N . ASN A 1 333 ? -19.961 -15.285 22.765 1.00 86.25 333 ASN A N 1
ATOM 2582 C CA . ASN A 1 333 ? -18.768 -16.120 22.906 1.00 86.25 333 ASN A CA 1
ATOM 2583 C C . ASN A 1 333 ? -17.483 -15.319 22.674 1.00 86.25 333 ASN A C 1
ATOM 2585 O O . ASN A 1 333 ? -16.553 -15.421 23.473 1.00 86.25 333 ASN A O 1
ATOM 2589 N N . THR A 1 334 ? -17.452 -14.484 21.632 1.00 84.19 334 THR A N 1
ATOM 2590 C CA . THR A 1 334 ? -16.300 -13.620 21.342 1.00 84.19 334 THR A CA 1
ATOM 2591 C C . THR A 1 334 ? -16.060 -12.609 22.463 1.00 84.19 334 THR A C 1
ATOM 2593 O O . THR A 1 334 ? -14.924 -12.449 22.901 1.00 84.19 334 THR A O 1
ATOM 2596 N N . LEU A 1 335 ? -17.115 -11.966 22.979 1.00 83.25 335 LEU A N 1
ATOM 2597 C CA . LEU A 1 335 ? -17.001 -11.030 24.102 1.00 83.25 335 LEU A CA 1
ATOM 2598 C C . LEU A 1 335 ? -16.520 -11.723 25.377 1.00 83.25 335 LEU A C 1
ATOM 2600 O O . LEU A 1 335 ? -15.642 -11.197 26.047 1.00 83.25 335 LEU A O 1
ATOM 2604 N N . SER A 1 336 ? -17.043 -12.908 25.704 1.00 84.31 336 SER A N 1
ATOM 2605 C CA . SER A 1 336 ? -16.586 -13.663 26.875 1.00 84.31 336 SER A CA 1
ATOM 2606 C C . SER A 1 336 ? -15.107 -14.036 26.772 1.00 84.31 336 SER A C 1
ATOM 2608 O O . SER A 1 336 ? -14.380 -13.892 27.748 1.00 84.31 336 SER A O 1
ATOM 2610 N N . GLN A 1 337 ? -14.639 -14.470 25.598 1.00 85.44 337 GLN A N 1
ATOM 2611 C CA . GLN A 1 337 ? -13.217 -14.756 25.385 1.00 85.44 337 GLN A CA 1
ATOM 2612 C C . GLN A 1 337 ? -12.354 -13.499 25.515 1.00 85.44 337 GLN A C 1
ATOM 2614 O O . GLN A 1 337 ? -11.314 -13.550 26.165 1.00 85.44 337 GLN A O 1
ATOM 2619 N N . ALA A 1 338 ? -12.801 -12.378 24.943 1.00 83.06 338 ALA A N 1
ATOM 2620 C CA . ALA A 1 338 ? -12.096 -11.107 25.047 1.00 83.06 338 ALA A CA 1
ATOM 2621 C C . ALA A 1 338 ? -12.003 -10.638 26.506 1.00 83.06 338 ALA A C 1
ATOM 2623 O O . ALA A 1 338 ? -10.902 -10.401 26.989 1.00 83.06 338 ALA A O 1
ATOM 2624 N N . VAL A 1 339 ? -13.124 -10.584 27.234 1.00 82.44 339 VAL A N 1
ATOM 2625 C CA . VAL A 1 339 ? -13.170 -10.139 28.639 1.00 82.44 339 VAL A CA 1
ATOM 2626 C C . VAL A 1 339 ? -12.289 -11.008 29.535 1.00 82.44 339 VAL A C 1
ATOM 2628 O O . VAL A 1 339 ? -11.537 -10.476 30.341 1.00 82.44 339 VAL A O 1
ATOM 2631 N N . ASN A 1 340 ? -12.312 -12.329 29.349 1.00 85.56 340 ASN A N 1
ATOM 2632 C CA . ASN A 1 340 ? -11.487 -13.249 30.138 1.00 85.56 340 ASN A CA 1
ATOM 2633 C C . ASN A 1 340 ? -9.976 -13.114 29.872 1.00 85.56 340 ASN A C 1
ATOM 2635 O O . ASN A 1 340 ? -9.185 -13.692 30.612 1.00 85.56 340 ASN A O 1
ATOM 2639 N N . SER A 1 341 ? -9.573 -12.408 28.812 1.00 84.81 341 SER A N 1
ATOM 2640 C CA . SER A 1 341 ? -8.164 -12.171 28.470 1.00 84.81 341 SER A CA 1
ATOM 2641 C C . SER A 1 341 ? -7.625 -10.823 28.950 1.00 84.81 341 SER A C 1
ATOM 2643 O O . SER A 1 341 ? -6.437 -10.558 28.785 1.00 84.81 341 SER A O 1
ATOM 2645 N N . LEU A 1 342 ? -8.483 -9.968 29.514 1.00 85.75 342 LEU A N 1
ATOM 2646 C CA . LEU A 1 342 ? -8.094 -8.642 29.978 1.00 85.75 342 LEU A CA 1
ATOM 2647 C C . LEU A 1 342 ? -7.459 -8.698 31.370 1.00 85.75 342 LEU A C 1
ATOM 2649 O O . LEU A 1 342 ? -7.881 -9.477 32.226 1.00 85.75 342 LEU A O 1
ATOM 2653 N N . ASP A 1 343 ? -6.492 -7.813 31.609 1.00 87.94 343 ASP A N 1
ATOM 2654 C CA . ASP A 1 343 ? -5.983 -7.550 32.952 1.00 87.94 343 ASP A CA 1
ATOM 2655 C C . ASP A 1 343 ? -7.045 -6.786 33.760 1.00 87.94 343 ASP A C 1
ATOM 2657 O O . ASP A 1 343 ? -7.415 -5.656 33.433 1.00 87.94 343 ASP A O 1
ATOM 2661 N N . ALA A 1 344 ? -7.567 -7.425 34.807 1.00 84.50 344 ALA A N 1
ATOM 2662 C CA . ALA A 1 344 ? -8.645 -6.872 35.619 1.00 84.50 344 ALA A CA 1
ATOM 2663 C C . ALA A 1 344 ? -8.241 -5.588 36.364 1.00 84.50 344 ALA A C 1
ATOM 2665 O O . ALA A 1 344 ? -9.107 -4.750 36.624 1.00 84.50 344 ALA A O 1
ATOM 2666 N N . GLN A 1 345 ? -6.959 -5.420 36.701 1.00 84.62 345 GLN A N 1
ATOM 2667 C CA . GLN A 1 345 ? -6.472 -4.244 37.413 1.00 84.62 345 GLN A CA 1
ATOM 2668 C C . GLN A 1 345 ? -6.430 -3.030 36.481 1.00 84.62 345 GLN A C 1
ATOM 2670 O O . GLN A 1 345 ? -7.067 -2.018 36.779 1.00 84.62 345 GLN A O 1
ATOM 2675 N N . GLU A 1 346 ? -5.774 -3.161 35.327 1.00 83.69 346 GLU A N 1
ATOM 2676 C CA . GLU A 1 346 ? -5.663 -2.094 34.318 1.00 83.69 346 GLU A CA 1
ATOM 2677 C C . GLU A 1 346 ? -7.033 -1.684 33.765 1.00 83.69 346 GLU A C 1
ATOM 2679 O O . GLU A 1 346 ? -7.351 -0.498 33.624 1.00 83.69 346 GLU A O 1
ATOM 2684 N N . VAL A 1 347 ? -7.908 -2.667 33.515 1.00 84.56 347 VAL A N 1
ATOM 2685 C CA . VAL A 1 347 ? -9.296 -2.394 33.123 1.00 84.56 347 VAL A CA 1
ATOM 2686 C C . VAL A 1 347 ? -10.047 -1.673 34.236 1.00 84.56 347 VAL A C 1
ATOM 2688 O O . VAL A 1 347 ? -10.813 -0.755 33.950 1.00 84.56 347 VAL A O 1
ATOM 2691 N N . GLY A 1 348 ? -9.839 -2.056 35.497 1.00 82.62 348 GLY A N 1
ATOM 2692 C CA . GLY A 1 348 ? -10.474 -1.416 36.646 1.00 82.62 348 GLY A CA 1
ATOM 2693 C C . GLY A 1 348 ? -10.040 0.039 36.834 1.00 82.62 348 GLY A C 1
ATOM 2694 O O . GLY A 1 348 ? -10.872 0.890 37.152 1.00 82.62 348 GLY A O 1
ATOM 2695 N N . GLU A 1 349 ? -8.759 0.344 36.629 1.00 84.50 349 GLU A N 1
ATOM 2696 C CA . GLU A 1 349 ? -8.230 1.713 36.643 1.00 84.50 349 GLU A CA 1
ATOM 2697 C C . GLU A 1 349 ? -8.769 2.534 35.474 1.00 84.50 349 GLU A C 1
ATOM 2699 O O . GLU A 1 349 ? -9.310 3.622 35.688 1.00 84.50 349 GLU A O 1
ATOM 2704 N N . THR A 1 350 ? -8.733 1.966 34.267 1.00 82.81 350 THR A N 1
ATOM 2705 C CA . THR A 1 350 ? -9.268 2.602 33.058 1.00 82.81 350 THR A CA 1
ATOM 2706 C C . THR A 1 350 ? -10.752 2.919 33.198 1.00 82.81 350 THR A C 1
ATOM 2708 O O . THR A 1 350 ? -11.192 4.037 32.938 1.00 82.81 350 THR A O 1
ATOM 2711 N N . ALA A 1 351 ? -11.540 1.955 33.673 1.00 82.75 351 ALA A N 1
ATOM 2712 C CA . ALA A 1 351 ? -12.973 2.120 33.858 1.00 82.75 351 ALA A CA 1
ATOM 2713 C C . ALA A 1 351 ? -13.310 3.217 34.878 1.00 82.75 351 ALA A C 1
ATOM 2715 O O . ALA A 1 351 ? -14.304 3.918 34.692 1.00 82.75 351 ALA A O 1
ATOM 2716 N N . ARG A 1 352 ? -12.506 3.394 35.937 1.00 82.12 352 ARG A N 1
ATOM 2717 C CA . ARG A 1 352 ? -12.761 4.397 36.984 1.00 82.12 352 ARG A CA 1
ATOM 2718 C C . ARG A 1 352 ? -12.746 5.823 36.441 1.00 82.12 352 ARG A C 1
ATOM 2720 O O . ARG A 1 352 ? -13.702 6.555 36.691 1.00 82.12 352 ARG A O 1
ATOM 2727 N N . TRP A 1 353 ? -11.705 6.211 35.703 1.00 86.38 353 TRP A N 1
ATOM 2728 C CA . TRP A 1 353 ? -11.642 7.562 35.134 1.00 86.38 353 TRP A CA 1
ATOM 2729 C C . TRP A 1 353 ? -12.571 7.701 33.923 1.00 86.38 353 TRP A C 1
ATOM 2731 O O . TRP A 1 353 ? -13.333 8.663 33.847 1.00 86.38 353 TRP A O 1
ATOM 2741 N N . LEU A 1 354 ? -12.621 6.688 33.050 1.00 82.12 354 LEU A N 1
ATOM 2742 C CA . LEU A 1 354 ? -13.428 6.727 31.831 1.00 82.12 354 LEU A CA 1
ATOM 2743 C C . LEU A 1 354 ? -14.929 6.833 32.130 1.00 82.12 354 LEU A C 1
ATOM 2745 O O . LEU A 1 354 ? -15.661 7.496 31.401 1.00 82.12 354 LEU A O 1
ATOM 2749 N N . THR A 1 355 ? -15.408 6.208 33.210 1.00 81.25 355 THR A N 1
ATOM 2750 C CA . THR A 1 355 ? -16.820 6.308 33.612 1.00 81.25 355 THR A CA 1
ATOM 2751 C C . THR A 1 355 ? -17.219 7.753 33.908 1.00 81.25 355 THR A C 1
ATOM 2753 O O . THR A 1 355 ? -18.328 8.142 33.551 1.00 81.25 355 THR A O 1
ATOM 2756 N N . GLY A 1 356 ? -16.337 8.560 34.508 1.00 80.69 356 GLY A N 1
ATOM 2757 C CA . GLY A 1 356 ? -16.603 9.981 34.747 1.00 80.69 356 GLY A CA 1
ATOM 2758 C C . GLY A 1 356 ? -16.876 10.731 33.442 1.00 80.69 356 GLY A C 1
ATOM 2759 O O . GLY A 1 356 ? -17.947 11.317 33.275 1.00 80.69 356 GLY A O 1
ATOM 2760 N N . ASP A 1 357 ? -15.956 10.607 32.487 1.00 83.75 357 ASP A N 1
ATOM 2761 C CA . ASP A 1 357 ? -16.013 11.304 31.196 1.00 83.75 357 ASP A CA 1
ATOM 2762 C C . ASP A 1 357 ? -17.173 10.809 30.312 1.00 83.75 357 ASP A C 1
ATOM 2764 O O . ASP A 1 357 ? -17.875 11.587 29.649 1.00 83.75 357 ASP A O 1
ATOM 2768 N N . ILE A 1 358 ? -17.423 9.495 30.327 1.00 81.31 358 ILE A N 1
ATOM 2769 C CA . ILE A 1 358 ? -18.518 8.867 29.584 1.00 81.31 358 ILE A CA 1
ATOM 2770 C C . ILE A 1 358 ? -19.872 9.298 30.141 1.00 81.31 358 ILE A C 1
ATOM 2772 O O . ILE A 1 358 ? -20.779 9.572 29.358 1.00 81.31 358 ILE A O 1
ATOM 2776 N N . VAL A 1 359 ? -20.051 9.352 31.464 1.00 81.69 359 VAL A N 1
ATOM 2777 C CA . VAL A 1 359 ? -21.351 9.696 32.062 1.00 81.69 359 VAL A CA 1
ATOM 2778 C C . VAL A 1 359 ? -21.793 11.092 31.638 1.00 81.69 359 VAL A C 1
ATOM 2780 O O . VAL A 1 359 ? -22.972 11.285 31.338 1.00 81.69 359 VAL A O 1
ATOM 2783 N N . GLU A 1 360 ? -20.876 12.055 31.562 1.00 82.44 360 GLU A N 1
ATOM 2784 C CA . GLU A 1 360 ? -21.201 13.392 31.064 1.00 82.44 360 GLU A CA 1
ATOM 2785 C C . GLU A 1 360 ? -21.562 13.382 29.579 1.00 82.44 360 GLU A C 1
ATOM 2787 O O . GLU A 1 360 ? -22.582 13.960 29.192 1.00 82.44 360 GLU A O 1
ATOM 2792 N N . SER A 1 361 ? -20.787 12.651 28.779 1.00 83.12 361 SER A N 1
ATOM 2793 C CA .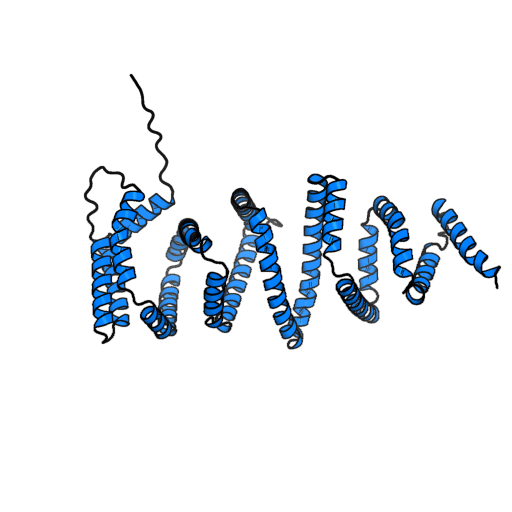 SER A 1 361 ? -20.959 12.548 27.327 1.00 83.12 361 SER A CA 1
ATOM 2794 C C . SER A 1 361 ? -22.210 11.760 26.913 1.00 83.12 361 SER A C 1
ATOM 2796 O O . SER A 1 361 ? -22.793 12.031 25.865 1.00 83.12 361 SER A O 1
ATOM 2798 N N . LEU A 1 362 ? -22.663 10.802 27.730 1.00 81.44 362 LEU A N 1
ATOM 2799 C CA . LEU A 1 362 ? -23.835 9.964 27.458 1.00 81.44 362 LEU A CA 1
ATOM 2800 C C . LEU A 1 362 ? -25.156 10.578 27.917 1.00 81.44 362 LEU A C 1
ATOM 2802 O O . LEU A 1 362 ? -26.202 10.038 27.556 1.00 81.44 362 LEU A O 1
ATOM 2806 N N . LYS A 1 363 ? -25.159 11.697 28.658 1.00 86.00 363 LYS A N 1
ATOM 2807 C CA . LYS A 1 363 ? -26.402 12.382 29.074 1.00 86.00 363 LYS A CA 1
ATOM 2808 C C . LYS A 1 363 ? -27.430 12.531 27.936 1.00 86.00 363 LYS A C 1
ATOM 2810 O O . LYS A 1 363 ? -28.597 12.235 28.191 1.00 86.00 363 LYS A O 1
ATOM 2815 N N . PRO A 1 364 ? -27.051 12.902 26.693 1.00 86.25 364 PRO A N 1
ATOM 2816 C CA . PRO A 1 364 ? -28.006 13.055 25.592 1.00 86.25 364 PRO A CA 1
ATOM 2817 C C . PRO A 1 364 ? -28.688 11.753 25.147 1.00 86.25 364 PRO A C 1
ATOM 2819 O O . PRO A 1 364 ? -29.803 11.794 24.639 1.00 86.25 364 PRO A O 1
ATOM 2822 N N . VAL A 1 365 ? -28.043 10.600 25.339 1.00 84.25 365 VAL A N 1
ATOM 2823 C CA . VAL A 1 365 ? -28.554 9.270 24.940 1.00 84.25 365 VAL A CA 1
ATOM 2824 C C . VAL A 1 365 ? -28.906 8.390 26.144 1.00 84.25 365 VAL A C 1
ATOM 2826 O O . VAL A 1 365 ? -29.213 7.204 26.010 1.00 84.25 365 VAL A O 1
ATOM 2829 N N . ALA A 1 366 ? -28.869 8.970 27.343 1.00 84.00 366 ALA A N 1
ATOM 2830 C CA . ALA A 1 366 ? -28.980 8.260 28.605 1.00 84.00 366 ALA A CA 1
ATOM 2831 C C . ALA A 1 366 ? -30.307 7.506 28.748 1.00 84.00 366 ALA A C 1
ATOM 2833 O O . ALA A 1 366 ? -30.315 6.397 29.276 1.00 84.00 366 ALA A O 1
ATOM 2834 N N . SER A 1 367 ? -31.419 8.061 28.256 1.00 81.56 367 SER A N 1
ATOM 2835 C CA . SER A 1 367 ? -32.739 7.418 28.342 1.00 81.56 367 SER A CA 1
ATOM 2836 C C . SER A 1 367 ? -32.801 6.071 27.622 1.00 81.56 367 SER A C 1
ATOM 2838 O O . SER A 1 367 ? -33.516 5.183 28.073 1.00 81.56 367 SER A O 1
ATOM 2840 N N . GLU A 1 368 ? -32.027 5.902 26.550 1.00 82.12 368 GLU A N 1
ATOM 2841 C CA . GLU A 1 368 ? -32.007 4.679 25.742 1.00 82.12 368 GLU A CA 1
ATOM 2842 C C . GLU A 1 368 ? -30.946 3.687 26.229 1.00 82.12 368 GLU A C 1
ATOM 2844 O O . GLU A 1 368 ? -31.159 2.473 26.239 1.00 82.12 368 GLU A O 1
ATOM 2849 N N . VAL A 1 369 ? -29.790 4.201 26.657 1.00 80.00 369 VAL A N 1
ATOM 2850 C CA . VAL A 1 369 ? -28.619 3.382 26.999 1.00 80.00 369 VAL A CA 1
ATOM 2851 C C . VAL A 1 369 ? -28.619 2.953 28.468 1.00 80.00 369 VAL A C 1
ATOM 2853 O O . VAL A 1 369 ? -28.257 1.815 28.777 1.00 80.00 369 VAL A O 1
ATOM 2856 N N . LEU A 1 370 ? -29.047 3.819 29.393 1.00 80.38 370 LEU A N 1
ATOM 2857 C CA . LEU A 1 370 ? -28.989 3.514 30.824 1.00 80.38 370 LEU A CA 1
ATOM 2858 C C . LEU A 1 370 ? -29.911 2.365 31.243 1.00 80.38 370 LEU A C 1
ATOM 2860 O O . LEU A 1 370 ? -29.438 1.526 32.004 1.00 80.38 370 LEU A O 1
ATOM 2864 N N . PRO A 1 371 ? -31.176 2.238 30.789 1.00 82.50 371 PRO A N 1
ATOM 2865 C CA . PRO A 1 371 ? -32.030 1.142 31.243 1.00 82.50 371 PRO A CA 1
ATOM 2866 C C . PRO A 1 371 ? -31.450 -0.266 31.002 1.00 82.50 371 PRO A C 1
ATOM 2868 O O . PRO A 1 371 ? -31.432 -1.056 31.952 1.00 82.50 371 PRO A O 1
ATOM 2871 N N . PRO A 1 372 ? -30.951 -0.630 29.800 1.00 71.69 372 PRO A N 1
ATOM 2872 C CA . PRO A 1 372 ? -30.329 -1.937 29.599 1.00 71.69 372 PRO A CA 1
ATOM 2873 C C . PRO A 1 372 ? -28.996 -2.085 30.347 1.00 71.69 372 PRO A C 1
ATOM 2875 O O . PRO A 1 372 ? -28.730 -3.177 30.848 1.00 71.69 372 PRO A O 1
ATOM 2878 N N . LEU A 1 373 ? -28.193 -1.020 30.483 1.00 76.69 373 LEU A N 1
ATOM 2879 C CA . LEU A 1 373 ? -26.959 -1.061 31.278 1.00 76.69 373 LEU A CA 1
ATOM 2880 C C . LEU A 1 373 ? -27.242 -1.293 32.763 1.00 76.69 373 LEU A C 1
ATOM 2882 O O . LEU A 1 373 ? -26.645 -2.182 33.354 1.00 76.69 373 LEU A O 1
ATOM 2886 N N . ILE A 1 374 ? -28.182 -0.552 33.354 1.00 78.44 374 ILE A N 1
ATOM 2887 C CA . ILE A 1 374 ? -28.584 -0.702 34.758 1.00 78.44 374 ILE A CA 1
ATOM 2888 C C . ILE A 1 374 ? -29.098 -2.118 35.007 1.00 78.44 374 ILE A C 1
ATOM 2890 O O . ILE A 1 374 ? -28.725 -2.723 36.005 1.00 78.44 374 ILE A O 1
ATOM 2894 N N . ARG A 1 375 ? -29.910 -2.679 34.099 1.00 72.88 375 ARG A N 1
ATOM 2895 C CA . ARG A 1 375 ? -30.368 -4.075 34.207 1.00 72.88 375 ARG A CA 1
ATOM 2896 C C . ARG A 1 375 ? -29.205 -5.064 34.138 1.00 72.88 375 ARG A C 1
ATOM 2898 O O . ARG A 1 375 ? -29.131 -5.947 34.981 1.00 72.88 375 ARG A O 1
ATOM 2905 N N . GLY A 1 376 ? -28.288 -4.892 33.186 1.00 75.56 376 GLY A N 1
ATOM 2906 C CA . GLY A 1 376 ? -27.110 -5.751 33.054 1.00 75.56 376 GLY A CA 1
ATOM 2907 C C . GLY A 1 376 ? -26.184 -5.678 34.270 1.00 75.56 376 GLY A C 1
ATOM 2908 O O . GLY A 1 376 ? -25.762 -6.710 34.778 1.00 75.56 376 GLY A O 1
ATOM 2909 N N . ILE A 1 377 ? -25.926 -4.473 34.783 1.00 77.75 377 ILE A N 1
ATOM 2910 C CA . ILE A 1 377 ? -25.164 -4.249 36.017 1.00 77.75 377 ILE A CA 1
ATOM 2911 C C . ILE A 1 377 ? -25.897 -4.877 37.205 1.00 77.75 377 ILE A C 1
ATOM 2913 O O . ILE A 1 377 ? -25.279 -5.588 37.983 1.00 77.75 377 ILE A O 1
ATOM 2917 N N . ALA A 1 378 ? -27.209 -4.681 37.336 1.00 74.50 378 ALA A N 1
ATOM 2918 C CA . ALA A 1 378 ? -27.991 -5.296 38.405 1.00 74.50 378 ALA A CA 1
ATOM 2919 C C . ALA A 1 378 ? -27.932 -6.830 38.353 1.00 74.50 378 ALA A C 1
ATOM 2921 O O . ALA A 1 378 ? -27.845 -7.460 39.402 1.00 74.50 378 ALA A O 1
ATOM 2922 N N . ASP A 1 379 ? -27.939 -7.426 37.158 1.00 74.69 379 ASP A N 1
ATOM 2923 C CA . ASP A 1 379 ? -27.771 -8.869 36.978 1.00 74.69 379 ASP A CA 1
ATOM 2924 C C . ASP A 1 379 ? -26.348 -9.338 37.332 1.00 74.69 379 ASP A C 1
ATOM 2926 O O . ASP A 1 379 ? -26.208 -10.390 37.951 1.00 74.69 379 ASP A O 1
ATOM 2930 N N . LEU A 1 380 ? -25.309 -8.556 37.009 1.00 75.75 380 LEU A N 1
ATOM 2931 C CA . LEU A 1 380 ? -23.919 -8.824 37.415 1.00 75.75 380 LEU A CA 1
ATOM 2932 C C . LEU A 1 380 ? -23.704 -8.687 38.928 1.00 75.75 380 LEU A C 1
ATOM 2934 O O . LEU A 1 380 ? -22.895 -9.406 39.503 1.00 75.75 380 LEU A O 1
ATOM 2938 N N . LEU A 1 381 ? -24.416 -7.757 39.565 1.00 71.19 381 LEU A N 1
ATOM 2939 C CA . LEU A 1 381 ? -24.325 -7.477 40.996 1.00 71.19 381 LEU A CA 1
ATOM 2940 C C . LEU A 1 381 ? -25.262 -8.352 41.840 1.00 71.19 381 LEU A C 1
ATOM 2942 O O . LEU A 1 381 ? -25.266 -8.223 43.068 1.00 71.19 381 LEU A O 1
ATOM 2946 N N . ARG A 1 382 ? -26.074 -9.226 41.224 1.00 73.69 382 ARG A N 1
ATOM 2947 C CA . ARG A 1 382 ? -26.840 -10.211 41.992 1.00 73.69 382 ARG A CA 1
ATOM 2948 C C . ARG A 1 382 ? -25.854 -11.048 42.806 1.00 73.69 382 ARG A C 1
ATOM 2950 O O . ARG A 1 382 ? -24.880 -11.537 42.240 1.00 73.69 382 ARG A O 1
ATOM 2957 N N . PRO A 1 383 ? -26.089 -11.203 44.119 1.00 59.81 383 PRO A N 1
ATOM 2958 C CA . PRO A 1 383 ? -25.124 -11.833 45.000 1.00 59.81 383 PRO A CA 1
ATOM 2959 C C . PRO A 1 383 ? -24.850 -13.262 44.538 1.00 59.81 383 PRO A C 1
ATOM 2961 O O . PRO A 1 383 ? -25.754 -14.099 44.509 1.00 59.81 383 PRO A O 1
ATOM 2964 N N . ASP A 1 384 ? -23.591 -13.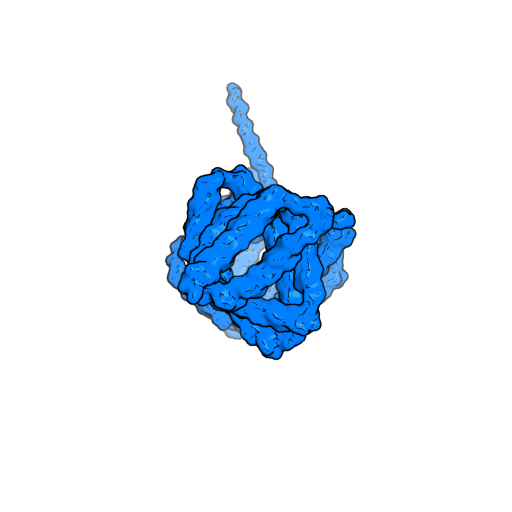530 44.204 1.00 60.34 384 ASP A N 1
ATOM 2965 C CA . ASP A 1 384 ? -23.082 -14.890 44.148 1.00 60.34 384 ASP A CA 1
ATOM 2966 C C . ASP A 1 384 ? -23.070 -15.423 45.596 1.00 60.34 384 ASP A C 1
ATOM 2968 O O . ASP A 1 384 ? -22.507 -14.757 46.479 1.00 60.34 384 ASP A O 1
ATOM 2972 N N . PRO A 1 385 ? -23.705 -16.571 45.902 1.00 57.09 385 PRO A N 1
ATOM 2973 C CA . PRO A 1 385 ? -23.709 -17.153 47.246 1.00 57.09 385 PRO A CA 1
ATOM 2974 C C . PRO A 1 385 ? -22.309 -17.374 47.853 1.00 57.09 385 PRO A C 1
ATOM 2976 O O . PRO A 1 385 ? -22.212 -17.617 49.055 1.00 57.09 385 PRO A O 1
ATOM 2979 N N . ALA A 1 386 ? -21.233 -17.266 47.065 1.00 56.56 386 ALA A N 1
ATOM 2980 C CA . ALA A 1 386 ? -19.846 -17.432 47.501 1.00 56.56 386 ALA A CA 1
ATOM 2981 C C . ALA A 1 386 ? -19.151 -16.173 48.082 1.00 56.56 386 ALA A C 1
ATOM 2983 O O . ALA A 1 386 ? -18.003 -16.276 48.510 1.00 56.56 386 ALA A O 1
ATOM 2984 N N . GLY A 1 387 ? -19.826 -15.019 48.172 1.00 55.28 387 GLY A N 1
ATOM 2985 C CA . GLY A 1 387 ? -19.321 -13.835 48.891 1.00 55.28 387 GLY A CA 1
ATOM 2986 C C . GLY A 1 387 ? -18.710 -12.757 47.988 1.00 55.28 387 GLY A C 1
ATOM 2987 O O . GLY A 1 387 ? -17.601 -12.893 47.480 1.00 55.28 387 GLY A O 1
ATOM 2988 N N . GLY A 1 388 ? -19.439 -11.649 47.817 1.00 60.75 388 GLY A N 1
ATOM 2989 C CA . GLY A 1 388 ? -19.001 -10.488 47.034 1.00 60.75 388 GLY A CA 1
ATOM 2990 C C . GLY A 1 388 ? -17.958 -9.620 47.749 1.00 60.75 388 GLY A C 1
ATOM 2991 O O . GLY A 1 388 ? -17.939 -9.534 48.980 1.00 60.75 388 GLY A O 1
ATOM 2992 N N . SER A 1 389 ? -17.101 -8.948 46.971 1.00 68.81 389 SER A N 1
ATOM 2993 C CA . SER A 1 389 ? -16.069 -8.045 47.496 1.00 68.81 389 SER A CA 1
ATOM 2994 C C . SER A 1 389 ? -16.678 -6.852 48.251 1.00 68.81 389 SER A C 1
ATOM 2996 O O . SER A 1 389 ? -17.797 -6.408 47.982 1.00 68.81 389 SER A O 1
ATOM 2998 N N . ARG A 1 390 ? -15.931 -6.305 49.218 1.00 74.12 390 ARG A N 1
ATOM 2999 C CA . ARG A 1 390 ? -16.345 -5.129 50.004 1.00 74.12 390 ARG A CA 1
ATOM 3000 C C . ARG A 1 390 ? -16.678 -3.921 49.116 1.00 74.12 390 ARG A C 1
ATOM 3002 O O . ARG A 1 390 ? -17.678 -3.257 49.360 1.00 74.12 390 ARG A O 1
ATOM 3009 N N . GLU A 1 391 ? -15.900 -3.700 48.062 1.00 70.12 391 GLU A N 1
ATOM 3010 C CA . GLU A 1 391 ? -16.094 -2.610 47.095 1.00 70.12 391 GLU A CA 1
ATOM 3011 C C . GLU A 1 391 ? -17.403 -2.752 46.306 1.00 70.12 391 GLU A C 1
ATOM 3013 O O . GLU A 1 391 ? -18.112 -1.770 46.101 1.00 70.12 391 GLU A O 1
ATOM 3018 N N . ILE A 1 392 ? -17.782 -3.979 45.928 1.00 70.69 392 ILE A N 1
ATOM 3019 C CA . ILE A 1 392 ? -19.071 -4.255 45.273 1.00 70.69 392 ILE A CA 1
ATOM 3020 C C . ILE A 1 392 ? -20.235 -3.904 46.206 1.00 70.69 392 ILE A C 1
ATOM 3022 O O . ILE A 1 392 ? -21.217 -3.295 45.778 1.00 70.69 392 ILE A O 1
ATOM 3026 N N . ASN A 1 393 ? -20.117 -4.241 47.492 1.00 74.81 393 ASN A N 1
ATOM 3027 C CA . ASN A 1 393 ? -21.133 -3.901 48.488 1.00 74.81 393 ASN A CA 1
ATOM 3028 C C . ASN A 1 393 ? -21.236 -2.382 48.714 1.00 74.81 393 ASN A C 1
ATOM 3030 O O . ASN A 1 393 ? -22.341 -1.859 48.864 1.00 74.81 393 ASN A O 1
ATOM 3034 N N . GLU A 1 394 ? -20.111 -1.664 48.696 1.00 74.19 394 GLU A N 1
ATOM 3035 C CA . GLU A 1 394 ? -20.070 -0.199 48.797 1.00 74.19 394 GLU A CA 1
ATOM 3036 C C . GLU A 1 394 ? -20.687 0.473 47.552 1.00 74.19 394 GLU A C 1
ATOM 3038 O O . GLU A 1 394 ? -21.527 1.367 47.691 1.00 74.19 394 GLU A O 1
ATOM 3043 N N . ALA A 1 395 ? -20.382 -0.012 46.343 1.00 73.88 395 ALA A N 1
ATOM 3044 C CA . ALA A 1 395 ? -20.992 0.462 45.097 1.00 73.88 395 ALA A CA 1
ATOM 3045 C C . ALA A 1 395 ? -22.510 0.204 45.051 1.00 73.88 395 ALA A C 1
ATOM 3047 O O . ALA A 1 395 ? -23.285 1.070 44.637 1.00 73.88 395 ALA A O 1
ATOM 3048 N N . LEU A 1 396 ? -22.959 -0.960 45.534 1.00 73.81 396 LEU A N 1
ATOM 3049 C CA . LEU A 1 396 ? -24.379 -1.290 45.677 1.00 73.81 396 LEU A CA 1
ATOM 3050 C C . LEU A 1 396 ? -25.091 -0.379 46.681 1.00 73.81 396 LEU A C 1
ATOM 3052 O O . LEU A 1 396 ? -26.212 0.064 46.423 1.00 73.81 396 LEU A O 1
ATOM 3056 N N . ALA A 1 397 ? -24.453 -0.078 47.813 1.00 77.00 397 ALA A N 1
ATOM 3057 C CA . ALA A 1 397 ? -24.992 0.851 48.801 1.00 77.00 397 ALA A CA 1
ATOM 3058 C C . ALA A 1 397 ? -25.123 2.271 48.224 1.00 77.00 397 ALA A C 1
ATOM 3060 O O . ALA A 1 397 ? -26.160 2.912 48.412 1.00 77.00 397 ALA A O 1
ATOM 3061 N N . TYR A 1 398 ? -24.120 2.732 47.470 1.00 74.19 398 TYR A N 1
ATOM 3062 C CA . 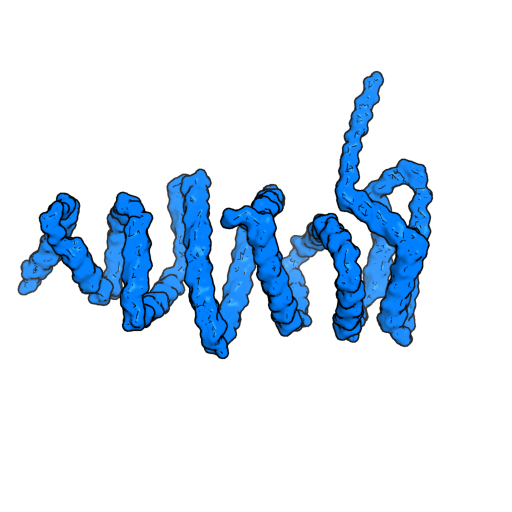TYR A 1 398 ? -24.164 4.010 46.759 1.00 74.19 398 TYR A CA 1
ATOM 3063 C C . TYR A 1 398 ? -25.301 4.054 45.727 1.00 74.19 398 TYR A C 1
ATOM 3065 O O . TYR A 1 398 ? -26.110 4.982 45.746 1.00 74.19 398 TYR A O 1
ATOM 3073 N N . LEU A 1 399 ? -25.432 3.021 44.885 1.00 78.50 399 LEU A N 1
ATOM 3074 C CA . LEU A 1 399 ? -26.511 2.910 43.898 1.00 78.50 399 LEU A CA 1
ATOM 3075 C C . LEU A 1 399 ? -27.894 2.923 44.564 1.00 78.50 399 LEU A C 1
ATOM 3077 O O . LEU A 1 399 ? -28.787 3.651 44.133 1.00 78.50 399 LEU A O 1
ATOM 3081 N N . LYS A 1 400 ? -28.066 2.157 45.647 1.00 80.62 400 LYS A N 1
ATOM 3082 C CA . LYS A 1 400 ? -29.313 2.116 46.420 1.00 80.62 400 LYS A CA 1
ATOM 3083 C C . LYS A 1 400 ? -29.653 3.485 47.013 1.00 80.62 400 LYS A C 1
ATOM 3085 O O . LYS A 1 400 ? -30.805 3.900 46.959 1.00 80.62 400 LYS A O 1
ATOM 3090 N N . SER A 1 401 ? -28.658 4.205 47.531 1.00 77.19 401 SER A N 1
ATOM 3091 C CA . SER A 1 401 ? -28.826 5.577 48.025 1.00 77.19 401 SER A CA 1
ATOM 3092 C C . SER A 1 401 ? -29.247 6.545 46.910 1.00 77.19 401 SER A C 1
ATOM 3094 O O . SER A 1 401 ? -30.202 7.304 47.073 1.00 77.19 401 SER A O 1
ATOM 3096 N N . ALA A 1 402 ? -28.593 6.484 45.746 1.00 77.56 402 ALA A N 1
ATOM 3097 C CA . ALA A 1 402 ? -28.897 7.329 44.588 1.00 77.56 402 ALA A CA 1
ATOM 3098 C C . ALA A 1 402 ? -30.303 7.086 44.001 1.00 77.56 402 ALA A C 1
ATOM 3100 O O . ALA A 1 402 ? -30.938 8.016 43.508 1.00 77.56 402 ALA A O 1
ATOM 3101 N N . ILE A 1 403 ? -30.803 5.848 44.058 1.00 77.44 403 ILE A N 1
ATOM 3102 C CA . ILE A 1 403 ? -32.165 5.505 43.625 1.00 77.44 403 ILE A CA 1
ATOM 3103 C C . ILE A 1 403 ? -33.192 5.986 44.660 1.00 77.44 403 ILE A C 1
ATOM 3105 O O . ILE A 1 403 ? -34.124 6.710 44.313 1.00 77.44 403 ILE A O 1
ATOM 3109 N N . ASN A 1 404 ? -32.986 5.656 45.937 1.00 79.62 404 ASN A N 1
ATOM 3110 C CA . ASN A 1 404 ? -33.938 5.969 47.007 1.00 79.62 404 ASN A CA 1
ATOM 3111 C C . ASN A 1 404 ? -34.044 7.478 47.297 1.00 79.62 404 ASN A C 1
ATOM 3113 O O . ASN A 1 404 ? -35.079 7.951 47.756 1.00 79.62 404 ASN A O 1
ATOM 3117 N N . SER A 1 405 ? -32.998 8.259 47.013 1.00 67.75 405 SER A N 1
ATOM 3118 C CA . SER A 1 405 ? -33.024 9.723 47.161 1.00 67.75 405 SER A CA 1
ATOM 3119 C C . SER A 1 405 ? -33.928 10.429 46.142 1.00 67.75 405 SER A C 1
ATOM 3121 O O . SER A 1 405 ? -34.365 11.546 46.409 1.00 67.75 405 SER A O 1
ATOM 3123 N N . LYS A 1 406 ? -34.271 9.789 45.013 1.00 58.19 406 LYS A N 1
ATOM 3124 C CA . LYS A 1 406 ? -35.273 10.309 44.065 1.00 58.19 406 LYS A CA 1
ATOM 3125 C C . LYS A 1 406 ? -36.712 9.977 44.462 1.00 58.19 406 LYS A C 1
ATOM 3127 O O . LYS A 1 406 ? -37.602 10.757 44.147 1.00 58.19 406 LYS A O 1
ATOM 3132 N N . GLU A 1 407 ? -36.939 8.871 45.168 1.00 50.75 407 GLU A N 1
ATOM 3133 C CA . GLU A 1 407 ? -38.272 8.504 45.678 1.00 50.75 407 GLU A CA 1
ATOM 3134 C C . GLU A 1 407 ? -38.744 9.413 46.825 1.00 50.75 407 GLU A C 1
ATOM 3136 O O . GLU A 1 407 ? -39.933 9.467 47.098 1.00 50.75 407 GLU A O 1
ATOM 3141 N N . ALA A 1 408 ? -37.845 10.167 47.468 1.00 46.84 408 ALA A N 1
ATOM 3142 C CA . ALA A 1 408 ? -38.184 11.108 48.541 1.00 46.84 408 ALA A CA 1
ATOM 3143 C C . ALA A 1 408 ? -38.624 12.511 48.056 1.00 46.84 408 ALA A C 1
ATOM 3145 O O . ALA A 1 408 ? -38.931 13.368 48.884 1.00 46.84 408 ALA A O 1
ATOM 3146 N N . VAL A 1 409 ? -38.602 12.773 46.741 1.00 47.38 409 VAL A N 1
ATOM 3147 C CA . VAL A 1 409 ? -38.936 14.080 46.124 1.00 47.38 409 VAL A CA 1
ATOM 3148 C C . VAL A 1 409 ? -40.194 14.001 45.233 1.00 47.38 409 VAL A C 1
ATOM 3150 O O . VAL A 1 409 ? -40.618 15.005 44.662 1.00 47.38 409 VAL A O 1
ATOM 3153 N N . LEU A 1 410 ? -40.816 12.823 45.141 1.00 37.81 410 LEU A N 1
ATOM 3154 C CA . LEU A 1 410 ? -42.173 12.609 44.623 1.00 37.81 410 LEU A CA 1
ATOM 3155 C C . LEU A 1 410 ? -43.119 12.366 45.800 1.00 37.81 410 LEU A C 1
ATOM 3157 O O . LEU A 1 410 ? -44.292 12.788 45.685 1.00 37.81 410 LEU A O 1
#

Radius of gyration: 34.04 Å; chains: 1; bounding box: 103×48×97 Å